Protein AF-A0AAV1LLP5-F1 (afdb_monomer)

Radius of gyration: 31.46 Å; Cα contacts (8 Å, |Δi|>4): 1201; chains: 1; bounding box: 88×91×73 Å

Organism: NCBI:txid213953

Mean predicted aligned error: 18.45 Å

InterPro domains:
  IPR004875 DDE superfamily endonuclease domain [PF03184] (3-122)
  IPR011042 Six-bladed beta-propeller, TolB-like [G3DSA:2.120.10.30] (277-658)
  IPR017996 Major royal jelly/yellow-related [PF03022] (368-655)
  IPR017996 Major royal jelly/yellow-related [PR01366] (275-296)
  IPR017996 Major royal jelly/yellow-related [PR01366] (297-319)
  IPR017996 Major royal jelly/yellow-related [PR01366] (400-424)
  IPR017996 Major royal jelly/yellow-related [PR01366] (457-474)
  IPR017996 Major royal jelly/yellow-related [PR01366] (556-575)
  IPR017996 Major royal jelly/yellow-related [PR01366] (578-600)
  IPR017996 Major royal jelly/yellow-related [PTHR10009] (272-657)

Nearest PDB structures (foldseek):
  5yyl-assembly1_A-2  TM=8.996E-01  e=1.199E-35  Apis mellifera
  7asd-assembly1_AA  TM=8.959E-01  e=1.672E-35  Apis mellifera
  5yyl-assembly1_B-2  TM=8.976E-01  e=1.881E-30  Apis mellifera
  3q6k-assembly1_A  TM=8.590E-01  e=1.064E-26  Lutzomyia longipalpis

Solvent-accessible surface area (backbone atoms only — not comparable to full-atom values): 38766 Å² total; per-residue (Å²): 128,47,100,80,63,56,84,37,53,82,54,49,46,56,46,49,69,50,47,61,77,72,55,71,94,62,78,38,83,46,76,46,72,29,52,75,54,72,72,48,67,72,46,46,64,52,28,62,77,57,46,38,47,44,33,33,38,36,53,87,43,69,80,69,73,40,48,54,62,72,39,36,48,60,42,30,52,57,43,40,53,56,43,52,50,53,48,42,73,78,36,78,92,59,80,88,42,80,75,53,48,53,73,49,44,53,78,18,48,71,69,19,68,32,76,64,48,57,48,54,21,41,48,75,57,76,48,80,82,84,93,64,77,68,57,57,58,54,54,53,48,50,59,51,50,76,74,67,76,88,83,89,85,87,88,79,91,80,92,88,84,88,89,86,89,88,80,87,82,84,89,85,82,87,84,85,90,86,86,82,91,82,91,81,89,88,88,88,88,87,78,85,81,82,80,71,86,86,90,88,93,86,84,80,85,80,79,83,81,79,82,72,87,49,77,48,67,43,74,64,55,73,71,85,52,48,63,90,53,102,78,81,68,85,56,77,74,76,93,75,84,91,76,88,84,85,85,83,91,84,89,79,90,87,88,89,90,89,88,85,90,79,82,94,69,90,80,74,81,86,61,96,84,60,52,64,48,70,65,35,48,27,39,53,57,52,67,60,54,98,42,71,66,58,48,52,47,30,41,76,71,51,48,33,35,46,91,39,46,53,74,44,22,46,42,54,56,98,64,35,37,37,40,18,22,41,20,36,31,74,16,40,60,52,20,39,24,44,45,58,69,78,62,89,52,55,61,65,54,40,34,40,45,81,38,74,79,38,39,42,40,86,88,59,79,32,50,53,9,24,41,28,46,39,66,46,94,84,41,40,35,38,34,38,26,44,17,38,31,21,64,81,74,63,68,39,77,80,36,70,36,28,42,32,38,26,37,69,86,79,59,41,76,77,49,76,47,67,59,59,65,92,74,55,52,93,77,49,38,67,55,32,60,47,68,50,62,75,48,102,78,56,62,55,28,34,38,43,34,22,18,20,61,62,24,25,45,35,34,38,36,61,82,78,68,46,72,50,62,39,71,53,80,78,20,47,40,41,79,84,45,18,62,46,71,55,99,87,47,75,51,75,50,72,33,5,20,43,20,54,28,56,51,67,76,54,98,92,41,32,44,38,37,38,24,10,31,13,21,32,53,48,29,34,30,54,43,69,57,72,70,35,76,82,32,52,91,67,47,78,86,53,62,35,78,55,55,56,61,59,49,93,57,28,29,34,45,20,29,32,41,46,98,80,32,36,33,42,32,22,26,38,66,64,16,28,33,33,33,29,27,70,94,48,73,50,38,72,88,34,42,44,73,50,41,73,37,82,79,66,23,60,22,34,50,24,46,37,60,41,85,55,88,81,51,41,37,39,32,26,15,26,47,62,70,41,53,75,73,71,64,67,59,74,87,43,74,43,36,32,41,30,35,30,48,60,70,70,39,24,64,94,44,68,23,42,84,88,126

Structure (mmCIF, N/CA/C/O backbone):
data_AF-A0AAV1LLP5-F1
#
_entry.id   AF-A0AAV1LLP5-F1
#
loop_
_atom_site.group_PDB
_atom_site.id
_atom_site.type_symbol
_atom_site.label_atom_id
_atom_site.label_alt_id
_atom_site.label_comp_id
_atom_site.label_asym_id
_atom_site.label_entity_id
_atom_site.label_seq_id
_atom_site.pdbx_PDB_ins_code
_atom_site.Cartn_x
_atom_site.Cartn_y
_atom_site.Cartn_z
_atom_site.occupancy
_atom_site.B_iso_or_equiv
_atom_site.auth_seq_id
_atom_site.auth_comp_id
_atom_site.auth_asym_id
_atom_site.auth_atom_id
_atom_site.pdbx_PDB_model_num
ATOM 1 N N . MET A 1 1 ? 15.070 14.268 38.242 1.00 48.53 1 MET A N 1
ATOM 2 C CA . MET A 1 1 ? 14.130 13.869 37.167 1.00 48.53 1 MET A CA 1
ATOM 3 C C . MET A 1 1 ? 12.709 13.933 37.705 1.00 48.53 1 MET A C 1
ATOM 5 O O . MET A 1 1 ? 12.537 13.729 38.903 1.00 48.53 1 MET A O 1
ATOM 9 N N . THR A 1 2 ? 11.716 14.224 36.863 1.00 70.31 2 THR A N 1
ATOM 10 C CA . THR A 1 2 ? 10.294 14.189 37.259 1.00 70.31 2 THR A CA 1
ATOM 11 C C . THR A 1 2 ? 9.711 12.778 37.063 1.00 70.31 2 THR A C 1
ATOM 13 O O . THR A 1 2 ? 10.324 11.974 36.358 1.00 70.31 2 THR A O 1
ATOM 16 N N . PRO A 1 3 ? 8.518 12.459 37.608 1.00 52.97 3 PRO A N 1
ATOM 17 C CA . PRO A 1 3 ? 7.835 11.192 37.324 1.00 52.97 3 PRO A CA 1
ATOM 18 C C . PRO A 1 3 ? 7.471 10.974 35.846 1.00 52.97 3 PRO A C 1
ATOM 20 O O . PRO A 1 3 ? 7.203 9.846 35.457 1.00 52.97 3 PRO A O 1
ATOM 23 N N . LYS A 1 4 ? 7.467 12.032 35.018 1.00 61.88 4 LYS A N 1
ATOM 24 C CA . LYS A 1 4 ? 7.204 11.960 33.569 1.00 61.88 4 LYS A CA 1
ATOM 25 C C . LYS A 1 4 ? 8.482 11.895 32.716 1.00 61.88 4 LYS A C 1
ATOM 27 O O . LYS A 1 4 ? 8.405 12.044 31.504 1.00 61.88 4 LYS A O 1
ATOM 32 N N . GLY A 1 5 ? 9.660 11.747 33.329 1.00 57.41 5 GLY A N 1
ATOM 33 C CA . GLY A 1 5 ? 10.958 11.820 32.646 1.00 57.41 5 GLY A CA 1
ATOM 34 C C . GLY A 1 5 ? 11.373 13.258 32.309 1.00 57.41 5 GLY A C 1
ATOM 35 O O . GLY A 1 5 ? 12.402 13.721 32.801 1.00 57.41 5 GLY A O 1
ATOM 36 N N . SER A 1 6 ? 10.542 13.975 31.547 1.00 63.88 6 SER A N 1
ATOM 37 C CA . SER A 1 6 ? 10.770 15.346 31.068 1.00 63.88 6 SER A CA 1
ATOM 38 C C . SER A 1 6 ? 10.937 16.382 32.187 1.00 63.88 6 SER A C 1
ATOM 40 O O . SER A 1 6 ? 10.436 16.221 33.307 1.00 63.88 6 SER A O 1
ATOM 42 N N . MET A 1 7 ? 11.599 17.493 31.864 1.00 74.12 7 MET A N 1
ATOM 43 C CA . MET A 1 7 ? 11.675 18.673 32.726 1.00 74.12 7 MET A CA 1
ATOM 44 C C . MET A 1 7 ? 10.340 19.447 32.740 1.00 74.12 7 MET A C 1
ATOM 46 O O . MET A 1 7 ? 9.501 19.299 31.857 1.00 74.12 7 MET A O 1
ATOM 50 N N . ASN A 1 8 ? 10.109 20.247 33.783 1.00 81.88 8 ASN A N 1
ATOM 51 C CA . ASN A 1 8 ? 8.968 21.161 33.898 1.00 81.88 8 ASN A CA 1
ATOM 52 C C . ASN A 1 8 ? 9.417 22.464 34.578 1.00 81.88 8 ASN A C 1
ATOM 54 O O . ASN A 1 8 ? 10.481 22.469 35.198 1.00 81.88 8 ASN A O 1
ATOM 58 N N . CYS A 1 9 ? 8.617 23.537 34.525 1.00 78.62 9 CYS A N 1
ATOM 59 C CA . CYS A 1 9 ? 9.008 24.872 35.009 1.00 78.62 9 CYS A CA 1
ATOM 60 C C . CYS A 1 9 ? 9.596 24.839 36.437 1.00 78.62 9 CYS A C 1
ATOM 62 O O . CYS A 1 9 ? 10.688 25.345 36.685 1.00 78.62 9 CYS A O 1
ATOM 64 N N . LYS A 1 10 ? 8.927 24.134 37.367 1.00 80.06 10 LYS A N 1
ATOM 65 C CA . LYS A 1 10 ? 9.372 23.969 38.769 1.00 80.06 10 LYS A CA 1
ATOM 66 C C . LYS A 1 10 ? 10.700 23.212 38.919 1.00 80.06 10 LYS A C 1
ATOM 68 O O . LYS A 1 10 ? 11.384 23.379 39.925 1.00 80.06 10 LYS A O 1
ATOM 73 N N . THR A 1 11 ? 11.043 22.352 37.965 1.00 81.88 11 THR A N 1
ATOM 74 C CA . THR A 1 11 ? 12.309 21.603 37.940 1.00 81.88 11 THR A CA 1
ATOM 75 C C . THR A 1 11 ? 13.406 22.402 37.237 1.00 81.88 11 THR A C 1
ATOM 77 O O . THR A 1 11 ? 14.543 22.372 37.695 1.00 81.88 11 THR A O 1
ATOM 80 N N . PHE A 1 12 ? 13.069 23.166 36.194 1.00 82.62 12 PHE A N 1
ATOM 81 C CA . PHE A 1 12 ? 14.019 24.017 35.475 1.00 82.62 12 PHE A CA 1
ATOM 82 C C . PHE A 1 12 ? 14.497 25.193 36.336 1.00 82.62 12 PHE A C 1
ATOM 84 O O . PHE A 1 12 ? 15.698 25.399 36.444 1.00 82.62 12 PHE A O 1
ATOM 91 N N . VAL A 1 13 ? 13.607 25.861 37.083 1.00 83.81 13 VAL A N 1
ATOM 92 C CA . VAL A 1 13 ? 13.999 26.882 38.082 1.00 83.81 13 VAL A CA 1
ATOM 93 C C . VAL A 1 13 ? 14.958 26.307 39.139 1.00 83.81 13 VAL A C 1
ATOM 95 O O . VAL A 1 13 ? 15.951 26.938 39.496 1.00 83.81 13 VAL A O 1
ATOM 98 N N . LYS A 1 14 ? 14.730 25.066 39.599 1.00 84.12 14 LYS A N 1
ATOM 99 C CA . LYS A 1 14 ? 15.664 24.372 40.507 1.00 84.12 14 LYS A CA 1
ATOM 100 C C . LYS A 1 14 ? 17.004 24.036 39.847 1.00 84.12 14 LYS A C 1
ATOM 102 O O . LYS A 1 14 ? 18.019 24.042 40.537 1.00 84.12 14 LYS A O 1
ATOM 107 N N . TRP A 1 15 ? 17.016 23.742 38.546 1.00 86.44 15 TRP A N 1
ATOM 108 C CA . TRP A 1 15 ? 18.248 23.545 37.784 1.00 86.44 15 TRP A CA 1
ATOM 109 C C . TRP A 1 15 ? 19.010 24.865 37.600 1.00 86.44 15 TRP A C 1
ATOM 111 O O . TRP A 1 15 ? 20.211 24.876 37.835 1.00 86.44 15 TRP A O 1
ATOM 121 N N . ILE A 1 16 ? 18.336 25.985 37.316 1.00 84.38 16 ILE A N 1
ATOM 122 C CA . ILE A 1 16 ? 18.966 27.314 37.204 1.00 84.38 16 ILE A CA 1
ATOM 123 C C . ILE A 1 16 ? 19.650 27.705 38.522 1.00 84.38 16 ILE A C 1
ATOM 125 O O . ILE A 1 16 ? 20.833 28.031 38.518 1.00 84.38 16 ILE A O 1
ATOM 129 N N . HIS A 1 17 ? 18.973 27.569 39.670 1.00 85.81 17 HIS A N 1
ATOM 130 C CA . HIS A 1 17 ? 19.580 27.819 40.990 1.00 85.81 17 HIS A CA 1
ATOM 131 C C . HIS A 1 17 ? 20.721 26.852 41.368 1.00 85.81 17 HIS A C 1
ATOM 133 O O . HIS A 1 17 ? 21.457 27.110 42.323 1.00 85.81 17 HIS A O 1
ATOM 139 N N . HIS A 1 18 ? 20.855 25.720 40.673 1.00 85.38 18 HIS A N 1
ATOM 140 C CA . HIS A 1 18 ? 22.000 24.823 40.809 1.00 85.38 18 HIS A CA 1
ATOM 141 C C . HIS A 1 18 ? 23.134 25.269 39.876 1.00 85.38 18 HIS A C 1
ATOM 143 O O . HIS A 1 18 ? 24.240 25.507 40.347 1.00 85.38 18 HIS A O 1
ATOM 149 N N . PHE A 1 19 ? 22.842 25.470 38.589 1.00 83.62 19 PHE A N 1
ATOM 150 C CA . PHE A 1 19 ? 23.777 25.940 37.565 1.00 83.62 19 PHE A CA 1
ATOM 151 C C . PHE A 1 19 ? 24.437 27.277 37.935 1.00 83.62 19 PHE A C 1
ATOM 153 O O . PHE A 1 19 ? 25.651 27.410 37.820 1.00 83.62 19 PHE A O 1
ATOM 160 N N . ALA A 1 20 ? 23.678 28.223 38.497 1.00 84.69 20 ALA A N 1
ATOM 161 C CA . ALA A 1 20 ? 24.182 29.515 38.967 1.00 84.69 20 ALA A CA 1
ATOM 162 C C . ALA A 1 20 ? 25.297 29.415 40.032 1.00 84.69 20 ALA A C 1
ATOM 164 O O . ALA A 1 20 ? 26.053 30.364 40.202 1.00 84.69 20 ALA A O 1
ATOM 165 N N . LYS A 1 21 ? 25.430 28.277 40.733 1.00 85.62 21 LYS A N 1
ATOM 166 C CA . LYS A 1 21 ? 26.512 28.026 41.709 1.00 85.62 21 LYS A CA 1
ATOM 167 C C . LYS A 1 21 ? 27.805 27.497 41.081 1.00 85.62 21 LYS A C 1
ATOM 169 O O . LYS A 1 21 ? 28.811 27.415 41.776 1.00 85.62 21 LYS A O 1
ATOM 174 N N . PHE A 1 22 ? 27.756 27.093 39.812 1.00 80.75 22 PHE A N 1
ATOM 175 C CA . PHE A 1 22 ? 28.854 26.432 39.098 1.00 80.75 22 PHE A CA 1
ATOM 176 C C . PHE A 1 22 ? 29.174 27.079 37.739 1.00 80.75 22 PHE A C 1
ATOM 178 O O . PHE A 1 22 ? 30.077 26.608 37.049 1.00 80.75 22 PHE A O 1
ATOM 185 N N . LYS A 1 23 ? 28.464 28.147 37.341 1.00 80.19 23 LYS A N 1
ATOM 186 C CA . LYS A 1 23 ? 28.848 28.974 36.189 1.00 80.19 23 LYS A CA 1
ATOM 187 C C . LYS A 1 23 ? 30.081 29.832 36.510 1.00 80.19 23 LYS A C 1
ATOM 189 O O . LYS A 1 23 ? 30.394 30.075 37.674 1.00 80.19 23 LYS A O 1
ATOM 194 N N . THR A 1 24 ? 30.749 30.330 35.472 1.00 75.62 24 THR A N 1
ATOM 195 C CA . THR A 1 24 ? 31.761 31.394 35.594 1.00 75.62 24 THR A CA 1
ATOM 196 C C . THR A 1 24 ? 31.145 32.676 36.177 1.00 75.62 24 THR A C 1
ATOM 198 O O . THR A 1 24 ? 29.927 32.851 36.085 1.00 75.62 24 THR A O 1
ATOM 201 N N . PRO A 1 25 ? 31.928 33.598 36.770 1.00 74.62 25 PRO A N 1
ATOM 202 C CA . PRO A 1 25 ? 31.396 34.863 37.288 1.00 74.62 25 PRO A CA 1
ATOM 203 C C . PRO A 1 25 ? 30.633 35.668 36.226 1.00 74.62 25 PRO A C 1
ATOM 205 O O . PRO A 1 25 ? 29.567 36.206 36.515 1.00 74.62 25 PRO A O 1
ATOM 208 N N . ASP A 1 26 ? 31.128 35.652 34.989 1.00 77.00 26 ASP A N 1
ATOM 209 C CA . ASP A 1 26 ? 30.619 36.412 33.846 1.00 77.00 26 ASP A CA 1
ATOM 210 C C . ASP A 1 26 ? 29.205 36.014 33.392 1.00 77.00 26 ASP A C 1
ATOM 212 O O . ASP A 1 26 ? 28.682 34.940 33.713 1.00 77.00 26 ASP A O 1
ATOM 216 N N . GLN A 1 27 ? 28.592 36.883 32.589 1.00 79.81 27 GLN A N 1
ATOM 217 C CA . GLN A 1 27 ? 27.286 36.648 31.978 1.00 79.81 27 GLN A CA 1
ATOM 218 C C . GLN A 1 27 ? 27.305 35.405 31.071 1.00 79.81 27 GLN A C 1
ATOM 220 O O . GLN A 1 27 ? 28.195 35.235 30.238 1.00 79.81 27 GLN A O 1
ATOM 225 N N . CYS A 1 28 ? 26.316 34.523 31.227 1.00 76.94 28 CYS A N 1
ATOM 226 C CA . CYS A 1 28 ? 26.313 33.196 30.611 1.00 76.94 28 CYS A CA 1
ATOM 227 C C . CYS A 1 28 ? 25.128 33.003 29.654 1.00 76.94 28 CYS A C 1
ATOM 229 O O . CYS A 1 28 ? 23.977 33.206 30.033 1.00 76.94 28 CYS A O 1
ATOM 231 N N . LEU A 1 29 ? 25.394 32.571 28.418 1.00 79.31 29 LEU A N 1
ATOM 232 C CA . LEU A 1 29 ? 24.359 32.259 27.429 1.00 79.31 29 LEU A CA 1
ATOM 233 C C . LEU A 1 29 ? 23.878 30.807 27.576 1.00 79.31 29 LEU A C 1
ATOM 235 O O . LEU A 1 29 ? 24.637 29.865 27.357 1.00 79.31 29 LEU A O 1
ATOM 239 N N . SER A 1 30 ? 22.596 30.626 27.890 1.00 79.94 30 SER A N 1
ATOM 240 C CA . SER A 1 30 ? 21.920 29.331 27.943 1.00 79.94 30 SER A CA 1
ATOM 241 C C . SER A 1 30 ? 21.015 29.158 26.720 1.00 79.94 30 SER A C 1
ATOM 243 O O . SER A 1 30 ? 20.006 29.850 26.577 1.00 79.94 30 SER A O 1
ATOM 245 N N . ILE A 1 31 ? 21.389 28.231 25.832 1.00 77.88 31 ILE A N 1
ATOM 246 C CA . ILE A 1 31 ? 20.622 27.862 24.633 1.00 77.88 31 ILE A CA 1
ATOM 247 C C . ILE A 1 31 ? 19.829 26.585 24.929 1.00 77.88 31 ILE A C 1
ATOM 249 O O . ILE A 1 31 ? 20.402 25.603 25.402 1.00 77.88 31 ILE A O 1
ATOM 253 N N . PHE A 1 32 ? 18.522 26.585 24.658 1.00 72.62 32 PHE A N 1
ATOM 254 C CA . PHE A 1 32 ? 17.624 25.472 24.998 1.00 72.62 32 PHE A CA 1
ATOM 255 C C . PHE A 1 32 ? 16.481 25.296 23.982 1.00 72.62 32 PHE A C 1
ATOM 257 O O . PHE A 1 32 ? 16.262 26.126 23.096 1.00 72.62 32 PHE A O 1
ATOM 264 N N . ASP A 1 33 ? 15.748 24.189 24.101 1.00 65.38 33 ASP A N 1
ATOM 265 C CA . ASP A 1 33 ? 14.660 23.815 23.202 1.00 65.38 33 ASP A CA 1
ATOM 266 C C . ASP A 1 33 ? 13.359 24.594 23.469 1.00 65.38 33 ASP A C 1
ATOM 268 O O . ASP A 1 33 ? 12.961 24.827 24.613 1.00 65.38 33 ASP A O 1
ATOM 272 N N . GLY A 1 34 ? 12.644 24.946 22.394 1.00 67.00 34 GLY A N 1
ATOM 273 C CA . GLY A 1 34 ? 11.362 25.665 22.411 1.00 67.00 34 GLY A CA 1
ATOM 274 C C . GLY A 1 34 ? 10.161 24.897 22.993 1.00 67.00 34 GLY A C 1
ATOM 275 O O . GLY A 1 34 ? 9.024 25.107 22.557 1.00 67.00 34 GLY A O 1
ATOM 276 N N . ALA A 1 35 ? 10.381 24.003 23.960 1.00 68.62 35 ALA A N 1
ATOM 277 C CA . ALA A 1 35 ? 9.333 23.286 24.674 1.00 68.62 35 ALA A CA 1
ATOM 278 C C . ALA A 1 35 ? 8.514 24.243 25.571 1.00 68.62 35 ALA A C 1
ATOM 280 O O . ALA A 1 35 ? 9.094 24.974 26.379 1.00 68.62 35 ALA A O 1
ATOM 281 N N . PRO A 1 36 ? 7.163 24.222 25.523 1.00 65.44 36 PRO A N 1
ATOM 282 C CA . PRO A 1 36 ? 6.313 25.149 26.286 1.00 65.44 36 PRO A CA 1
ATOM 283 C C . PRO A 1 36 ? 6.545 25.169 27.808 1.00 65.44 36 PRO A C 1
ATOM 285 O O . PRO A 1 36 ? 6.241 26.161 28.463 1.00 65.44 36 PRO A O 1
ATOM 288 N N . SER A 1 37 ? 7.115 24.104 28.378 1.00 65.81 37 SER A N 1
ATOM 289 C CA . SER A 1 37 ? 7.515 23.999 29.789 1.00 65.81 37 SER A CA 1
ATOM 290 C C . SER A 1 37 ? 8.667 24.920 30.212 1.00 65.81 37 SER A C 1
ATOM 292 O O . SER A 1 37 ? 8.965 24.984 31.407 1.00 65.81 37 SER A O 1
ATOM 294 N N . HIS A 1 38 ? 9.325 25.594 29.266 1.00 67.19 38 HIS A N 1
ATOM 295 C CA . HIS A 1 38 ? 10.448 26.506 29.509 1.00 67.19 38 HIS A CA 1
ATOM 296 C C . HIS A 1 38 ? 10.057 27.995 29.365 1.00 67.19 38 HIS A C 1
ATOM 298 O O . HIS A 1 38 ? 10.878 28.872 29.615 1.00 67.19 38 HIS A O 1
ATOM 304 N N . PHE A 1 39 ? 8.792 28.296 29.034 1.00 71.56 39 PHE A N 1
ATOM 305 C CA . PHE A 1 39 ? 8.266 29.658 28.857 1.00 71.56 39 PHE A CA 1
ATOM 306 C C . PHE A 1 39 ? 7.396 30.076 30.057 1.00 71.56 39 PHE A C 1
ATOM 308 O O . PHE A 1 39 ? 6.167 30.049 29.993 1.00 71.56 39 PHE A O 1
ATOM 315 N N . ASP A 1 40 ? 8.031 30.468 31.161 1.00 77.75 40 ASP A N 1
ATOM 316 C CA . ASP A 1 40 ? 7.370 30.943 32.386 1.00 77.75 40 ASP A CA 1
ATOM 317 C C . ASP A 1 40 ? 8.091 32.198 32.910 1.00 77.75 40 ASP A C 1
ATOM 319 O O . ASP A 1 40 ? 9.320 32.249 32.919 1.00 77.75 40 ASP A O 1
ATOM 323 N N . TYR A 1 41 ? 7.347 33.207 33.375 1.00 79.56 41 TYR A N 1
ATOM 324 C CA . TYR A 1 41 ? 7.922 34.449 33.915 1.00 79.56 41 TYR A CA 1
ATOM 325 C C . TYR A 1 41 ? 8.908 34.194 35.070 1.00 79.56 41 TYR A C 1
ATOM 327 O O . TYR A 1 41 ? 9.926 34.875 35.183 1.00 79.56 41 TYR A O 1
ATOM 335 N N . ASN A 1 42 ? 8.643 33.179 35.901 1.00 79.62 42 ASN A N 1
ATOM 336 C CA . ASN A 1 42 ? 9.494 32.819 37.038 1.00 79.62 42 ASN A CA 1
ATOM 337 C C . ASN A 1 42 ? 10.834 32.199 36.608 1.00 79.62 42 ASN A C 1
ATOM 339 O O . ASN A 1 42 ? 11.766 32.163 37.403 1.00 79.62 42 ASN A O 1
ATOM 343 N N . ILE A 1 43 ? 10.937 31.690 35.374 1.00 83.62 43 ILE A N 1
ATOM 344 C CA . ILE A 1 43 ? 12.204 31.214 34.805 1.00 83.62 43 ILE A CA 1
ATOM 345 C C . ILE A 1 43 ? 13.080 32.431 34.479 1.00 83.62 43 ILE A C 1
ATOM 347 O O . ILE A 1 43 ? 14.210 32.500 34.953 1.00 83.62 43 ILE A O 1
ATOM 351 N N . VAL A 1 44 ? 12.522 33.413 33.759 1.00 82.75 44 VAL A N 1
ATOM 352 C CA . VAL A 1 44 ? 13.227 34.639 33.341 1.00 82.75 44 VAL A CA 1
ATOM 353 C C . VAL A 1 44 ? 13.662 35.481 34.544 1.00 82.75 44 VAL A C 1
ATOM 355 O O . VAL A 1 44 ? 14.825 35.857 34.649 1.00 82.75 44 VAL A O 1
ATOM 358 N N . ASP A 1 45 ? 12.770 35.720 35.514 1.00 81.94 45 ASP A N 1
ATOM 359 C CA . ASP A 1 45 ? 13.123 36.513 36.701 1.00 81.94 45 ASP A CA 1
ATOM 360 C C . ASP A 1 45 ? 14.230 35.867 37.557 1.00 81.94 45 ASP A C 1
ATOM 362 O O . ASP A 1 45 ? 14.969 36.582 38.233 1.00 81.94 45 ASP A O 1
ATOM 366 N N . VAL A 1 46 ? 14.380 34.539 37.506 1.00 85.25 46 VAL A N 1
ATOM 367 C CA . VAL A 1 46 ? 15.467 33.821 38.187 1.00 85.25 46 VAL A CA 1
ATOM 368 C C . VAL A 1 46 ? 16.763 33.825 37.370 1.00 85.25 46 VAL A C 1
ATOM 370 O O . VAL A 1 46 ? 17.828 33.939 37.972 1.00 85.25 46 VAL A O 1
ATOM 373 N N . THR A 1 47 ? 16.721 33.743 36.036 1.00 83.94 47 THR A N 1
ATOM 374 C CA . THR A 1 47 ? 17.945 33.832 35.216 1.00 83.94 47 THR A CA 1
ATOM 375 C C . THR A 1 47 ? 18.547 35.229 35.203 1.00 83.94 47 THR A C 1
ATOM 377 O O . THR A 1 47 ? 19.765 35.348 35.323 1.00 83.94 47 THR A O 1
ATOM 380 N N . ASP A 1 48 ? 17.719 36.277 35.168 1.00 83.44 48 ASP A N 1
ATOM 381 C CA . ASP A 1 48 ? 18.183 37.668 35.256 1.00 83.44 48 ASP A CA 1
ATOM 382 C C . ASP A 1 48 ? 18.947 37.930 36.569 1.00 83.44 48 ASP A C 1
ATOM 384 O O . ASP A 1 48 ? 19.962 38.615 36.579 1.00 83.44 48 ASP A O 1
ATOM 388 N N . LYS A 1 49 ? 18.490 37.341 37.686 1.00 86.25 49 LYS A N 1
ATOM 389 C CA . LYS A 1 49 ? 19.122 37.448 39.020 1.00 86.25 49 LYS A CA 1
ATOM 390 C C . LYS A 1 49 ? 20.439 36.675 39.157 1.00 86.25 49 LYS A C 1
ATOM 392 O O . LYS A 1 49 ? 21.058 36.710 40.219 1.00 86.25 49 LYS A O 1
ATOM 397 N N . HIS A 1 50 ? 20.830 35.943 38.121 1.00 85.69 50 HIS A N 1
ATOM 398 C CA . HIS A 1 50 ? 22.031 35.118 38.082 1.00 85.69 50 HIS A CA 1
ATOM 399 C C . HIS A 1 50 ? 22.845 35.348 36.798 1.00 85.69 50 HIS A C 1
ATOM 401 O O . HIS A 1 50 ? 23.641 34.484 36.448 1.00 85.69 50 HIS A O 1
ATOM 407 N N . ASP A 1 51 ? 22.647 36.472 36.096 1.00 84.81 51 ASP A N 1
ATOM 408 C CA . ASP A 1 51 ? 23.356 36.844 34.860 1.00 84.81 51 ASP A CA 1
ATOM 409 C C . ASP A 1 51 ? 23.344 35.748 33.776 1.00 84.81 51 ASP A C 1
ATOM 411 O O . ASP A 1 51 ? 24.354 35.462 33.127 1.00 84.81 51 ASP A O 1
ATOM 415 N N . ILE A 1 52 ? 22.189 35.101 33.585 1.00 83.81 52 ILE A N 1
ATOM 416 C CA . ILE A 1 52 ? 21.982 34.071 32.561 1.00 83.81 52 ILE A CA 1
ATOM 417 C C . ILE A 1 52 ? 21.064 34.615 31.459 1.00 83.81 52 ILE A C 1
ATOM 419 O O . ILE A 1 52 ? 19.892 34.896 31.694 1.00 83.81 52 ILE A O 1
ATOM 423 N N . ILE A 1 53 ? 21.582 34.704 30.234 1.00 81.81 53 ILE A N 1
ATOM 424 C CA . ILE A 1 53 ? 20.797 35.005 29.030 1.00 81.81 53 ILE A CA 1
ATOM 425 C C . ILE A 1 53 ? 20.108 33.720 28.564 1.00 81.81 53 ILE A C 1
ATOM 427 O O . ILE A 1 53 ? 20.767 32.705 28.341 1.00 81.81 53 ILE A O 1
ATOM 431 N N . LEU A 1 54 ? 18.790 33.764 28.365 1.00 81.06 54 LEU A N 1
ATOM 432 C CA . LEU A 1 54 ? 17.994 32.639 27.863 1.00 81.06 54 LEU A CA 1
ATOM 433 C C . LEU A 1 54 ? 17.711 32.784 26.366 1.00 81.06 54 LEU A C 1
ATOM 435 O O . LEU A 1 54 ? 16.890 33.611 25.976 1.00 81.06 54 LEU A O 1
ATOM 439 N N . PHE A 1 55 ? 18.308 31.943 25.523 1.00 79.69 55 PHE A N 1
ATOM 440 C CA . PHE A 1 55 ? 18.005 31.902 24.091 1.00 79.69 55 PHE A CA 1
ATOM 441 C C . PHE A 1 55 ? 17.264 30.614 23.721 1.00 79.69 55 PHE A C 1
ATOM 443 O O . PHE A 1 55 ? 17.797 29.510 23.834 1.00 79.69 55 PHE A O 1
ATOM 450 N N . SER A 1 56 ? 16.015 30.753 23.281 1.00 77.50 56 SER A N 1
ATOM 451 C CA . SER A 1 56 ? 15.174 29.620 22.901 1.00 77.50 56 SER A CA 1
ATOM 452 C C . SER A 1 56 ? 15.281 29.358 21.403 1.00 77.50 56 SER A C 1
ATOM 454 O O . SER A 1 56 ? 15.075 30.266 20.595 1.00 77.50 56 SER A O 1
ATOM 456 N N . LEU A 1 57 ? 15.583 28.114 21.031 1.00 73.56 57 LEU A N 1
ATOM 457 C CA . LEU A 1 57 ? 15.502 27.642 19.648 1.00 73.56 57 LEU A CA 1
ATOM 458 C C . LEU A 1 57 ? 14.033 27.401 19.249 1.00 73.56 57 LEU A C 1
ATOM 460 O O . LEU A 1 57 ? 13.221 27.055 20.113 1.00 73.56 57 LEU A O 1
ATOM 464 N N . PRO A 1 58 ? 13.669 27.501 17.954 1.00 64.88 58 PRO A N 1
ATOM 465 C CA . PRO A 1 58 ? 12.310 27.201 17.516 1.00 64.88 58 PRO A CA 1
ATOM 466 C C . PRO A 1 58 ? 11.955 25.746 17.853 1.00 64.88 58 PRO A C 1
ATOM 468 O O . PRO A 1 58 ? 12.798 24.847 17.750 1.00 64.88 58 PRO A O 1
ATOM 471 N N . SER A 1 59 ? 10.708 25.496 18.255 1.00 58.47 59 SER A N 1
ATOM 472 C CA . SER A 1 59 ? 10.248 24.145 18.600 1.00 58.47 59 SER A CA 1
ATOM 473 C C . SER A 1 59 ? 10.446 23.153 17.443 1.00 58.47 59 SER A C 1
ATOM 475 O O . SER A 1 59 ? 10.133 23.479 16.302 1.00 58.47 59 SER A O 1
ATOM 477 N N . ASN A 1 60 ? 10.890 21.930 17.756 1.00 54.91 60 ASN A N 1
ATOM 478 C CA . ASN A 1 60 ? 11.066 20.798 16.826 1.00 54.91 60 ASN A CA 1
ATOM 479 C C . ASN A 1 60 ? 12.174 20.953 15.754 1.00 54.91 60 ASN A C 1
ATOM 481 O O . ASN A 1 60 ? 12.156 20.263 14.739 1.00 54.91 60 ASN A O 1
ATOM 485 N N . THR A 1 61 ? 13.184 21.798 15.985 1.00 54.28 61 THR A N 1
ATOM 486 C CA . THR A 1 61 ? 14.349 22.019 15.089 1.00 54.28 61 THR A CA 1
ATOM 487 C C . THR A 1 61 ? 15.428 20.915 15.153 1.00 54.28 61 THR A C 1
ATOM 489 O O . THR A 1 61 ? 16.631 21.171 15.074 1.00 54.28 61 THR A O 1
ATOM 492 N N . THR A 1 62 ? 14.997 19.662 15.318 1.00 55.16 62 THR A N 1
ATOM 493 C CA . THR A 1 62 ? 15.733 18.571 15.987 1.00 55.16 62 THR A CA 1
ATOM 494 C C . THR A 1 62 ? 17.065 18.141 15.355 1.00 55.16 62 THR A C 1
ATOM 496 O O . THR A 1 62 ? 17.877 17.541 16.050 1.00 55.16 62 THR A O 1
ATOM 499 N N . HIS A 1 63 ? 17.333 18.417 14.075 1.00 50.66 63 HIS A N 1
ATOM 500 C CA . HIS A 1 63 ? 18.555 17.939 13.398 1.00 50.66 63 HIS A CA 1
ATOM 501 C C . HIS A 1 63 ? 19.358 19.019 12.653 1.00 50.66 63 HIS A C 1
ATOM 503 O O . HIS A 1 63 ? 20.455 18.735 12.166 1.00 50.66 63 HIS A O 1
ATOM 509 N N . GLU A 1 64 ? 18.861 20.256 12.583 1.00 52.75 64 GLU A N 1
ATOM 510 C CA . GLU A 1 64 ? 19.543 21.366 11.901 1.00 52.75 64 GLU A CA 1
ATOM 511 C C . GLU A 1 64 ? 20.181 22.340 12.891 1.00 52.75 64 GLU A C 1
ATOM 513 O O . GLU A 1 64 ? 21.387 22.560 12.823 1.00 52.75 64 GLU A O 1
ATOM 518 N N . LEU A 1 65 ? 19.392 22.863 13.838 1.00 57.75 65 LEU A N 1
ATOM 519 C CA . LEU A 1 65 ? 19.803 23.953 14.733 1.00 57.75 65 LEU A CA 1
ATOM 520 C C . LEU A 1 65 ? 20.071 23.516 16.181 1.00 57.75 65 LEU A C 1
ATOM 522 O O . LEU A 1 65 ? 20.593 24.309 16.957 1.00 57.75 65 LEU A O 1
ATOM 526 N N . GLN A 1 66 ? 19.712 22.288 16.575 1.00 65.12 66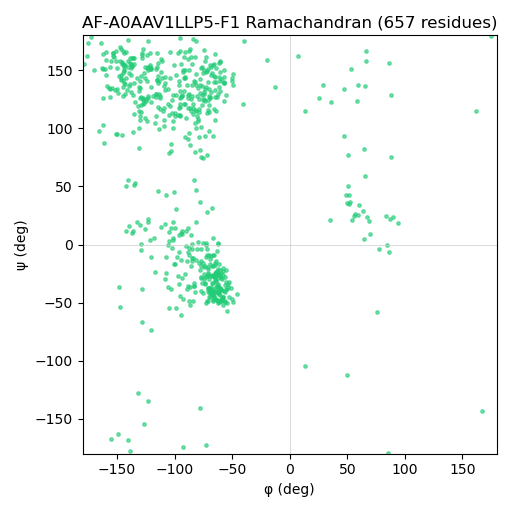 GLN A N 1
ATOM 527 C CA . GLN A 1 66 ? 19.973 21.780 17.929 1.00 65.12 66 GLN A CA 1
ATOM 528 C C . GLN A 1 66 ? 21.437 21.319 18.064 1.00 65.12 66 GLN A C 1
ATOM 530 O O . GLN A 1 66 ? 21.775 20.246 17.554 1.00 65.12 66 GLN A O 1
ATOM 535 N N . PRO A 1 67 ? 22.324 22.066 18.759 1.00 64.62 67 PRO A N 1
ATOM 536 C CA . PRO A 1 67 ? 23.765 21.862 18.603 1.00 64.62 67 PRO A CA 1
ATOM 537 C C . PRO A 1 67 ? 24.232 20.526 19.201 1.00 64.62 67 PRO A C 1
ATOM 539 O O . PRO A 1 67 ? 25.021 19.800 18.596 1.00 64.62 67 PRO A O 1
ATOM 542 N N . MET A 1 68 ? 23.677 20.128 20.352 1.00 66.69 68 MET A N 1
ATOM 543 C CA . MET A 1 68 ? 24.043 18.863 21.005 1.00 66.69 68 MET A CA 1
ATOM 544 C C . MET A 1 68 ? 23.772 17.627 20.133 1.00 66.69 68 MET A C 1
ATOM 546 O O . MET A 1 68 ? 24.516 16.650 20.220 1.00 66.69 68 MET A O 1
ATOM 550 N N . ASN A 1 69 ? 22.778 17.693 19.244 1.00 64.88 69 ASN A N 1
ATOM 551 C CA . ASN A 1 69 ? 22.380 16.579 18.385 1.00 64.88 69 ASN A CA 1
ATOM 552 C C . ASN A 1 69 ? 23.337 16.394 17.191 1.00 64.88 69 ASN A C 1
ATOM 554 O O . ASN A 1 69 ? 23.415 15.296 16.648 1.00 64.88 69 ASN A O 1
ATOM 558 N N . LYS A 1 70 ? 24.090 17.434 16.788 1.00 65.19 70 LYS A N 1
ATOM 559 C CA . LYS A 1 70 ? 25.030 17.362 15.652 1.00 65.19 70 LYS A CA 1
ATOM 560 C C . LYS A 1 70 ? 26.268 16.507 15.943 1.00 65.19 70 LYS A C 1
ATOM 562 O O . LYS A 1 70 ? 26.722 15.799 15.048 1.00 65.19 70 LYS A O 1
ATOM 567 N N . ALA A 1 71 ? 26.807 16.550 17.168 1.00 64.94 71 ALA A N 1
ATOM 568 C CA . ALA A 1 71 ? 27.960 15.716 17.541 1.00 64.94 71 ALA A CA 1
ATOM 569 C C . ALA A 1 71 ? 28.011 15.262 19.011 1.00 64.94 71 ALA A C 1
ATOM 571 O O . ALA A 1 71 ? 28.417 14.124 19.252 1.00 64.94 71 ALA A O 1
ATOM 572 N N . VAL A 1 72 ? 27.598 16.082 19.994 1.00 73.31 72 VAL A N 1
ATOM 573 C CA . VAL A 1 72 ? 27.767 15.726 21.424 1.00 73.31 72 VAL A CA 1
ATOM 574 C C . VAL A 1 72 ? 27.027 14.440 21.778 1.00 73.31 72 VAL A C 1
ATOM 576 O O . VAL A 1 72 ? 27.622 13.552 22.380 1.00 73.31 72 VAL A O 1
ATOM 579 N N . PHE A 1 73 ? 25.755 14.310 21.392 1.00 78.25 73 PHE A N 1
ATOM 580 C CA . PHE A 1 73 ? 24.968 13.118 21.714 1.00 78.25 73 PHE A CA 1
ATOM 581 C C . PHE A 1 73 ? 25.443 11.879 20.950 1.00 78.25 73 PHE A C 1
ATOM 583 O O . PHE A 1 73 ? 25.582 10.833 21.570 1.00 78.25 73 PHE A O 1
ATOM 590 N N . ARG A 1 74 ? 25.853 12.003 19.680 1.00 77.88 74 ARG A N 1
ATOM 591 C CA . ARG A 1 74 ? 26.456 10.887 18.926 1.00 77.88 74 ARG A CA 1
ATOM 592 C C . ARG A 1 74 ? 27.757 10.381 19.570 1.00 77.88 74 ARG A C 1
ATOM 594 O O . ARG A 1 74 ? 27.990 9.176 19.638 1.00 77.88 74 ARG A O 1
ATOM 601 N N . ALA A 1 75 ? 28.602 11.288 20.067 1.00 81.38 75 ALA A N 1
ATOM 602 C CA . ALA A 1 75 ? 29.800 10.926 20.827 1.00 81.38 75 ALA A CA 1
ATOM 603 C C . ALA A 1 75 ? 29.448 10.328 22.203 1.00 81.38 75 ALA A C 1
ATOM 605 O O . ALA A 1 75 ? 30.070 9.358 22.635 1.00 81.38 75 ALA A O 1
ATOM 606 N N . PHE A 1 76 ? 28.434 10.879 22.877 1.00 84.06 76 PHE A N 1
ATOM 607 C CA . PHE A 1 76 ? 27.940 10.388 24.162 1.00 84.06 76 PHE A CA 1
ATOM 608 C C . PHE A 1 76 ? 27.399 8.961 24.054 1.00 84.06 76 PHE A C 1
ATOM 610 O O . PHE A 1 76 ? 27.834 8.111 24.819 1.00 84.06 76 PHE A O 1
ATOM 617 N N . GLU A 1 77 ? 26.525 8.673 23.088 1.00 83.88 77 GLU A N 1
ATOM 618 C CA . GLU A 1 77 ? 25.977 7.339 22.805 1.00 83.88 77 GLU A CA 1
ATOM 619 C C . GLU A 1 77 ? 27.094 6.321 22.539 1.00 83.88 77 GLU A C 1
ATOM 621 O O . GLU A 1 77 ? 27.153 5.275 23.185 1.00 83.88 77 GLU A O 1
ATOM 626 N N . HIS A 1 78 ? 28.055 6.669 21.676 1.00 85.06 78 HIS A N 1
ATOM 627 C CA . HIS A 1 78 ? 29.187 5.799 21.358 1.00 85.06 78 HIS A CA 1
ATOM 628 C C . HIS A 1 78 ? 30.032 5.436 22.594 1.00 85.06 78 HIS A C 1
ATOM 630 O O . HIS A 1 78 ? 30.359 4.266 22.808 1.00 85.06 78 HIS A O 1
ATOM 636 N N . TYR A 1 79 ? 30.384 6.414 23.436 1.00 87.44 79 TYR A N 1
ATOM 637 C CA . TYR A 1 79 ? 31.139 6.140 24.663 1.00 87.44 79 TYR A CA 1
ATOM 638 C C . TYR A 1 79 ? 30.276 5.495 25.759 1.00 87.44 79 TYR A C 1
ATOM 640 O O . TYR A 1 79 ? 30.795 4.700 26.547 1.00 87.44 79 TYR A O 1
ATOM 648 N N . TRP A 1 80 ? 28.975 5.789 25.797 1.00 89.00 80 TRP A N 1
ATOM 649 C CA . TRP A 1 80 ? 28.009 5.184 26.711 1.00 89.00 80 TRP A CA 1
ATOM 650 C C . TRP A 1 80 ? 27.911 3.679 26.492 1.00 89.00 80 TRP A C 1
ATOM 652 O O . TRP A 1 80 ? 28.083 2.923 27.448 1.00 89.00 80 TRP A O 1
ATOM 662 N N . ASP A 1 81 ? 27.744 3.234 25.247 1.00 86.25 81 ASP A N 1
ATOM 663 C CA . ASP A 1 81 ? 27.663 1.809 24.926 1.00 86.25 81 ASP A CA 1
ATOM 664 C C . ASP A 1 81 ? 28.965 1.072 25.260 1.00 86.25 81 ASP A C 1
ATOM 666 O O . ASP A 1 81 ? 28.918 0.002 25.873 1.00 86.25 81 ASP A O 1
ATOM 670 N N . GLN A 1 82 ? 30.135 1.665 24.983 1.00 88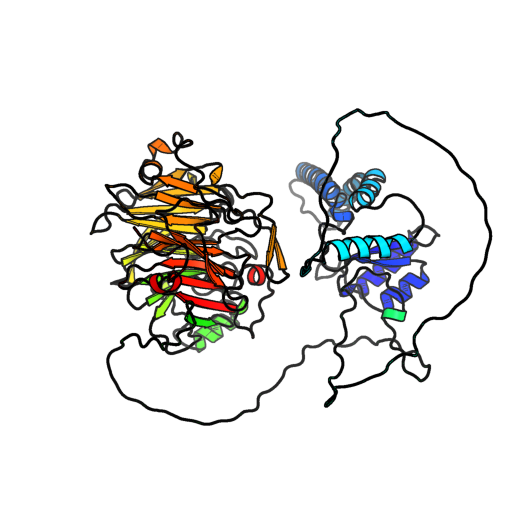.06 82 GLN A N 1
ATOM 671 C CA . GLN A 1 82 ? 31.422 1.091 25.399 1.00 88.06 82 GLN A CA 1
ATOM 672 C C . GLN A 1 82 ? 31.512 0.886 26.922 1.00 88.06 82 GLN A C 1
ATOM 674 O O . GLN A 1 82 ? 31.981 -0.158 27.384 1.00 88.06 82 GLN A O 1
ATOM 679 N N . GLN A 1 83 ? 31.093 1.874 27.720 1.00 86.38 83 GLN A N 1
ATOM 680 C CA . GLN A 1 83 ? 31.164 1.782 29.182 1.00 86.38 83 GLN A CA 1
ATOM 681 C C . GLN A 1 83 ? 30.067 0.875 29.757 1.00 86.38 83 GLN A C 1
ATOM 683 O O . GLN A 1 83 ? 30.312 0.155 30.725 1.00 86.38 83 GLN A O 1
ATOM 688 N N . LEU A 1 84 ? 28.886 0.828 29.136 1.00 85.44 84 LE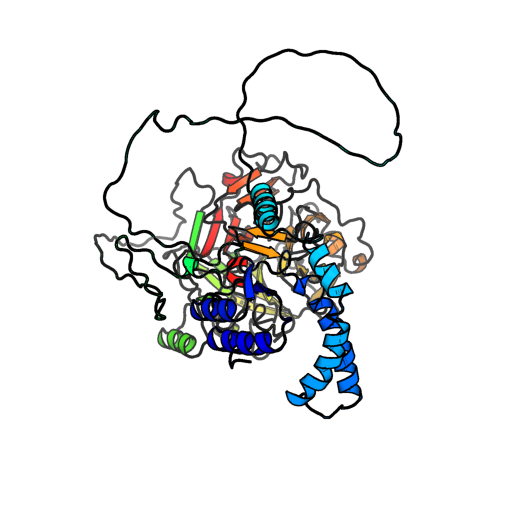U A N 1
ATOM 689 C CA . LEU A 1 84 ? 27.799 -0.077 29.506 1.00 85.44 84 LEU A CA 1
ATOM 690 C C . LEU A 1 84 ? 28.161 -1.543 29.219 1.00 85.44 84 LEU A C 1
ATOM 692 O O . LEU A 1 84 ? 27.894 -2.408 30.056 1.00 85.44 84 LEU A O 1
ATOM 696 N N . GLN A 1 85 ? 28.817 -1.829 28.089 1.00 85.62 85 GLN A N 1
ATOM 697 C CA . GLN A 1 85 ? 29.359 -3.155 27.770 1.00 85.62 85 GLN A CA 1
ATOM 698 C C . GLN A 1 85 ? 30.432 -3.579 28.784 1.00 85.62 85 GLN A C 1
ATOM 700 O O . GLN A 1 85 ? 30.331 -4.666 29.358 1.00 85.62 85 GLN A O 1
ATOM 705 N N . LYS A 1 86 ? 31.406 -2.706 29.085 1.00 86.50 86 LYS A N 1
ATOM 706 C CA . LYS A 1 86 ? 32.440 -2.960 30.109 1.00 86.50 86 LYS A CA 1
ATOM 707 C C . LYS A 1 86 ? 31.832 -3.218 31.488 1.00 86.50 86 LYS A C 1
ATOM 709 O O . LYS A 1 86 ? 32.192 -4.198 32.140 1.00 86.50 86 LYS A O 1
ATOM 714 N N . PHE A 1 87 ? 30.863 -2.398 31.903 1.00 84.25 87 PHE A N 1
ATOM 715 C CA . PHE A 1 87 ? 30.159 -2.580 33.170 1.00 84.25 87 PHE A CA 1
ATOM 716 C C . PHE A 1 87 ? 29.438 -3.933 33.232 1.00 84.25 87 PHE A C 1
ATOM 718 O O . PHE A 1 87 ? 29.605 -4.655 34.214 1.00 84.25 87 PHE A O 1
ATOM 725 N N . ARG A 1 88 ? 28.685 -4.302 32.181 1.00 81.56 88 ARG A N 1
ATOM 726 C CA . ARG A 1 88 ? 27.979 -5.594 32.078 1.00 81.56 88 ARG A CA 1
ATOM 727 C C . ARG A 1 88 ? 28.940 -6.783 32.133 1.00 81.56 88 ARG A C 1
ATOM 729 O O . ARG A 1 88 ? 28.673 -7.729 32.866 1.00 81.56 88 ARG A O 1
ATOM 736 N N . PHE A 1 89 ? 30.071 -6.723 31.427 1.00 83.25 89 PHE A N 1
ATOM 737 C CA . PHE A 1 89 ? 31.083 -7.786 31.448 1.00 83.25 89 PHE A CA 1
ATOM 738 C C . PHE A 1 89 ? 31.667 -8.005 32.855 1.00 83.25 89 PHE A C 1
ATOM 740 O O . PHE A 1 89 ? 31.808 -9.143 33.298 1.00 83.25 89 PHE A O 1
ATOM 747 N N . GLN A 1 90 ? 31.949 -6.915 33.578 1.00 81.62 90 GLN A N 1
ATOM 748 C CA . GLN A 1 90 ? 32.511 -6.936 34.936 1.00 81.62 90 GLN A CA 1
ATOM 749 C C . GLN A 1 90 ? 31.481 -7.229 36.046 1.00 81.62 90 GLN A C 1
ATOM 751 O O . GLN A 1 90 ? 31.864 -7.509 37.180 1.00 81.62 90 GLN A O 1
ATOM 756 N N . ASN A 1 91 ? 30.178 -7.111 35.771 1.00 80.56 91 ASN A N 1
ATOM 757 C CA . ASN A 1 91 ? 29.113 -7.152 36.781 1.00 80.56 91 ASN A CA 1
ATOM 758 C C . ASN A 1 91 ? 27.865 -7.897 36.271 1.00 80.56 91 ASN A C 1
ATOM 760 O O . ASN A 1 91 ? 26.753 -7.373 36.372 1.00 80.56 91 ASN A O 1
ATOM 764 N N . LYS A 1 92 ? 28.059 -9.108 35.730 1.00 69.81 92 LYS A N 1
ATOM 765 C CA . LYS A 1 92 ? 27.035 -9.908 35.028 1.00 69.81 92 LYS A CA 1
ATOM 766 C C . LYS A 1 92 ? 25.682 -9.974 35.756 1.00 69.81 92 LYS A C 1
ATOM 768 O O . LYS A 1 92 ? 24.651 -9.751 35.131 1.00 69.81 92 LYS A O 1
ATOM 773 N N . ASP A 1 93 ? 25.694 -10.154 37.076 1.00 69.75 93 ASP A N 1
ATOM 774 C CA . ASP A 1 93 ? 24.491 -10.426 37.885 1.00 69.75 93 ASP A CA 1
ATOM 775 C C . ASP A 1 93 ? 23.929 -9.188 38.620 1.00 69.75 93 ASP A C 1
ATOM 777 O O . ASP A 1 93 ? 23.131 -9.302 39.551 1.00 69.75 93 ASP A O 1
ATOM 781 N N . LYS A 1 94 ? 24.364 -7.968 38.264 1.00 71.12 94 LYS A N 1
ATOM 782 C CA . LYS A 1 94 ? 24.029 -6.737 39.010 1.00 71.12 94 LYS A CA 1
ATOM 783 C C . LYS A 1 94 ? 23.210 -5.750 38.179 1.00 71.12 94 LYS A C 1
ATOM 785 O O . LYS A 1 94 ? 23.750 -4.972 37.395 1.00 71.12 94 LYS A O 1
ATOM 790 N N . ALA A 1 95 ? 21.912 -5.678 38.477 1.00 72.62 95 ALA A N 1
ATOM 791 C CA . ALA A 1 95 ? 20.985 -4.706 37.895 1.00 72.62 95 ALA A CA 1
ATOM 792 C C . ALA A 1 95 ? 21.492 -3.245 37.961 1.00 72.62 95 ALA A C 1
ATOM 794 O O . ALA A 1 95 ? 22.105 -2.808 38.947 1.00 72.62 95 ALA A O 1
ATOM 795 N N . LEU A 1 96 ? 21.204 -2.467 36.914 1.00 75.69 96 LEU A N 1
ATOM 796 C CA . LEU A 1 96 ? 21.659 -1.085 36.760 1.00 75.69 96 LEU A CA 1
ATOM 797 C C . LEU A 1 96 ? 20.804 -0.117 37.600 1.00 75.69 96 LEU A C 1
ATOM 799 O O . LEU A 1 96 ? 19.771 0.382 37.162 1.00 75.69 96 LEU A O 1
ATOM 803 N N . THR A 1 97 ? 21.234 0.155 38.834 1.00 77.00 97 THR A N 1
ATOM 804 C CA . THR A 1 97 ? 20.562 1.108 39.734 1.00 77.00 97 THR A CA 1
ATOM 805 C C . THR A 1 97 ? 20.959 2.559 39.438 1.00 77.00 97 THR A C 1
ATOM 807 O O . THR A 1 97 ? 22.020 2.828 38.874 1.00 77.00 97 THR A O 1
ATOM 810 N N . LYS A 1 98 ? 20.155 3.531 39.896 1.00 67.69 98 LYS A N 1
ATOM 811 C CA . LYS A 1 98 ? 20.419 4.976 39.711 1.00 67.69 98 LYS A CA 1
ATOM 812 C C . LYS A 1 98 ? 21.793 5.431 40.235 1.00 67.69 98 LYS A C 1
ATOM 814 O O . LYS A 1 98 ? 22.403 6.309 39.642 1.00 67.69 98 LYS A O 1
ATOM 819 N N . GLN A 1 99 ? 22.312 4.806 41.295 1.00 71.31 99 GLN A N 1
ATOM 820 C CA . GLN A 1 99 ? 23.668 5.064 41.807 1.00 71.31 99 GLN A CA 1
ATOM 821 C C . GLN A 1 99 ? 24.768 4.464 40.911 1.00 71.31 99 GLN A C 1
ATOM 823 O O . GLN A 1 99 ? 25.849 5.034 40.791 1.00 71.31 99 GLN A O 1
ATOM 828 N N . ARG A 1 100 ? 24.501 3.321 40.262 1.00 74.56 100 ARG A N 1
ATOM 829 C CA . ARG A 1 100 ? 25.424 2.675 39.313 1.00 74.56 100 ARG A CA 1
ATOM 830 C C . ARG A 1 100 ? 25.482 3.432 37.982 1.00 74.56 100 ARG A C 1
ATOM 832 O O . ARG A 1 100 ? 26.565 3.554 37.424 1.00 74.56 100 ARG A O 1
ATOM 839 N N . ILE A 1 101 ? 24.366 4.028 37.544 1.00 79.88 101 ILE A N 1
ATOM 840 C CA . ILE A 1 101 ? 24.304 4.927 36.375 1.00 79.88 101 ILE A CA 1
ATOM 841 C C . ILE A 1 101 ? 25.334 6.059 36.478 1.00 79.88 101 ILE A C 1
ATOM 843 O O . ILE A 1 101 ? 26.052 6.287 35.513 1.00 79.88 101 ILE A O 1
ATOM 847 N N . VAL A 1 102 ? 25.480 6.711 37.639 1.00 76.56 102 VAL A N 1
ATOM 848 C CA . VAL A 1 102 ? 26.460 7.804 37.822 1.00 76.56 102 VAL A CA 1
ATOM 849 C C . VAL A 1 102 ? 27.898 7.336 37.554 1.00 76.56 102 VAL A C 1
ATOM 851 O O . VAL A 1 102 ? 28.655 8.041 36.895 1.00 76.56 102 VAL A O 1
ATOM 854 N N . ARG A 1 103 ? 28.259 6.116 37.983 1.00 77.56 103 ARG A N 1
ATOM 855 C CA . ARG A 1 103 ? 29.599 5.538 37.754 1.00 77.56 103 ARG A CA 1
ATOM 856 C C . ARG A 1 103 ? 29.892 5.229 36.282 1.00 77.56 103 ARG A C 1
ATOM 858 O O . ARG A 1 103 ? 31.056 5.207 35.904 1.00 77.56 103 ARG A O 1
ATOM 865 N N . ILE A 1 104 ? 28.860 4.983 35.471 1.00 81.12 104 ILE A N 1
ATOM 866 C CA . ILE A 1 104 ? 28.985 4.843 34.010 1.00 81.12 104 ILE A CA 1
ATOM 867 C C . ILE A 1 104 ? 29.014 6.233 33.359 1.00 81.12 104 ILE A C 1
ATOM 869 O O . ILE A 1 104 ? 29.815 6.473 32.466 1.00 81.12 104 ILE A O 1
ATOM 873 N N . PHE A 1 105 ? 28.181 7.161 33.836 1.00 83.00 105 PHE A N 1
ATOM 874 C CA . PHE A 1 105 ? 27.982 8.489 33.256 1.00 83.00 105 PHE A CA 1
ATOM 875 C C . PHE A 1 105 ? 29.237 9.373 33.275 1.00 83.00 105 PHE A C 1
ATOM 877 O O . PHE A 1 105 ? 29.572 9.940 32.240 1.00 83.00 105 PHE A O 1
ATOM 884 N N . THR A 1 106 ? 29.949 9.484 34.404 1.00 81.94 106 THR A N 1
ATOM 885 C CA . THR A 1 106 ? 31.132 10.365 34.516 1.00 81.94 106 THR A CA 1
ATOM 886 C C . THR A 1 106 ? 32.194 10.097 33.430 1.00 81.94 106 THR A C 1
ATOM 888 O O . THR A 1 106 ? 32.426 10.989 32.617 1.00 81.94 106 THR A O 1
ATOM 891 N N . PRO A 1 107 ? 32.749 8.874 33.271 1.00 82.31 107 PRO A N 1
ATOM 892 C CA . PRO A 1 107 ? 33.768 8.601 32.248 1.00 82.31 107 PRO A CA 1
ATOM 893 C C . PRO A 1 107 ? 33.234 8.550 30.799 1.00 82.31 107 PRO A C 1
ATOM 895 O O . PRO A 1 107 ? 34.003 8.256 29.878 1.00 82.31 107 PRO A O 1
ATOM 898 N N . VAL A 1 108 ? 31.933 8.777 30.586 1.00 86.75 108 VAL A N 1
ATOM 899 C CA . VAL A 1 108 ? 31.319 9.031 29.268 1.00 86.75 108 VAL A CA 1
ATOM 900 C C . VAL A 1 108 ? 31.260 10.536 29.016 1.00 86.75 108 VAL A C 1
ATOM 902 O O . VAL A 1 108 ? 31.677 10.994 27.955 1.00 86.75 108 VAL A O 1
ATOM 905 N N . TRP A 1 109 ? 30.796 11.302 30.005 1.00 80.38 109 TRP A N 1
ATOM 906 C CA . TRP A 1 109 ? 30.697 12.760 29.975 1.00 80.38 109 TRP A CA 1
ATOM 907 C C . TRP A 1 109 ? 32.043 13.412 29.641 1.00 80.38 109 TRP A C 1
ATOM 909 O O . TRP A 1 109 ? 32.126 14.167 28.672 1.00 80.38 109 TRP A O 1
ATOM 919 N N . ASP A 1 110 ? 33.108 13.015 30.343 1.00 80.81 110 ASP A N 1
ATOM 920 C CA . ASP A 1 110 ? 34.469 13.546 30.163 1.00 80.81 110 ASP A CA 1
ATOM 921 C C . ASP A 1 110 ? 35.037 13.297 28.749 1.00 80.81 110 ASP A C 1
ATOM 923 O O . ASP A 1 110 ? 35.897 14.036 28.272 1.00 80.81 110 ASP A O 1
ATOM 927 N N . LYS A 1 111 ? 34.546 12.259 28.053 1.00 82.94 111 LYS A N 1
ATOM 928 C CA . LYS A 1 111 ? 34.948 11.905 26.679 1.00 82.94 111 LYS A CA 1
ATOM 929 C C . LYS A 1 111 ? 34.047 12.500 25.600 1.00 82.94 111 LYS A C 1
ATOM 931 O O . LYS A 1 111 ? 34.496 12.717 24.476 1.00 82.94 111 LYS A O 1
ATOM 936 N N . ALA A 1 112 ? 32.775 12.723 25.912 1.00 81.62 112 ALA A N 1
ATOM 937 C CA . ALA A 1 112 ? 31.788 13.232 24.970 1.00 81.62 112 ALA A CA 1
ATOM 938 C C . ALA A 1 112 ? 31.777 14.767 24.909 1.00 81.62 112 ALA A C 1
ATOM 940 O O . ALA A 1 112 ? 31.628 15.330 23.825 1.00 81.62 112 ALA A O 1
ATOM 941 N N . LEU A 1 113 ? 31.984 15.447 26.041 1.00 78.88 113 LEU A N 1
ATOM 942 C CA . LEU A 1 113 ? 31.949 16.909 26.162 1.00 78.88 113 LEU A CA 1
ATOM 943 C C . LEU A 1 113 ? 33.359 17.528 26.184 1.00 78.88 113 LEU A C 1
ATOM 945 O O . LEU A 1 113 ? 33.658 18.415 26.981 1.00 78.88 113 LEU A O 1
ATOM 949 N N . THR A 1 114 ? 34.245 17.078 25.290 1.00 81.19 114 THR A N 1
ATOM 950 C CA . THR A 1 114 ? 35.557 17.725 25.126 1.00 81.19 114 THR A CA 1
ATOM 951 C C . THR A 1 114 ? 35.401 19.130 24.520 1.00 81.19 114 THR A C 1
ATOM 953 O O . THR A 1 114 ? 34.480 19.359 23.728 1.00 81.19 114 THR A O 1
ATOM 956 N N . PRO A 1 115 ? 36.325 20.076 24.789 1.00 76.88 115 PRO A N 1
ATOM 957 C CA . PRO A 1 115 ? 36.305 21.393 24.147 1.00 76.88 115 PRO A CA 1
ATOM 958 C C . PRO A 1 115 ? 36.375 21.343 22.612 1.00 76.88 115 PRO A C 1
ATOM 960 O O . PRO A 1 115 ? 35.878 22.252 21.956 1.00 76.88 115 PRO A O 1
ATOM 963 N N . SER A 1 116 ? 36.964 20.290 22.031 1.00 75.62 116 SER A N 1
ATOM 964 C CA . SER A 1 116 ? 36.987 20.074 20.577 1.00 75.62 116 SER A CA 1
ATOM 965 C C . SER A 1 116 ? 35.607 19.666 20.053 1.00 75.62 116 SER A C 1
ATOM 967 O O . SER A 1 116 ? 35.095 20.316 19.142 1.00 75.62 116 SER A O 1
ATOM 969 N N . ASN A 1 117 ? 34.951 18.685 20.687 1.00 74.31 117 ASN A N 1
ATOM 970 C CA . ASN A 1 117 ? 33.592 18.278 20.322 1.00 74.31 117 ASN A CA 1
ATOM 971 C C . ASN A 1 117 ? 32.624 19.467 20.438 1.00 74.31 117 ASN A C 1
ATOM 973 O O . ASN A 1 117 ? 31.863 19.736 19.512 1.00 74.31 117 ASN A O 1
ATOM 977 N N . ILE A 1 118 ? 32.699 20.224 21.539 1.00 73.00 118 ILE A N 1
ATOM 978 C CA . ILE A 1 118 ? 31.842 21.393 21.789 1.00 73.00 118 ILE A CA 1
ATOM 979 C C . ILE A 1 118 ? 32.068 22.507 20.751 1.00 73.00 118 ILE A C 1
ATOM 981 O O . ILE A 1 118 ? 31.101 23.148 20.355 1.00 73.00 118 ILE A O 1
ATOM 985 N N . LYS A 1 119 ? 33.296 22.727 20.259 1.00 72.25 119 LYS A N 1
ATOM 986 C CA . LYS A 1 119 ? 33.559 23.694 19.173 1.00 72.25 119 LYS A CA 1
ATOM 987 C C . LYS A 1 119 ? 33.020 23.221 17.822 1.00 72.25 119 LYS A C 1
ATOM 989 O O . LYS A 1 119 ? 32.251 23.952 17.201 1.00 72.25 119 LYS A O 1
ATOM 994 N N . SER A 1 120 ? 33.309 21.971 17.443 1.00 72.00 120 SER A N 1
ATOM 995 C CA . SER A 1 120 ? 32.848 21.372 16.176 1.00 72.00 120 SER A CA 1
ATOM 996 C C . SER A 1 120 ? 31.325 21.410 16.004 1.00 72.00 120 SER A C 1
ATOM 998 O O . SER A 1 120 ? 30.808 21.487 14.894 1.00 72.00 120 SER A O 1
ATOM 1000 N N . VAL A 1 121 ? 30.599 21.407 17.122 1.00 67.12 121 VAL A N 1
ATOM 1001 C CA . VAL A 1 121 ? 29.144 21.544 17.194 1.00 67.12 121 VAL A CA 1
ATOM 1002 C C . VAL A 1 121 ? 28.662 22.912 16.722 1.00 67.12 121 VAL A C 1
ATOM 1004 O O . VAL A 1 121 ? 27.730 22.966 15.926 1.00 67.12 121 VAL A O 1
ATOM 1007 N N . PHE A 1 122 ? 29.292 23.999 17.174 1.00 67.62 122 PHE A N 1
ATOM 1008 C CA . PHE A 1 122 ? 28.927 25.354 16.754 1.00 67.62 122 PHE A CA 1
ATOM 1009 C C . PHE A 1 122 ? 29.333 25.611 15.299 1.00 67.62 122 PHE A C 1
ATOM 1011 O O . PHE A 1 122 ? 28.536 26.151 14.528 1.00 67.62 122 PHE A O 1
ATOM 1018 N N . GLU A 1 123 ? 30.515 25.132 14.905 1.00 65.19 123 GLU A N 1
ATOM 1019 C CA . GLU A 1 123 ? 31.014 25.158 13.525 1.00 65.19 123 GLU A CA 1
ATOM 1020 C C . GLU A 1 123 ? 30.025 24.446 12.574 1.00 65.19 123 GLU A C 1
ATOM 1022 O O . GLU A 1 123 ? 29.574 25.034 11.590 1.00 65.19 123 GLU A O 1
ATOM 1027 N N . ALA A 1 124 ? 29.578 23.231 12.920 1.00 58.81 124 ALA A N 1
ATOM 1028 C CA . ALA A 1 124 ? 28.609 22.444 12.146 1.00 58.81 124 ALA A CA 1
ATOM 1029 C C . ALA A 1 124 ? 27.154 22.969 12.186 1.00 58.81 124 ALA A C 1
ATOM 1031 O O . ALA A 1 124 ? 26.310 22.483 11.428 1.00 58.81 124 ALA A O 1
ATOM 1032 N N . THR A 1 125 ? 26.845 23.950 13.043 1.00 61.47 125 THR A N 1
ATOM 1033 C CA . THR A 1 125 ? 25.585 24.722 13.019 1.00 61.47 125 THR A CA 1
ATOM 1034 C C . THR A 1 125 ? 25.750 26.126 12.417 1.00 61.47 125 THR A C 1
ATOM 1036 O O . THR A 1 125 ? 24.862 26.960 12.565 1.00 61.47 125 THR A O 1
ATOM 1039 N N . GLY A 1 126 ? 26.869 26.412 11.739 1.00 55.53 126 GLY A N 1
ATOM 1040 C CA . GLY A 1 126 ? 27.076 27.667 11.005 1.00 55.53 126 GLY A CA 1
ATOM 1041 C C . GLY A 1 126 ? 27.567 28.848 11.849 1.00 55.53 126 GLY A C 1
ATOM 1042 O O . GLY A 1 126 ? 27.343 29.995 11.478 1.00 55.53 126 GLY A O 1
ATOM 1043 N N . SER A 1 127 ? 28.222 28.595 12.986 1.00 46.81 127 SER A N 1
ATOM 1044 C CA . SER A 1 127 ? 28.784 29.633 13.863 1.00 46.81 127 SER A CA 1
ATOM 1045 C C . SER A 1 127 ? 30.312 29.600 13.881 1.00 46.81 127 SER A C 1
ATOM 1047 O O . SER A 1 127 ? 30.906 28.647 14.380 1.00 46.81 127 SER A O 1
ATOM 1049 N N . ILE A 1 128 ? 30.951 30.677 13.413 1.00 31.92 128 ILE A N 1
ATOM 1050 C CA . ILE A 1 128 ? 32.393 30.913 13.566 1.00 31.92 128 ILE A CA 1
ATOM 1051 C C . ILE A 1 128 ? 32.620 32.271 14.245 1.00 31.92 128 ILE A C 1
ATOM 1053 O O . ILE A 1 128 ? 32.190 33.301 13.744 1.00 31.92 128 ILE A O 1
ATOM 1057 N N . HIS A 1 129 ? 33.343 32.216 15.366 1.00 31.75 129 HIS A N 1
ATOM 1058 C CA . HIS A 1 129 ? 33.992 33.298 16.119 1.00 31.75 129 HIS A CA 1
ATOM 1059 C C . HIS A 1 129 ? 33.176 34.490 16.682 1.00 31.75 129 HIS A C 1
ATOM 1061 O O . HIS A 1 129 ? 32.560 35.272 15.976 1.00 31.75 129 HIS A O 1
ATOM 1067 N N . SER A 1 130 ? 33.317 34.658 18.006 1.00 35.56 130 SER A N 1
ATOM 1068 C CA . SER A 1 130 ? 33.313 35.903 18.805 1.00 35.56 130 SER A CA 1
ATOM 1069 C C . SER A 1 130 ? 32.404 37.099 18.437 1.00 35.56 130 SER A C 1
ATOM 1071 O O . SER A 1 130 ? 32.615 37.799 17.453 1.00 35.56 130 SER A O 1
ATOM 1073 N N . THR A 1 131 ? 31.571 37.468 19.421 1.00 36.22 131 THR A N 1
ATOM 1074 C CA . THR A 1 131 ? 31.180 38.857 19.758 1.00 36.22 131 THR A CA 1
ATOM 1075 C C . THR A 1 131 ? 30.369 39.676 18.742 1.00 36.22 131 THR A C 1
ATOM 1077 O O . THR A 1 131 ? 30.738 40.807 18.448 1.00 36.22 131 THR A O 1
ATOM 1080 N N . GLN A 1 132 ? 29.181 39.195 18.351 1.00 36.78 132 GLN A N 1
ATOM 1081 C CA . GLN A 1 132 ? 27.992 40.063 18.210 1.00 36.78 132 GLN A CA 1
ATOM 1082 C C . GLN A 1 132 ? 26.683 39.253 18.190 1.00 36.78 132 GLN A C 1
ATOM 1084 O O . GLN A 1 132 ? 26.514 38.335 17.391 1.00 36.78 132 GLN A O 1
ATOM 1089 N N . ILE A 1 133 ? 25.732 39.595 19.070 1.00 40.84 133 ILE A N 1
ATOM 1090 C CA . ILE A 1 133 ? 24.424 38.911 19.157 1.00 40.84 133 ILE A CA 1
ATOM 1091 C C . ILE A 1 133 ? 23.514 39.286 17.972 1.00 40.84 133 ILE A C 1
ATOM 1093 O O . ILE A 1 133 ? 22.700 38.478 17.538 1.00 40.84 133 ILE A O 1
ATOM 1097 N N . GLU A 1 134 ? 23.684 40.475 17.391 1.00 40.28 134 GLU A N 1
ATOM 1098 C CA . GLU A 1 134 ? 22.841 40.973 16.294 1.00 40.28 134 GLU A CA 1
ATOM 1099 C C . GLU A 1 134 ? 22.972 40.148 15.002 1.00 40.28 134 GLU A C 1
ATOM 1101 O O . GLU A 1 134 ? 21.995 39.992 14.266 1.00 40.28 134 GLU A O 1
ATOM 1106 N N . PHE A 1 135 ? 24.138 39.534 14.768 1.00 34.56 135 PHE A N 1
ATOM 1107 C CA . PHE A 1 135 ? 24.396 38.702 13.587 1.00 34.56 135 PHE A CA 1
ATOM 1108 C C . PHE A 1 135 ? 23.475 37.469 13.522 1.00 34.56 135 PHE A C 1
ATOM 1110 O O . PHE A 1 135 ? 23.095 37.033 12.434 1.00 34.56 135 PHE A O 1
ATOM 1117 N N . TRP A 1 136 ? 23.033 36.953 14.678 1.00 37.34 136 TRP A N 1
ATOM 1118 C CA . TRP A 1 136 ? 22.097 35.826 14.763 1.00 37.34 136 TRP A CA 1
ATOM 1119 C C . TRP A 1 136 ? 20.721 36.144 14.180 1.00 37.34 136 TRP A C 1
ATOM 1121 O O . TRP A 1 136 ? 20.125 35.283 13.536 1.00 37.34 136 TRP A O 1
ATOM 1131 N N . ASN A 1 137 ? 20.225 37.374 14.355 1.00 37.66 137 ASN A N 1
ATOM 1132 C CA . ASN A 1 137 ? 18.947 37.784 13.770 1.00 37.66 137 ASN A CA 1
ATOM 1133 C C . ASN A 1 137 ? 19.039 37.825 12.240 1.00 37.66 137 ASN A C 1
ATOM 1135 O O . ASN A 1 137 ? 18.149 37.325 11.556 1.00 37.66 137 ASN A O 1
ATOM 1139 N N . VAL A 1 138 ? 20.131 38.381 11.704 1.00 37.00 138 VAL A N 1
ATOM 1140 C CA . VAL A 1 138 ? 20.334 38.547 10.256 1.00 37.00 138 VAL A CA 1
ATOM 1141 C C . VAL A 1 138 ? 20.543 37.200 9.563 1.00 37.00 138 VAL A C 1
ATOM 1143 O O . VAL A 1 138 ? 19.899 36.936 8.549 1.00 37.00 138 VAL A O 1
ATOM 1146 N N . LEU A 1 139 ? 21.377 36.312 10.119 1.00 36.59 139 LEU A N 1
ATOM 1147 C CA . LEU A 1 139 ? 21.641 35.004 9.509 1.00 36.59 139 LEU A CA 1
ATOM 1148 C C . LEU A 1 139 ? 20.396 34.097 9.526 1.00 36.59 139 LEU A C 1
ATOM 1150 O O . LEU A 1 139 ? 20.097 33.438 8.531 1.00 36.59 139 LEU A O 1
ATOM 1154 N N . MET A 1 140 ? 19.624 34.118 10.620 1.00 41.34 140 MET A N 1
ATOM 1155 C CA . MET A 1 140 ? 18.361 33.376 10.725 1.00 41.34 140 MET A CA 1
ATOM 1156 C C . MET A 1 140 ? 17.270 33.946 9.806 1.00 41.34 140 MET A C 1
ATOM 1158 O O . MET A 1 140 ? 16.512 33.173 9.223 1.00 41.34 140 MET A O 1
ATOM 1162 N N . LEU A 1 141 ? 17.202 35.272 9.624 1.00 38.38 141 LEU A N 1
ATOM 1163 C CA . LEU A 1 141 ? 16.299 35.896 8.648 1.00 38.38 141 LEU A CA 1
ATOM 1164 C C . LEU A 1 141 ? 16.682 35.551 7.205 1.00 38.38 141 LEU A C 1
ATOM 1166 O O . LEU A 1 141 ? 15.795 35.254 6.410 1.00 38.38 141 LEU A O 1
ATOM 1170 N N . LEU A 1 142 ? 17.975 35.511 6.869 1.00 32.03 142 LEU A N 1
ATOM 1171 C CA . LEU A 1 142 ? 18.441 35.103 5.539 1.00 32.03 142 LEU A CA 1
ATOM 1172 C C . LEU A 1 142 ? 18.128 33.629 5.245 1.00 32.03 142 LEU A C 1
ATOM 1174 O O . LEU A 1 142 ? 17.575 33.331 4.187 1.00 32.03 142 LEU A O 1
ATOM 1178 N N . ALA A 1 143 ? 18.388 32.717 6.187 1.00 36.94 143 ALA A N 1
ATOM 1179 C CA . ALA A 1 143 ? 18.003 31.308 6.058 1.00 36.94 143 ALA A CA 1
ATOM 1180 C C . ALA A 1 143 ? 16.476 31.132 5.900 1.00 36.94 143 ALA A C 1
ATOM 1182 O O . ALA A 1 143 ? 16.009 30.329 5.087 1.00 36.94 143 ALA A O 1
ATOM 1183 N N . PHE A 1 144 ? 15.689 31.931 6.628 1.00 37.38 144 PHE A N 1
ATOM 1184 C CA . PHE A 1 144 ? 14.229 31.952 6.523 1.00 37.38 144 PHE A CA 1
ATOM 1185 C C . PHE A 1 144 ? 13.732 32.541 5.190 1.00 37.38 144 PHE A C 1
ATOM 1187 O O . PHE A 1 144 ? 12.810 32.005 4.587 1.00 37.38 144 PHE A O 1
ATOM 1194 N N . GLN A 1 145 ? 14.347 33.607 4.669 1.00 31.25 145 GLN A N 1
ATOM 1195 C CA . GLN A 1 145 ? 13.953 34.201 3.385 1.00 31.25 145 GLN A CA 1
ATOM 1196 C C . GLN A 1 145 ? 14.329 33.314 2.191 1.00 31.25 145 GLN A C 1
ATOM 1198 O O . GLN A 1 145 ? 13.526 33.180 1.267 1.00 31.25 145 GLN A O 1
ATOM 1203 N N . LEU A 1 146 ? 15.481 32.636 2.239 1.00 33.19 146 LEU A N 1
ATOM 1204 C CA . LEU A 1 146 ? 15.889 31.655 1.224 1.00 33.19 146 LEU A CA 1
ATOM 1205 C C . LEU A 1 146 ? 14.960 30.429 1.164 1.00 33.19 146 LEU A C 1
ATOM 1207 O O . LEU A 1 146 ? 14.854 29.799 0.114 1.00 33.19 146 LEU A O 1
ATOM 1211 N N . THR A 1 147 ? 14.239 30.116 2.246 1.00 35.69 147 THR A N 1
ATOM 1212 C CA . THR A 1 147 ? 13.218 29.053 2.263 1.00 35.69 147 THR A CA 1
ATOM 1213 C C . THR A 1 147 ? 11.812 29.518 1.854 1.00 35.69 147 THR A C 1
ATOM 1215 O O . THR A 1 147 ? 10.940 28.665 1.691 1.00 35.69 147 THR A O 1
ATOM 1218 N N . TYR A 1 148 ? 11.563 30.823 1.644 1.00 29.92 148 TYR A N 1
ATOM 1219 C CA . TYR A 1 148 ? 10.195 31.368 1.534 1.00 29.92 148 TYR A CA 1
ATOM 1220 C C . TYR A 1 148 ? 9.866 32.272 0.327 1.00 29.92 148 TYR A C 1
ATOM 1222 O O . TYR A 1 148 ? 8.819 32.925 0.338 1.00 29.92 148 TYR A O 1
ATOM 1230 N N . GLN A 1 149 ? 10.662 32.281 -0.751 1.00 28.11 149 GLN A N 1
ATOM 1231 C CA . GLN A 1 149 ? 10.255 32.922 -2.018 1.00 28.11 149 GLN A CA 1
ATOM 1232 C C . GLN A 1 149 ? 10.299 32.000 -3.248 1.00 28.11 149 GLN A C 1
ATOM 1234 O O . GLN A 1 149 ? 11.350 31.737 -3.824 1.00 28.11 149 GLN A O 1
ATOM 1239 N N . LYS A 1 150 ? 9.104 31.598 -3.708 1.00 28.05 150 LYS A N 1
ATOM 1240 C CA . LYS A 1 150 ? 8.805 31.174 -5.090 1.00 28.05 150 LYS A CA 1
ATOM 1241 C C . LYS A 1 150 ? 7.377 31.587 -5.474 1.00 28.05 150 LYS A C 1
ATOM 1243 O O . LYS A 1 150 ? 6.437 30.841 -5.214 1.00 28.05 150 LYS A O 1
ATOM 1248 N N . GLN A 1 151 ? 7.225 32.748 -6.111 1.00 27.92 151 GLN A N 1
ATOM 1249 C CA . GLN A 1 151 ? 6.063 33.147 -6.927 1.00 27.92 151 GLN A CA 1
ATOM 1250 C C . GLN A 1 151 ? 6.547 34.022 -8.111 1.00 27.92 151 GLN A C 1
ATOM 1252 O O . GLN A 1 151 ? 7.669 34.526 -8.040 1.00 27.92 151 GLN A O 1
ATOM 1257 N N . PRO A 1 152 ? 5.791 34.117 -9.226 1.00 33.59 152 PRO A N 1
ATOM 1258 C CA . PRO A 1 152 ? 6.374 34.379 -10.549 1.00 33.59 152 PRO A CA 1
ATOM 1259 C C . PRO A 1 152 ? 6.387 35.849 -11.008 1.00 33.59 152 PRO A C 1
ATOM 1261 O O . PRO A 1 152 ? 5.674 36.700 -10.481 1.00 33.59 152 PRO A O 1
ATOM 1264 N N . ILE A 1 153 ? 7.162 36.100 -12.069 1.00 27.70 153 ILE A N 1
ATOM 1265 C CA . ILE A 1 153 ? 7.254 37.364 -12.817 1.00 27.70 153 ILE A CA 1
ATOM 1266 C C . ILE A 1 153 ? 6.432 37.243 -14.122 1.00 27.70 153 ILE A C 1
ATOM 1268 O O . ILE A 1 153 ? 6.668 36.291 -14.869 1.00 27.70 153 ILE A O 1
ATOM 1272 N N . PRO A 1 154 ? 5.511 38.176 -14.439 1.00 26.36 154 PRO A N 1
ATOM 1273 C CA . PRO A 1 154 ? 4.898 38.312 -15.767 1.00 26.36 154 PRO A CA 1
ATOM 1274 C C . PRO A 1 154 ? 5.761 39.158 -16.722 1.00 26.36 154 PRO A C 1
ATOM 1276 O O . PRO A 1 154 ? 6.538 40.003 -16.282 1.00 26.36 154 PRO A O 1
ATOM 1279 N N . SER A 1 155 ? 5.606 38.958 -18.031 1.00 28.61 155 SER A N 1
ATOM 1280 C CA . SER A 1 155 ? 6.475 39.514 -19.078 1.00 28.61 155 SER A CA 1
ATOM 1281 C C . SER A 1 155 ? 5.825 40.592 -19.956 1.00 28.61 155 SER A C 1
ATOM 1283 O O . SER A 1 155 ? 4.695 40.420 -20.400 1.00 28.61 155 SER A O 1
ATOM 1285 N N . THR A 1 156 ? 6.614 41.606 -20.336 1.00 24.30 156 THR A N 1
ATOM 1286 C CA . THR A 1 156 ? 6.559 42.294 -21.647 1.00 24.30 156 THR A CA 1
ATOM 1287 C C . THR A 1 156 ? 7.917 42.943 -21.960 1.00 24.30 156 THR A C 1
ATOM 1289 O O . THR A 1 156 ? 8.445 43.650 -21.110 1.00 24.30 156 THR A O 1
ATOM 1292 N N . THR A 1 157 ? 8.464 42.623 -23.144 1.00 23.77 157 THR A N 1
ATOM 1293 C CA . THR A 1 157 ? 9.053 43.510 -24.189 1.00 23.77 157 THR A CA 1
ATOM 1294 C C . THR A 1 157 ? 9.706 44.858 -23.773 1.00 23.77 157 THR A C 1
ATOM 1296 O O . THR A 1 157 ? 9.139 45.590 -22.977 1.00 23.77 157 THR A O 1
ATOM 1299 N N . GLU A 1 158 ? 10.869 45.299 -24.291 1.00 22.05 158 GLU A N 1
ATOM 1300 C CA . GLU A 1 158 ? 11.412 45.234 -25.673 1.00 22.05 158 GLU A CA 1
ATOM 1301 C C . GLU A 1 158 ? 12.972 45.316 -25.777 1.00 22.05 158 GLU A C 1
ATOM 1303 O O . GLU A 1 158 ? 13.580 45.976 -24.946 1.00 22.05 158 GLU A O 1
ATOM 1308 N N . VAL A 1 159 ? 13.560 44.715 -26.848 1.00 21.41 159 VAL A N 1
ATOM 1309 C CA . VAL A 1 159 ? 14.609 45.259 -27.790 1.00 21.41 159 VAL A CA 1
ATOM 1310 C C . VAL A 1 159 ? 15.991 45.715 -27.203 1.00 21.41 159 VAL A C 1
ATOM 1312 O O . VAL A 1 159 ? 16.038 46.351 -26.165 1.00 21.41 159 VAL A O 1
ATOM 1315 N N . ILE A 1 160 ? 17.213 45.467 -27.736 1.00 21.38 160 ILE A N 1
ATOM 1316 C CA . ILE A 1 160 ? 17.809 45.055 -29.046 1.00 21.38 160 ILE A CA 1
ATOM 1317 C C . ILE A 1 160 ? 18.756 43.826 -28.856 1.00 21.38 160 ILE A C 1
ATOM 1319 O O . ILE A 1 160 ? 19.124 43.496 -27.732 1.00 21.38 160 ILE A O 1
ATOM 1323 N N . VAL A 1 161 ? 19.207 43.164 -29.939 1.00 21.52 161 VAL A N 1
ATOM 1324 C CA . VAL A 1 161 ? 20.188 42.045 -29.935 1.00 21.52 161 VAL A CA 1
ATOM 1325 C C . VAL A 1 161 ? 21.440 42.355 -30.792 1.00 21.52 161 VAL A C 1
ATOM 1327 O O . VAL A 1 161 ? 21.319 43.041 -31.801 1.00 21.52 161 VAL A O 1
ATOM 1330 N N . GLN A 1 162 ? 22.576 41.714 -30.456 1.00 22.59 162 GLN A N 1
ATOM 1331 C CA . GLN A 1 162 ? 23.842 41.557 -31.222 1.00 22.59 162 GLN A CA 1
ATOM 1332 C C . GLN A 1 162 ? 24.919 42.671 -31.102 1.00 22.59 162 GLN A C 1
ATOM 1334 O O . GLN A 1 162 ? 24.583 43.827 -30.869 1.00 22.59 162 GLN A O 1
ATOM 1339 N N . PRO A 1 163 ? 26.213 42.357 -31.362 1.00 31.84 163 PRO A N 1
ATOM 1340 C CA . PRO A 1 163 ? 26.983 41.226 -30.804 1.00 31.84 163 PRO A CA 1
ATOM 1341 C C . PRO A 1 163 ? 28.439 41.632 -30.429 1.00 31.84 163 PRO A C 1
ATOM 1343 O O . PRO A 1 163 ? 28.827 42.774 -30.643 1.00 31.84 163 PRO A O 1
ATOM 1346 N N . ILE A 1 164 ? 29.275 40.687 -29.956 1.00 21.97 164 ILE A N 1
ATOM 1347 C CA . ILE A 1 164 ? 30.635 40.392 -30.492 1.00 21.97 164 ILE A CA 1
ATOM 1348 C C . ILE A 1 164 ? 31.300 39.226 -29.727 1.00 21.97 164 ILE A C 1
ATOM 1350 O O . ILE A 1 164 ? 30.936 38.897 -28.602 1.00 21.97 164 ILE A O 1
ATOM 1354 N N . VAL A 1 165 ? 32.238 38.556 -30.402 1.00 23.17 165 VAL A N 1
ATOM 1355 C CA . VAL A 1 165 ? 32.969 37.344 -29.989 1.00 23.17 165 VAL A CA 1
ATOM 1356 C C . VAL A 1 165 ? 34.279 37.714 -29.272 1.00 23.17 165 VAL A C 1
ATOM 1358 O O . VAL A 1 165 ? 34.948 38.630 -29.737 1.00 23.17 165 VAL A O 1
ATOM 1361 N N . SER A 1 166 ? 34.706 36.973 -28.236 1.00 23.06 166 SER A N 1
ATOM 1362 C CA . SER A 1 166 ? 36.033 36.304 -28.210 1.00 23.06 166 SER A CA 1
ATOM 1363 C C . SER A 1 166 ? 36.260 35.435 -26.959 1.00 23.06 166 SER A C 1
ATOM 1365 O O . SER A 1 166 ? 35.560 35.544 -25.956 1.00 23.06 166 SER A O 1
ATOM 1367 N N . SER A 1 167 ? 37.241 34.541 -27.058 1.00 23.56 167 SER A N 1
ATOM 1368 C CA . SER A 1 167 ? 37.604 33.474 -26.121 1.00 23.56 167 SER A CA 1
ATOM 1369 C C . SER A 1 167 ? 38.751 33.831 -25.160 1.00 23.56 167 SER A C 1
ATOM 1371 O O . SER A 1 167 ? 39.591 34.663 -25.492 1.00 23.56 167 SER A O 1
ATOM 1373 N N . THR A 1 168 ? 38.906 33.024 -24.091 1.00 23.72 168 THR A N 1
ATOM 1374 C CA . THR A 1 168 ? 40.157 32.799 -23.303 1.00 23.72 168 THR A CA 1
ATOM 1375 C C . THR A 1 168 ? 40.716 33.999 -22.494 1.00 23.72 168 THR A C 1
ATOM 1377 O O . THR A 1 168 ? 40.370 35.137 -22.768 1.00 23.72 168 THR A O 1
ATOM 1380 N N . LEU A 1 169 ? 41.537 33.849 -21.436 1.00 23.56 169 LEU A N 1
ATOM 1381 C CA . LEU A 1 169 ? 42.316 32.703 -20.914 1.00 23.56 169 LEU A CA 1
ATOM 1382 C C . LEU A 1 169 ? 42.430 32.722 -19.353 1.00 23.56 169 LEU A C 1
ATOM 1384 O O . LEU A 1 169 ? 42.118 33.714 -18.707 1.00 23.56 169 LEU A O 1
ATOM 1388 N N . CYS A 1 170 ? 42.907 31.607 -18.787 1.00 20.70 170 CYS A N 1
ATOM 1389 C CA . CYS A 1 170 ? 43.346 31.275 -17.414 1.00 20.70 170 CYS A CA 1
ATOM 1390 C C . CYS A 1 170 ? 43.603 32.347 -16.318 1.00 20.70 170 CYS A C 1
ATOM 1392 O O . CYS A 1 170 ? 44.412 33.254 -16.475 1.00 20.70 170 CYS A O 1
ATOM 1394 N N . ASN A 1 171 ? 43.081 32.031 -15.122 1.00 23.72 171 ASN A N 1
ATOM 1395 C CA . ASN A 1 171 ? 43.757 31.896 -13.809 1.00 23.72 171 ASN A CA 1
ATOM 1396 C C . ASN A 1 171 ? 45.077 32.650 -13.506 1.00 23.72 171 ASN A C 1
ATOM 1398 O O . ASN A 1 171 ? 46.116 32.324 -14.076 1.00 23.72 171 ASN A O 1
ATOM 1402 N N . VAL A 1 172 ? 45.085 33.413 -12.398 1.00 24.06 172 VAL A N 1
ATOM 1403 C CA . VAL A 1 172 ? 46.255 33.631 -11.507 1.00 24.06 172 VAL A CA 1
ATOM 1404 C C . VAL A 1 172 ? 45.794 33.584 -10.031 1.00 24.06 172 VAL A C 1
ATOM 1406 O O . VAL A 1 172 ? 44.613 33.770 -9.742 1.00 24.06 172 VAL A O 1
ATOM 1409 N N . LEU A 1 173 ? 46.704 33.268 -9.102 1.00 21.30 173 LEU A N 1
ATOM 1410 C CA . LEU A 1 173 ? 46.456 33.082 -7.662 1.00 21.30 173 LEU A CA 1
ATOM 1411 C C . LEU A 1 173 ? 46.561 34.380 -6.816 1.00 21.30 173 LEU A C 1
ATOM 1413 O O . LEU A 1 173 ? 47.186 35.348 -7.225 1.00 21.30 173 LEU A O 1
ATOM 1417 N N . GLN A 1 174 ? 45.944 34.326 -5.622 1.00 22.28 174 GLN A N 1
ATOM 1418 C CA . GLN A 1 174 ? 46.348 34.835 -4.282 1.00 22.28 174 GLN A CA 1
ATOM 1419 C C . GLN A 1 174 ? 47.621 35.725 -4.096 1.00 22.28 174 GLN A C 1
ATOM 1421 O O . GLN A 1 174 ? 48.602 35.505 -4.800 1.00 22.28 174 GLN A O 1
ATOM 1426 N N . PRO A 1 175 ? 47.768 36.471 -2.959 1.00 36.31 175 PRO A N 1
ATOM 1427 C CA . PRO A 1 175 ? 46.759 37.100 -2.063 1.00 36.31 175 PRO A CA 1
ATOM 1428 C C . PRO A 1 175 ? 47.228 38.428 -1.348 1.00 36.31 175 PRO A C 1
ATOM 1430 O O . PRO A 1 175 ? 48.285 38.964 -1.651 1.00 36.31 175 PRO A O 1
ATOM 1433 N N . ILE A 1 176 ? 46.503 38.841 -0.280 1.00 22.56 176 ILE A N 1
ATOM 1434 C CA . ILE A 1 176 ? 46.977 39.526 0.970 1.00 22.56 176 ILE A CA 1
ATOM 1435 C C . ILE A 1 176 ? 47.103 41.085 1.055 1.00 22.56 176 ILE A C 1
ATOM 1437 O O . ILE A 1 176 ? 47.796 41.698 0.262 1.00 22.56 176 ILE A O 1
ATOM 1441 N N . LEU A 1 177 ? 46.482 41.653 2.127 1.00 20.66 177 LEU A N 1
ATOM 1442 C CA . LEU A 1 177 ? 46.682 42.945 2.874 1.00 20.66 177 LEU A CA 1
ATOM 1443 C C . LEU A 1 177 ? 46.838 44.282 2.082 1.00 20.66 177 LEU A C 1
ATOM 1445 O O . LEU A 1 177 ? 47.642 44.366 1.176 1.00 20.66 177 LEU A O 1
ATOM 1449 N N . SER A 1 178 ? 46.191 45.425 2.385 1.00 21.94 178 SER A N 1
ATOM 1450 C CA . SER A 1 178 ? 45.946 46.111 3.680 1.00 21.94 178 SER A CA 1
ATOM 1451 C C . SER A 1 178 ? 44.985 47.339 3.552 1.00 21.94 178 SER A C 1
ATOM 1453 O O . SER A 1 178 ? 44.531 47.675 2.464 1.00 21.94 178 SER A O 1
ATOM 1455 N N . LYS A 1 179 ? 44.674 48.027 4.671 1.00 21.95 179 LYS A N 1
ATOM 1456 C CA . LYS A 1 179 ? 43.911 49.313 4.793 1.00 21.95 179 LYS A CA 1
ATOM 1457 C C . LYS A 1 179 ? 44.888 50.544 4.802 1.00 21.95 179 LYS A C 1
ATOM 1459 O O . LYS A 1 179 ? 46.079 50.248 4.697 1.00 21.95 179 LYS A O 1
ATOM 1464 N N . PRO A 1 180 ? 44.517 51.853 5.013 1.00 31.47 180 PRO A N 1
ATOM 1465 C CA . PRO A 1 180 ? 43.201 52.444 5.382 1.00 31.47 180 PRO A CA 1
ATOM 1466 C C . PRO A 1 180 ? 42.786 53.868 4.857 1.00 31.47 180 PRO A C 1
ATOM 1468 O O . PRO A 1 180 ? 43.610 54.765 4.748 1.00 31.47 180 PRO A O 1
ATOM 1471 N N . SER A 1 181 ? 41.460 54.136 4.842 1.00 25.56 181 SER A N 1
ATOM 1472 C CA . SER A 1 181 ? 40.784 55.398 5.298 1.00 25.56 181 SER A CA 1
ATOM 1473 C C . SER A 1 181 ? 41.011 56.746 4.538 1.00 25.56 181 SER A C 1
ATOM 1475 O O . SER A 1 181 ? 41.904 56.825 3.711 1.00 25.56 181 SER A O 1
ATOM 1477 N N . ASN A 1 182 ? 40.247 57.848 4.726 1.00 25.58 182 ASN A N 1
ATOM 1478 C CA . ASN A 1 182 ? 39.242 58.212 5.756 1.00 25.58 182 ASN A CA 1
ATOM 1479 C C . ASN A 1 182 ? 38.266 59.350 5.303 1.00 25.58 182 ASN A C 1
ATOM 1481 O O . ASN A 1 182 ? 38.748 60.289 4.685 1.00 25.58 182 ASN A O 1
ATOM 1485 N N . ASN A 1 183 ? 36.985 59.306 5.733 1.00 26.94 183 ASN A N 1
ATOM 1486 C CA . ASN A 1 183 ? 35.995 60.402 6.006 1.00 26.94 183 ASN A CA 1
ATOM 1487 C C . ASN A 1 183 ? 35.674 61.493 4.928 1.00 26.94 183 ASN A C 1
ATOM 1489 O O . ASN A 1 183 ? 36.486 61.784 4.064 1.00 26.94 183 ASN A O 1
ATOM 1493 N N . ILE A 1 184 ? 34.476 62.114 4.859 1.00 23.77 184 ILE A N 1
ATOM 1494 C CA . ILE A 1 184 ? 33.770 62.984 5.847 1.00 23.77 184 ILE A CA 1
ATOM 1495 C C . ILE A 1 184 ? 32.213 62.955 5.685 1.00 23.77 184 ILE A C 1
ATOM 1497 O O . ILE A 1 184 ? 31.701 62.474 4.680 1.00 23.77 184 ILE A O 1
ATOM 1501 N N . ASN A 1 185 ? 31.516 63.454 6.723 1.00 27.11 185 ASN A N 1
ATOM 1502 C CA . ASN A 1 185 ? 30.079 63.720 7.007 1.00 27.11 185 ASN A CA 1
ATOM 1503 C C . ASN A 1 185 ? 29.209 64.299 5.836 1.00 27.11 185 ASN A C 1
ATOM 1505 O O . ASN A 1 185 ? 29.744 64.643 4.791 1.00 27.11 185 ASN A O 1
ATOM 1509 N N . GLU A 1 186 ? 27.873 64.499 5.907 1.00 27.19 186 GLU A N 1
ATOM 1510 C CA . GLU A 1 186 ? 26.918 64.647 7.041 1.00 27.19 186 GLU A CA 1
ATOM 1511 C C . GLU A 1 186 ? 25.449 64.263 6.661 1.00 27.19 186 GLU A C 1
ATOM 1513 O O . GLU A 1 186 ? 25.241 63.622 5.634 1.00 27.19 186 GLU A O 1
ATOM 1518 N N . ALA A 1 187 ? 24.421 64.578 7.479 1.00 26.98 187 ALA A N 1
ATOM 1519 C CA . ALA A 1 187 ? 23.077 63.948 7.419 1.00 26.98 187 ALA A CA 1
ATOM 1520 C C . ALA A 1 187 ? 21.849 64.901 7.345 1.00 26.98 187 ALA A C 1
ATOM 1522 O O . ALA A 1 187 ? 21.916 66.052 7.767 1.00 26.98 187 ALA A O 1
ATOM 1523 N N . GLY A 1 188 ? 20.686 64.386 6.896 1.00 26.97 188 GLY A N 1
ATOM 1524 C CA . GLY A 1 188 ? 19.380 65.083 6.893 1.00 26.97 188 GLY A CA 1
ATOM 1525 C C . GLY A 1 188 ? 18.174 64.175 6.546 1.00 26.97 188 GLY A C 1
ATOM 1526 O O . GLY A 1 188 ? 18.332 63.199 5.821 1.00 26.97 188 GLY A O 1
ATOM 1527 N N . ASN A 1 189 ? 16.977 64.476 7.075 1.00 29.66 189 ASN A N 1
ATOM 1528 C CA . ASN A 1 189 ? 15.723 63.681 6.964 1.00 29.66 189 ASN A CA 1
ATOM 1529 C C . ASN A 1 189 ? 14.578 64.546 6.351 1.00 29.66 189 ASN A C 1
ATOM 1531 O O . ASN A 1 189 ? 14.804 65.730 6.128 1.00 29.66 189 ASN A O 1
ATOM 1535 N N . VAL A 1 190 ? 13.342 64.108 6.037 1.00 30.34 190 VAL A N 1
ATOM 1536 C CA . VAL A 1 190 ? 12.480 62.950 6.419 1.00 30.34 190 VAL A CA 1
ATOM 1537 C C . VAL A 1 190 ? 11.655 62.494 5.183 1.00 30.34 190 VAL A C 1
ATOM 1539 O O . VAL A 1 190 ? 11.553 63.258 4.226 1.00 30.34 190 VAL A O 1
ATOM 1542 N N . SER A 1 191 ? 11.036 61.296 5.169 1.00 27.56 191 SER A N 1
ATOM 1543 C CA . SER A 1 191 ? 10.243 60.802 4.017 1.00 27.56 191 SER A CA 1
ATOM 1544 C C . SER A 1 191 ? 8.710 60.729 4.207 1.00 27.56 191 SER A C 1
ATOM 1546 O O . SER A 1 191 ? 8.197 60.260 5.224 1.00 27.56 191 SER A O 1
ATOM 1548 N N . PHE A 1 192 ? 8.003 61.182 3.161 1.00 27.72 192 PHE A N 1
ATOM 1549 C CA . PHE A 1 192 ? 6.780 60.657 2.506 1.00 27.72 192 PHE A CA 1
ATOM 1550 C C . PHE A 1 192 ? 5.651 59.964 3.311 1.00 27.72 192 PHE A C 1
ATOM 1552 O O . PHE A 1 192 ? 4.837 59.249 2.730 1.00 27.72 192 PHE A O 1
ATOM 1559 N N . THR A 1 193 ? 5.531 60.174 4.620 1.00 34.22 193 THR A N 1
ATOM 1560 C CA . THR A 1 193 ? 4.488 59.521 5.443 1.00 34.22 193 THR A CA 1
ATOM 1561 C C . THR A 1 193 ? 3.100 60.173 5.268 1.00 34.22 193 THR A C 1
ATOM 1563 O O . THR A 1 193 ? 2.080 59.579 5.612 1.00 34.22 193 THR A O 1
ATOM 1566 N N . ASP A 1 194 ? 3.036 61.369 4.675 1.00 32.47 194 ASP A N 1
ATOM 1567 C CA . ASP A 1 194 ? 1.811 62.176 4.565 1.00 32.47 194 ASP A CA 1
ATOM 1568 C C . ASP A 1 194 ? 0.955 61.909 3.312 1.00 32.47 194 ASP A C 1
ATOM 1570 O O . ASP A 1 194 ? -0.215 62.305 3.263 1.00 32.47 194 ASP A O 1
ATOM 1574 N N . MET A 1 195 ? 1.484 61.218 2.295 1.00 26.39 195 MET A N 1
ATOM 1575 C CA . MET A 1 195 ? 0.772 61.018 1.027 1.00 26.39 195 MET A CA 1
ATOM 1576 C C . MET A 1 195 ? -0.077 59.733 0.998 1.00 26.39 195 MET A C 1
ATOM 1578 O O . MET A 1 195 ? 0.347 58.679 0.536 1.00 26.39 195 MET A O 1
ATOM 1582 N N . MET A 1 196 ? -1.349 59.923 1.376 1.00 25.08 196 MET A N 1
ATOM 1583 C CA . MET A 1 196 ? -2.539 59.134 0.988 1.00 25.08 196 MET A CA 1
ATOM 1584 C C . MET A 1 196 ? -2.934 57.890 1.819 1.00 25.08 196 MET A C 1
ATOM 1586 O O . MET A 1 196 ? -2.912 56.742 1.383 1.00 25.08 196 MET A O 1
ATOM 1590 N N . LYS A 1 197 ? -3.511 58.191 2.991 1.00 26.75 197 LYS A N 1
ATOM 1591 C CA . LYS A 1 197 ? -4.904 57.836 3.385 1.00 26.75 197 LYS A CA 1
ATOM 1592 C C . LYS A 1 197 ? -5.859 57.498 2.208 1.00 26.75 197 LYS A C 1
ATOM 1594 O O . LYS A 1 197 ? -5.717 58.121 1.164 1.00 26.75 197 LYS A O 1
ATOM 1599 N N . THR A 1 198 ? -6.991 56.785 2.315 1.00 23.39 198 THR A N 1
ATOM 1600 C CA . THR A 1 198 ? -7.598 55.646 3.083 1.00 23.39 198 THR A CA 1
ATOM 1601 C C . THR A 1 198 ? -9.087 55.565 2.607 1.00 23.39 198 THR A C 1
ATOM 1603 O O . THR A 1 198 ? -9.471 56.438 1.825 1.00 23.39 198 THR A O 1
ATOM 1606 N N . PRO A 1 199 ? -9.999 54.657 3.057 1.00 31.22 199 PRO A N 1
ATOM 1607 C CA . PRO A 1 199 ? -9.910 53.412 3.846 1.00 31.22 199 PRO A CA 1
ATOM 1608 C C . PRO A 1 199 ? -10.542 52.235 3.019 1.00 31.22 199 PRO A C 1
ATOM 1610 O O . PRO A 1 199 ? -10.216 52.162 1.843 1.00 31.22 199 PRO A O 1
ATOM 1613 N N . GLU A 1 200 ? -11.401 51.268 3.412 1.00 27.03 200 GLU A N 1
ATOM 1614 C CA . GLU A 1 200 ? -11.982 50.695 4.660 1.00 27.03 200 GLU A CA 1
ATOM 1615 C C . GLU A 1 200 ? -12.586 49.298 4.320 1.00 27.03 200 GLU A C 1
ATOM 1617 O O . GLU A 1 200 ? -13.073 49.135 3.200 1.00 27.03 200 GLU A O 1
ATOM 1622 N N . LYS A 1 201 ? -12.665 48.340 5.268 1.00 22.50 201 LYS A N 1
ATOM 1623 C CA . LYS A 1 201 ? -13.891 47.527 5.501 1.00 22.50 201 LYS A CA 1
ATOM 1624 C C . LYS A 1 201 ? -13.862 46.754 6.834 1.00 22.50 201 LYS A C 1
ATOM 1626 O O . LYS A 1 201 ? -13.398 45.615 6.917 1.00 22.50 201 LYS A O 1
ATOM 1631 N N . ASN A 1 202 ? -14.494 47.324 7.850 1.00 24.52 202 ASN A N 1
ATOM 1632 C CA . ASN A 1 202 ? -14.862 46.705 9.113 1.00 24.52 202 ASN A CA 1
ATOM 1633 C C . ASN A 1 202 ? -16.387 46.598 9.216 1.00 24.52 202 ASN A C 1
ATOM 1635 O O . ASN A 1 202 ? -17.112 47.585 9.148 1.00 24.52 202 ASN A O 1
ATOM 1639 N N . SER A 1 203 ? -16.880 45.396 9.504 1.00 22.66 203 SER A N 1
ATOM 1640 C CA . SER A 1 203 ? -18.219 45.213 10.065 1.00 22.66 203 SER A CA 1
ATOM 1641 C C . SER A 1 203 ? -18.150 44.185 11.195 1.00 22.66 203 SER A C 1
ATOM 1643 O O . SER A 1 203 ? -18.162 42.979 10.959 1.00 22.66 203 SER A O 1
ATOM 1645 N N . TYR A 1 204 ? -18.064 44.704 12.422 1.00 24.12 204 TYR A N 1
ATOM 1646 C CA . TYR A 1 204 ? -18.189 44.005 13.707 1.00 24.12 204 TYR A CA 1
ATOM 1647 C C . TYR A 1 204 ? -17.132 42.941 14.073 1.00 24.12 204 TYR A C 1
ATOM 1649 O O . TYR A 1 204 ? -17.353 41.733 14.050 1.00 24.12 204 TYR A O 1
ATOM 1657 N N . ASN A 1 205 ? -16.011 43.457 14.589 1.00 27.84 205 ASN A N 1
ATOM 1658 C CA . ASN A 1 205 ? -15.342 42.999 15.817 1.00 27.84 205 ASN A CA 1
ATOM 1659 C C . ASN A 1 205 ? -15.046 41.493 15.969 1.00 27.84 205 ASN A C 1
ATOM 1661 O O . ASN A 1 205 ? -15.612 40.798 16.816 1.00 27.84 205 ASN A O 1
ATOM 1665 N N . LYS A 1 206 ? -14.006 41.021 15.269 1.00 28.19 206 LYS A N 1
ATOM 1666 C CA . LYS A 1 206 ? -13.241 39.843 15.714 1.00 28.19 206 LYS A CA 1
ATOM 1667 C C . LYS A 1 206 ? -12.359 40.214 16.910 1.00 28.19 206 LYS A C 1
ATOM 1669 O O . LYS A 1 206 ? -11.485 41.068 16.786 1.00 28.19 206 LYS A O 1
ATOM 1674 N N . SER A 1 207 ? -12.503 39.514 18.034 1.00 27.97 207 SER A N 1
ATOM 1675 C CA . SER A 1 207 ? -11.475 39.523 19.079 1.00 27.97 207 SER A CA 1
ATOM 1676 C C . SER A 1 207 ? -10.188 38.870 18.554 1.00 27.97 207 SER A C 1
ATOM 1678 O O . SER A 1 207 ? -10.222 37.807 17.927 1.00 27.97 207 SER A O 1
ATOM 1680 N N . GLN A 1 208 ? -9.037 39.508 18.778 1.00 30.02 208 GLN A N 1
ATOM 1681 C CA . GLN A 1 208 ? -7.751 38.999 18.296 1.00 30.02 208 GLN A CA 1
ATOM 1682 C C . GLN A 1 208 ? -7.403 37.647 18.944 1.00 30.02 208 GLN A C 1
ATOM 1684 O O . GLN A 1 208 ? -7.326 37.527 20.168 1.00 30.02 208 GLN A O 1
ATOM 1689 N N . ARG A 1 209 ? -7.101 36.636 18.119 1.00 30.30 209 ARG A N 1
ATOM 1690 C CA . ARG A 1 209 ? -6.349 35.453 18.566 1.00 30.30 209 ARG A CA 1
ATOM 1691 C C . ARG A 1 209 ? -4.878 35.847 18.744 1.00 30.30 209 ARG A C 1
ATOM 1693 O O . ARG A 1 209 ? -4.283 36.418 17.835 1.00 30.30 209 ARG A O 1
ATOM 1700 N N . ARG A 1 210 ? -4.291 35.528 19.901 1.00 30.75 210 ARG A N 1
ATOM 1701 C CA . ARG A 1 210 ? -2.851 35.700 20.169 1.00 30.75 210 ARG A CA 1
ATOM 1702 C C . ARG A 1 210 ? -2.012 34.788 19.260 1.00 30.75 210 ARG A C 1
ATOM 1704 O O . ARG A 1 210 ? -2.405 33.647 19.027 1.00 30.75 210 ARG A O 1
ATOM 1711 N N . LYS A 1 211 ? -0.840 35.267 18.821 1.00 38.03 211 LYS A N 1
ATOM 1712 C CA . LYS A 1 211 ? 0.245 34.408 18.307 1.00 38.03 211 LYS A CA 1
ATOM 1713 C C . LYS A 1 211 ? 0.875 33.619 19.467 1.00 38.03 211 LYS A C 1
ATOM 1715 O O . LYS A 1 211 ? 0.875 34.097 20.603 1.00 38.03 211 LYS A O 1
ATOM 1720 N N . THR A 1 212 ? 1.400 32.429 19.189 1.00 43.09 212 THR A N 1
ATOM 1721 C CA . THR A 1 212 ? 2.083 31.580 20.180 1.00 43.09 212 THR A CA 1
ATOM 1722 C C . THR A 1 212 ? 3.530 32.039 20.366 1.00 43.09 212 THR A C 1
ATOM 1724 O O . THR A 1 212 ? 4.202 32.339 19.387 1.00 43.09 212 THR A O 1
ATOM 1727 N N . ILE A 1 213 ? 4.022 32.096 21.608 1.00 49.34 213 ILE A N 1
ATOM 1728 C CA . ILE A 1 213 ? 5.341 32.683 21.923 1.00 49.34 213 ILE A CA 1
ATOM 1729 C C . ILE A 1 213 ? 6.509 31.823 21.401 1.00 49.34 213 ILE A C 1
ATOM 1731 O O . ILE A 1 213 ? 7.564 32.358 21.093 1.00 49.34 213 ILE A O 1
ATOM 1735 N N . ASN A 1 214 ? 6.338 30.507 21.258 1.00 54.12 214 ASN A N 1
ATOM 1736 C CA . ASN A 1 214 ? 7.410 29.561 20.920 1.00 54.12 214 ASN A CA 1
ATOM 1737 C C . ASN A 1 214 ? 7.648 29.347 19.406 1.00 54.12 214 ASN A C 1
ATOM 1739 O O . ASN A 1 214 ? 8.300 28.376 19.027 1.00 54.12 214 ASN A O 1
ATOM 1743 N N . SER A 1 215 ? 7.102 30.202 18.532 1.00 50.50 215 SER A N 1
ATOM 1744 C CA . SER A 1 215 ? 7.134 29.995 17.073 1.00 50.50 215 SER A CA 1
ATOM 1745 C C . SER A 1 215 ? 8.399 30.495 16.360 1.00 50.50 215 SER A C 1
ATOM 1747 O O . SER A 1 215 ? 8.490 30.344 15.146 1.00 50.50 215 SER A O 1
ATOM 1749 N N . LEU A 1 216 ? 9.333 31.138 17.065 1.00 58.09 216 LEU A N 1
ATOM 1750 C CA . LEU A 1 216 ? 10.559 31.728 16.511 1.00 58.09 216 LEU A CA 1
ATOM 1751 C C . LEU A 1 216 ? 11.746 31.494 17.454 1.00 58.09 216 LEU A C 1
ATOM 1753 O O . LEU A 1 216 ? 11.557 31.296 18.655 1.00 58.09 216 LEU A O 1
ATOM 1757 N N . ALA A 1 217 ? 12.963 31.561 16.907 1.00 65.44 217 ALA A N 1
ATOM 1758 C CA . ALA A 1 217 ? 14.181 31.660 17.705 1.00 65.44 217 ALA A CA 1
ATOM 1759 C C . ALA A 1 217 ? 14.231 33.043 18.364 1.00 65.44 217 ALA A C 1
ATOM 1761 O O . ALA A 1 217 ? 14.063 34.044 17.666 1.00 65.44 217 ALA A O 1
ATOM 1762 N N . GLN A 1 218 ? 14.429 33.119 19.681 1.00 72.38 218 GLN A N 1
ATOM 1763 C CA . GLN A 1 218 ? 14.417 34.405 20.386 1.00 72.38 218 GLN A CA 1
ATOM 1764 C C . GLN A 1 218 ? 15.105 34.365 21.755 1.00 72.38 218 GLN A C 1
ATOM 1766 O O . GLN A 1 218 ? 15.070 33.365 22.476 1.00 72.38 218 GLN A O 1
ATOM 1771 N N . HIS A 1 219 ? 15.644 35.517 22.148 1.00 76.94 219 HIS A N 1
ATOM 1772 C CA . HIS A 1 219 ? 16.037 35.822 23.522 1.00 76.94 219 HIS A CA 1
ATOM 1773 C C . HIS A 1 219 ? 14.781 36.006 24.396 1.00 76.94 219 HIS A C 1
ATOM 1775 O O . HIS A 1 219 ? 13.923 36.835 24.083 1.00 76.94 219 HIS A O 1
ATOM 1781 N N . LEU A 1 220 ? 14.654 35.245 25.489 1.00 76.44 220 LEU A N 1
ATOM 1782 C CA . LEU A 1 220 ? 13.565 35.409 26.452 1.00 76.44 220 LEU A CA 1
ATOM 1783 C C . LEU A 1 220 ? 13.862 36.539 27.437 1.00 76.44 220 LEU A C 1
ATOM 1785 O O . LEU A 1 220 ? 14.751 36.426 28.272 1.00 76.44 220 LEU A O 1
ATOM 1789 N N . THR A 1 221 ? 13.047 37.590 27.384 1.00 78.81 221 THR A N 1
ATOM 1790 C CA . THR A 1 221 ? 13.102 38.734 28.302 1.00 78.81 221 THR A CA 1
ATOM 1791 C C . THR A 1 221 ? 11.754 38.954 28.989 1.00 78.81 221 THR A C 1
ATOM 1793 O O . THR A 1 221 ? 10.713 38.469 28.532 1.00 78.81 221 THR A O 1
ATOM 1796 N N . ARG A 1 222 ? 11.744 39.718 30.093 1.00 74.81 222 ARG A N 1
ATOM 1797 C CA . ARG A 1 222 ? 10.529 40.002 30.887 1.00 74.81 222 ARG A CA 1
ATOM 1798 C C . ARG A 1 222 ? 9.376 40.575 30.053 1.00 74.81 222 ARG A C 1
ATOM 1800 O O . ARG A 1 222 ? 8.219 40.275 30.338 1.00 74.81 222 ARG A O 1
ATOM 1807 N N . SER A 1 223 ? 9.670 41.367 29.019 1.00 67.94 223 SER A N 1
ATOM 1808 C CA . SER A 1 223 ? 8.660 42.029 28.180 1.00 67.94 223 SER A CA 1
ATOM 1809 C C . SER A 1 223 ? 7.797 41.053 27.371 1.00 67.94 223 SER A C 1
ATOM 1811 O O . SER A 1 223 ? 6.628 41.351 27.141 1.00 67.94 223 SER A O 1
ATOM 1813 N N . LEU A 1 224 ? 8.295 39.853 27.037 1.00 65.00 224 LEU A N 1
ATOM 1814 C CA . LEU A 1 224 ? 7.497 38.794 26.393 1.00 65.00 224 LEU A CA 1
ATOM 1815 C C . LEU A 1 224 ? 6.366 38.253 27.294 1.00 65.00 224 LEU A C 1
ATOM 1817 O O . LEU A 1 224 ? 5.429 37.617 26.809 1.00 65.00 224 LEU A O 1
ATOM 1821 N N . PHE A 1 225 ? 6.450 38.506 28.603 1.00 65.94 225 PHE A N 1
ATOM 1822 C CA . PHE A 1 225 ? 5.556 37.980 29.637 1.00 65.94 225 PHE A CA 1
ATOM 1823 C C . PHE A 1 225 ? 4.777 39.076 30.391 1.00 65.94 225 PHE A C 1
ATOM 1825 O O . PHE A 1 225 ? 4.045 38.770 31.335 1.00 65.94 225 PHE A O 1
ATOM 1832 N N . VAL A 1 226 ? 4.896 40.341 29.972 1.00 52.69 226 VAL A N 1
ATOM 1833 C CA . VAL A 1 226 ? 4.159 41.490 30.526 1.00 52.69 226 VAL A CA 1
ATOM 1834 C C . VAL A 1 226 ? 3.113 41.966 29.520 1.00 52.69 226 VAL A C 1
ATOM 1836 O O . VAL A 1 226 ? 3.323 41.943 28.310 1.00 52.69 226 VAL A O 1
ATOM 1839 N N . LYS A 1 227 ? 1.954 42.409 30.018 1.00 44.06 227 LYS A N 1
ATOM 1840 C CA . LYS A 1 227 ? 0.901 43.008 29.195 1.00 44.06 227 LYS A CA 1
ATOM 1841 C C . LYS A 1 227 ? 0.829 44.507 29.494 1.00 44.06 227 LYS A C 1
ATOM 1843 O O . LYS A 1 227 ? 0.358 44.889 30.559 1.00 44.06 227 LYS A O 1
ATOM 1848 N N . ILE A 1 228 ? 1.290 45.341 28.563 1.00 38.66 228 ILE A N 1
ATOM 1849 C CA . ILE A 1 228 ? 1.195 46.801 28.696 1.00 38.66 228 ILE A CA 1
ATOM 1850 C C . ILE A 1 228 ? -0.278 47.209 28.549 1.00 38.66 228 ILE A C 1
ATOM 1852 O O . ILE A 1 228 ? -0.896 46.949 27.516 1.00 38.66 228 ILE A O 1
ATOM 1856 N N . ASN A 1 229 ? -0.835 47.840 29.585 1.00 37.91 229 ASN A N 1
ATOM 1857 C CA . ASN A 1 229 ? -2.112 48.558 29.523 1.00 37.91 229 ASN A CA 1
ATOM 1858 C C . ASN A 1 229 ? -1.839 50.076 29.402 1.00 37.91 229 ASN A C 1
ATOM 1860 O O . ASN A 1 229 ? -0.811 50.529 29.908 1.00 37.91 229 ASN A O 1
ATOM 1864 N N . PRO A 1 230 ? -2.750 50.887 28.823 1.00 36.97 230 PRO A N 1
ATOM 1865 C CA . PRO A 1 230 ? -2.508 52.317 28.549 1.00 36.97 230 PRO A CA 1
ATOM 1866 C C . PRO A 1 230 ? -2.353 53.249 29.769 1.00 36.97 230 PRO A C 1
ATOM 1868 O O . PRO A 1 230 ? -2.301 54.460 29.596 1.00 36.97 230 PRO A O 1
ATOM 1871 N N . THR A 1 231 ? -2.321 52.719 30.995 1.00 44.00 231 THR A N 1
ATOM 1872 C CA . THR A 1 231 ? -2.353 53.481 32.259 1.00 44.00 231 THR A CA 1
ATOM 1873 C C . THR A 1 231 ? -1.157 53.203 33.183 1.00 44.00 231 THR A C 1
ATOM 1875 O O . THR A 1 231 ? -1.218 53.471 34.379 1.00 44.00 231 THR A O 1
ATOM 1878 N N . GLY A 1 232 ? -0.057 52.655 32.654 1.00 38.38 232 GLY A N 1
ATOM 1879 C CA . GLY A 1 232 ? 1.260 52.665 33.316 1.00 38.38 232 GLY A CA 1
ATOM 1880 C C . GLY A 1 232 ? 1.504 51.663 34.457 1.00 38.38 232 GLY A C 1
ATOM 1881 O O . GLY A 1 232 ? 2.627 51.584 34.946 1.00 38.38 232 GLY A O 1
ATOM 1882 N N . VAL A 1 233 ? 0.514 50.863 34.872 1.00 39.72 233 VAL A N 1
ATOM 1883 C CA . VAL A 1 233 ? 0.683 49.872 35.955 1.00 39.72 233 VAL A CA 1
ATOM 1884 C C . VAL A 1 233 ? 1.008 48.480 35.399 1.00 39.72 233 VAL A C 1
ATOM 1886 O O . VAL A 1 233 ? 0.158 47.810 34.810 1.00 39.72 233 VAL A O 1
ATOM 1889 N N . ASN A 1 234 ? 2.242 48.021 35.623 1.00 37.19 234 ASN A N 1
ATOM 1890 C CA . ASN A 1 234 ? 2.703 46.687 35.228 1.00 37.19 234 ASN A CA 1
ATOM 1891 C C . ASN A 1 234 ? 2.135 45.591 36.146 1.00 37.19 234 ASN A C 1
ATOM 1893 O O . ASN A 1 234 ? 2.263 45.666 37.365 1.00 37.19 234 ASN A O 1
ATOM 1897 N N . THR A 1 235 ? 1.574 44.527 35.562 1.00 39.91 235 THR A N 1
ATOM 1898 C CA . THR A 1 235 ? 1.135 43.320 36.290 1.00 39.91 235 THR A CA 1
ATOM 1899 C C . THR A 1 235 ? 1.657 42.041 35.613 1.00 39.91 235 THR A C 1
ATOM 1901 O O . THR A 1 235 ? 1.529 41.910 34.391 1.00 39.91 235 THR A O 1
ATOM 1904 N N . PRO A 1 236 ? 2.245 41.081 36.359 1.00 41.56 236 PRO A N 1
ATOM 1905 C CA . PRO A 1 236 ? 2.676 39.798 35.797 1.00 41.56 236 PRO A CA 1
ATOM 1906 C C . PRO A 1 236 ? 1.494 38.927 35.349 1.00 41.56 236 PRO A C 1
ATOM 1908 O O . PRO A 1 236 ? 0.440 38.911 35.990 1.00 41.56 236 PRO A O 1
ATOM 1911 N N . LEU A 1 237 ? 1.679 38.129 34.292 1.00 44.34 237 LEU A N 1
ATOM 1912 C CA . LEU A 1 237 ? 0.700 37.109 33.901 1.00 44.34 237 LEU A CA 1
ATOM 1913 C C . LEU A 1 237 ? 0.674 35.950 34.915 1.00 44.34 237 LEU A C 1
ATOM 1915 O O . LEU A 1 237 ? 1.482 35.026 34.858 1.00 44.34 237 LEU A O 1
ATOM 1919 N N . SER A 1 238 ? -0.289 36.006 35.839 1.00 34.81 238 SER A N 1
ATOM 1920 C CA . SER A 1 238 ? -0.519 34.971 36.854 1.00 34.81 238 SER A CA 1
ATOM 1921 C C . SER A 1 238 ? -0.853 33.603 36.241 1.00 34.81 238 SER A C 1
ATOM 1923 O O . SER A 1 238 ? -1.582 33.490 35.252 1.00 34.81 238 SER A O 1
ATOM 1925 N N . THR A 1 239 ? -0.325 32.541 36.847 1.00 41.75 239 THR A N 1
ATOM 1926 C CA . THR A 1 239 ? -0.375 31.170 36.331 1.00 41.75 239 THR A CA 1
ATOM 1927 C C . THR A 1 239 ? -1.704 30.470 36.638 1.00 41.75 239 THR A C 1
ATOM 1929 O O . THR A 1 239 ? -1.891 29.918 37.723 1.00 41.75 239 THR A O 1
ATOM 1932 N N . LYS A 1 240 ? -2.620 30.400 35.656 1.00 30.59 240 LYS A N 1
ATOM 1933 C CA . LYS A 1 240 ? -3.728 29.416 35.652 1.00 30.59 240 LYS A CA 1
ATOM 1934 C C . LYS A 1 240 ? -4.330 29.141 34.263 1.00 30.59 240 LYS A C 1
ATOM 1936 O O . LYS A 1 240 ? -4.602 30.052 33.494 1.00 30.59 240 LYS A O 1
ATOM 1941 N N . THR A 1 241 ? -4.569 27.849 34.008 1.00 28.25 241 THR A N 1
ATOM 1942 C CA . THR A 1 241 ? -5.520 27.264 33.033 1.00 28.25 241 THR A CA 1
ATOM 1943 C C . THR A 1 241 ? -5.553 27.827 31.605 1.00 28.25 241 THR A C 1
ATOM 1945 O O . THR A 1 241 ? -6.385 28.668 31.274 1.00 28.25 241 THR A O 1
ATOM 1948 N N . PHE A 1 242 ? -4.788 27.201 30.704 1.00 29.66 242 PHE A N 1
ATOM 1949 C CA . PHE A 1 242 ? -5.230 27.045 29.313 1.00 29.66 242 PHE A CA 1
ATOM 1950 C C . PHE A 1 242 ? -6.141 25.809 29.208 1.00 29.66 242 PHE A C 1
ATOM 1952 O O . PHE A 1 242 ? -5.718 24.694 29.515 1.00 29.66 242 PHE A O 1
ATOM 1959 N N . HIS A 1 243 ? -7.383 25.996 28.755 1.00 26.80 243 HIS A N 1
ATOM 1960 C CA . HIS A 1 243 ? -8.333 24.916 28.466 1.00 26.80 243 HIS A CA 1
ATOM 1961 C C . HIS A 1 243 ? -8.992 25.126 27.090 1.00 26.80 243 HIS A C 1
ATOM 1963 O O . HIS A 1 243 ? -9.267 26.271 26.721 1.00 26.80 243 HIS A O 1
ATOM 1969 N N . PRO A 1 244 ? -9.262 24.053 26.321 1.00 25.58 244 PRO A N 1
ATOM 1970 C CA . PRO A 1 244 ? -9.938 24.155 25.031 1.00 25.58 244 PRO A CA 1
ATOM 1971 C C . PRO A 1 244 ? -11.436 24.449 25.206 1.00 25.58 244 PRO A C 1
ATOM 1973 O O . PRO A 1 244 ? -12.130 23.809 25.998 1.00 25.58 244 PRO A O 1
ATOM 1976 N N . VAL A 1 245 ? -11.955 25.409 24.438 1.00 24.39 245 VAL A N 1
ATOM 1977 C CA . VAL A 1 245 ? -13.359 25.843 24.516 1.00 24.39 245 VAL A CA 1
ATOM 1978 C C . VAL A 1 245 ? -14.251 24.959 23.639 1.00 24.39 245 VAL A C 1
ATOM 1980 O O . VAL A 1 245 ? -14.153 24.989 22.413 1.00 24.39 245 VAL A O 1
ATOM 1983 N N . LYS A 1 246 ? -15.173 24.214 24.262 1.00 27.62 246 LYS A N 1
ATOM 1984 C CA . LYS A 1 246 ? -16.271 23.518 23.565 1.00 27.62 246 LYS A CA 1
ATOM 1985 C C . LYS A 1 246 ? -17.276 24.531 22.990 1.00 27.62 246 LYS A C 1
ATOM 1987 O O . LYS A 1 246 ? -17.578 25.531 23.637 1.00 27.62 246 LYS A O 1
ATOM 1992 N N . ARG A 1 247 ? -17.882 24.233 21.833 1.00 28.75 247 ARG A N 1
ATOM 1993 C CA . ARG A 1 247 ? -19.115 24.892 21.348 1.00 28.75 247 ARG A CA 1
ATOM 1994 C C . ARG A 1 247 ? -20.293 23.910 21.350 1.00 28.75 247 ARG A C 1
ATOM 1996 O O . ARG A 1 247 ? -20.101 22.709 21.189 1.00 28.75 247 ARG A O 1
ATOM 2003 N N . ARG A 1 248 ? -21.505 24.430 21.574 1.00 22.34 248 ARG A N 1
ATOM 2004 C CA . ARG A 1 248 ? -22.766 23.673 21.719 1.00 22.34 248 ARG A CA 1
ATOM 2005 C C . ARG A 1 248 ? -23.682 23.926 20.506 1.00 22.34 248 ARG A C 1
ATOM 2007 O O . ARG A 1 248 ? -23.504 24.923 19.812 1.00 22.34 248 ARG A O 1
ATOM 2014 N N . LYS A 1 249 ? -24.624 23.013 20.240 1.00 28.78 249 LYS A N 1
ATOM 2015 C CA . LYS A 1 249 ? -25.554 23.050 19.089 1.00 28.78 249 LYS A CA 1
ATOM 2016 C C . LYS A 1 249 ? -26.671 24.097 19.245 1.00 28.78 249 LYS A C 1
ATOM 2018 O O . LYS A 1 249 ? -27.186 24.253 20.348 1.00 28.78 249 LYS A O 1
ATOM 2023 N N . GLN A 1 250 ? -27.153 24.631 18.120 1.00 22.45 250 GLN A N 1
ATOM 2024 C CA . GLN A 1 250 ? -28.578 24.915 17.858 1.00 22.45 250 GLN A CA 1
ATOM 2025 C C . GLN A 1 250 ? -28.843 24.857 16.335 1.00 22.45 250 GLN A C 1
ATOM 2027 O O . GLN A 1 250 ? -27.876 24.801 15.574 1.00 22.45 250 GLN A O 1
ATOM 2032 N N . ALA A 1 251 ? -30.104 24.716 15.893 1.00 24.09 251 ALA A N 1
ATOM 2033 C CA . ALA A 1 251 ? -30.421 24.164 14.563 1.00 24.09 251 ALA A CA 1
ATOM 2034 C C . ALA A 1 251 ? -31.825 24.502 14.004 1.00 24.09 251 ALA A C 1
ATOM 2036 O O . ALA A 1 251 ? -32.736 24.839 14.757 1.00 24.09 251 ALA A O 1
ATOM 2037 N N . SER A 1 252 ? -31.995 24.262 12.698 1.00 22.97 252 SER A N 1
ATOM 2038 C CA . SER A 1 252 ? -33.242 24.063 11.926 1.00 22.97 252 SER A CA 1
ATOM 2039 C C . SER A 1 252 ? -32.935 23.004 10.829 1.00 22.97 252 SER A C 1
ATOM 2041 O O . SER A 1 252 ? -31.780 22.911 10.421 1.00 22.97 252 SER A O 1
ATOM 2043 N N . LYS A 1 253 ? -33.774 22.026 10.426 1.00 24.38 253 LYS A N 1
ATOM 2044 C CA . LYS A 1 253 ? -35.217 21.962 10.058 1.00 24.38 253 LYS A CA 1
ATOM 2045 C C . LYS A 1 253 ? -35.544 22.771 8.786 1.00 24.38 253 LYS A C 1
ATOM 2047 O O . LYS A 1 253 ? -35.089 23.901 8.698 1.00 24.38 253 LYS A O 1
ATOM 2052 N N . GLN A 1 254 ? -36.344 22.308 7.811 1.00 22.30 254 GLN A N 1
ATOM 2053 C CA . GLN A 1 254 ? -37.075 21.035 7.548 1.00 22.30 254 GLN A CA 1
ATOM 2054 C C . GLN A 1 254 ? -37.435 21.001 6.028 1.00 22.30 254 GLN A C 1
ATOM 2056 O O . GLN A 1 254 ? -37.408 22.062 5.416 1.00 22.30 254 GLN A O 1
ATOM 2061 N N . ALA A 1 255 ? -37.821 19.916 5.336 1.00 21.64 255 ALA A N 1
ATOM 2062 C CA . ALA A 1 255 ? -37.946 18.478 5.656 1.00 21.64 255 ALA A CA 1
ATOM 2063 C C . ALA A 1 255 ? -37.256 17.637 4.529 1.00 21.64 255 ALA A C 1
ATOM 2065 O O . ALA A 1 255 ? -36.098 17.949 4.286 1.00 21.64 255 ALA A O 1
ATOM 2066 N N . GLN A 1 256 ? -37.746 16.604 3.809 1.00 21.94 256 GLN A N 1
ATOM 2067 C CA . GLN A 1 256 ? -39.009 15.828 3.651 1.00 21.94 256 GLN A CA 1
ATOM 2068 C C . GLN A 1 256 ? -38.665 14.310 3.475 1.00 21.94 256 GLN A C 1
ATOM 2070 O O . GLN A 1 256 ? -37.517 13.927 3.683 1.00 21.94 256 GLN A O 1
ATOM 2075 N N . SER A 1 257 ? -39.618 13.442 3.086 1.00 21.11 257 SER A N 1
ATOM 2076 C CA . SER A 1 257 ? -39.411 11.997 2.819 1.00 21.11 257 SER A CA 1
ATOM 2077 C C . SER A 1 257 ? -40.261 11.462 1.655 1.00 21.11 257 SER A C 1
ATOM 2079 O O . SER A 1 257 ? -41.407 11.881 1.518 1.00 21.11 257 SER A O 1
ATOM 2081 N N . TRP A 1 258 ? -39.763 10.453 0.928 1.00 21.61 258 TRP A N 1
ATOM 2082 C CA . TRP A 1 258 ? -40.546 9.565 0.050 1.00 21.61 258 TRP A CA 1
ATOM 2083 C C . TRP A 1 258 ? -40.007 8.128 0.119 1.00 21.61 258 TRP A C 1
ATOM 2085 O O . TRP A 1 258 ? -38.838 7.918 0.438 1.00 21.61 258 TRP A O 1
ATOM 2095 N N . VAL A 1 259 ? -40.865 7.146 -0.166 1.00 21.56 259 VAL A N 1
ATOM 2096 C CA . VAL A 1 259 ? -40.580 5.700 -0.115 1.00 21.56 259 VAL A CA 1
ATOM 2097 C C . VAL A 1 259 ? -41.281 5.033 -1.299 1.00 21.56 259 VAL A C 1
ATOM 2099 O O . VAL A 1 259 ? -42.464 5.306 -1.476 1.00 21.56 259 VAL A O 1
ATOM 2102 N N . TRP A 1 260 ? -40.596 4.165 -2.060 1.00 22.34 260 TRP A N 1
ATOM 2103 C CA . TRP A 1 260 ? -41.073 2.821 -2.460 1.00 22.34 260 TRP A CA 1
ATOM 2104 C C . TRP A 1 260 ? -40.013 2.017 -3.248 1.00 22.34 260 TRP A C 1
ATOM 2106 O O . TRP A 1 260 ? -38.912 2.497 -3.505 1.00 22.34 260 TRP A O 1
ATOM 2116 N N . ASN A 1 261 ? -40.328 0.748 -3.529 1.00 23.66 261 ASN A N 1
ATOM 2117 C CA . ASN A 1 261 ? -39.401 -0.314 -3.950 1.00 23.66 261 ASN A CA 1
ATOM 2118 C C . ASN A 1 261 ? -38.935 -0.267 -5.422 1.00 23.66 261 ASN A C 1
ATOM 2120 O O . ASN A 1 261 ? -39.716 0.071 -6.307 1.00 23.66 261 ASN A O 1
ATOM 2124 N N . GLY A 1 262 ? -37.729 -0.790 -5.703 1.00 23.34 262 GLY A N 1
ATOM 2125 C CA . GLY A 1 262 ? -37.342 -1.234 -7.054 1.00 23.34 262 GLY A CA 1
ATOM 2126 C C . GLY A 1 262 ? -35.832 -1.387 -7.304 1.00 23.34 262 GLY A C 1
ATOM 2127 O O . GLY A 1 262 ? -35.118 -0.397 -7.291 1.00 23.34 262 GLY A O 1
ATOM 2128 N N . ARG A 1 263 ? -35.378 -2.629 -7.557 1.00 26.53 263 ARG A N 1
ATOM 2129 C CA . ARG A 1 263 ? -34.075 -3.082 -8.125 1.00 26.53 263 ARG A CA 1
ATOM 2130 C C . ARG A 1 263 ? -32.926 -2.051 -8.205 1.00 26.53 263 ARG A C 1
ATOM 2132 O O . ARG A 1 263 ? -32.944 -1.145 -9.033 1.00 26.53 263 ARG A O 1
ATOM 2139 N N . ALA A 1 264 ? -31.857 -2.292 -7.442 1.00 27.64 264 ALA A N 1
ATOM 2140 C CA . ALA A 1 264 ? -30.666 -1.442 -7.392 1.00 27.64 264 ALA A CA 1
ATOM 2141 C C . ALA A 1 264 ? -29.859 -1.416 -8.711 1.00 27.64 264 ALA A C 1
ATOM 2143 O O . ALA A 1 264 ? -28.955 -2.221 -8.921 1.00 27.64 264 ALA A O 1
ATOM 2144 N N . HIS A 1 265 ? -30.147 -0.434 -9.567 1.00 28.78 265 HIS A N 1
ATOM 2145 C CA . HIS A 1 265 ? -29.220 0.046 -10.596 1.00 28.78 265 HIS A CA 1
ATOM 2146 C C . HIS A 1 265 ? -28.408 1.237 -10.061 1.00 28.78 265 HIS A C 1
ATOM 2148 O O . HIS A 1 265 ? -28.892 2.018 -9.242 1.00 28.78 265 HIS A O 1
ATOM 2154 N N . LEU A 1 266 ? -27.168 1.389 -10.531 1.00 34.00 266 LEU A N 1
ATOM 2155 C CA . LEU A 1 266 ? -26.251 2.440 -10.081 1.00 34.00 266 LEU A CA 1
ATOM 2156 C C . LEU A 1 266 ? -26.658 3.817 -10.643 1.00 34.00 266 LEU A C 1
ATOM 2158 O O . LEU A 1 266 ? -26.255 4.197 -11.743 1.00 34.00 266 LEU A O 1
ATOM 2162 N N . VAL A 1 267 ? -27.445 4.583 -9.882 1.00 29.02 267 VAL A N 1
ATOM 2163 C CA . VAL A 1 267 ? -27.838 5.957 -10.243 1.00 29.02 267 VAL A CA 1
ATOM 2164 C C . VAL A 1 267 ? -26.686 6.929 -9.961 1.00 29.02 267 VAL A C 1
ATOM 2166 O O . VAL A 1 267 ? -26.649 7.613 -8.939 1.00 29.02 267 VAL A O 1
ATOM 2169 N N . ILE A 1 268 ? -25.725 6.999 -10.886 1.00 38.91 268 ILE A N 1
ATOM 2170 C CA . ILE A 1 268 ? -24.697 8.049 -10.882 1.00 38.91 268 ILE A CA 1
ATOM 2171 C C . ILE A 1 268 ? -25.360 9.380 -11.262 1.00 38.91 268 ILE A C 1
ATOM 2173 O O . ILE A 1 268 ? -25.819 9.556 -12.394 1.00 38.91 268 ILE A O 1
ATOM 2177 N N . TYR A 1 269 ? -25.366 10.346 -10.343 1.00 29.28 269 TYR A N 1
ATOM 2178 C CA . TYR A 1 269 ? -25.727 11.728 -10.664 1.00 29.28 269 TYR A CA 1
ATOM 2179 C C . TYR A 1 269 ? -24.707 12.316 -11.653 1.00 29.28 269 TYR A C 1
ATOM 2181 O O . TYR A 1 269 ? -23.536 12.488 -11.316 1.00 29.28 269 TYR A O 1
ATOM 2189 N N . LYS A 1 270 ? -25.154 12.640 -12.875 1.00 29.61 270 LYS A N 1
ATOM 2190 C CA . LYS A 1 270 ? -24.330 13.265 -13.925 1.00 29.61 270 LYS A CA 1
ATOM 2191 C C . LYS A 1 270 ? -24.014 14.735 -13.606 1.00 29.61 270 LYS A C 1
ATOM 2193 O O . LYS A 1 270 ? -24.583 15.642 -14.206 1.00 29.61 270 LYS A O 1
ATOM 2198 N N . ASP A 1 271 ? -23.075 14.969 -12.696 1.00 31.34 271 ASP A N 1
ATOM 2199 C CA . ASP A 1 271 ? -22.420 16.271 -12.538 1.00 31.34 271 ASP A CA 1
ATOM 2200 C C . ASP A 1 271 ? -21.203 16.341 -13.476 1.00 31.34 271 ASP A C 1
ATOM 2202 O O . ASP A 1 271 ? -20.126 15.823 -13.173 1.00 31.34 271 ASP A O 1
ATOM 2206 N N . ALA A 1 272 ? -21.394 16.932 -14.659 1.00 33.94 272 ALA A N 1
ATOM 2207 C CA . ALA A 1 272 ? -20.504 16.826 -15.824 1.00 33.94 272 ALA A CA 1
ATOM 2208 C C . ALA A 1 272 ? -19.157 17.586 -15.713 1.00 33.94 272 ALA A C 1
ATOM 2210 O O . ALA A 1 272 ? -18.607 18.029 -16.719 1.00 33.94 272 ALA A O 1
ATOM 2211 N N . LYS A 1 273 ? -18.631 17.773 -14.495 1.00 42.72 273 LYS A N 1
ATOM 2212 C CA . LYS A 1 273 ? -17.351 18.451 -14.202 1.00 42.72 273 LYS A CA 1
ATOM 2213 C C . LYS A 1 273 ? -16.508 17.784 -13.101 1.00 42.72 273 LYS A C 1
ATOM 2215 O O . LYS A 1 273 ? -15.598 18.419 -12.570 1.00 42.72 273 LYS A O 1
ATOM 2220 N N . LYS A 1 274 ? -16.785 16.528 -12.730 1.00 56.84 274 LYS A N 1
ATOM 2221 C CA . LYS A 1 274 ? -15.990 15.783 -11.734 1.00 56.84 274 LYS A CA 1
ATOM 2222 C C . LYS A 1 274 ? -15.590 14.403 -12.258 1.00 56.84 274 LYS A C 1
ATOM 2224 O O . LYS A 1 274 ? -16.419 13.502 -12.299 1.00 56.84 274 LYS A O 1
ATOM 2229 N N . THR A 1 275 ? -14.312 14.236 -12.603 1.00 78.56 275 THR A N 1
ATOM 2230 C CA . THR A 1 275 ? -13.707 12.926 -12.918 1.00 78.56 275 THR A CA 1
ATOM 2231 C C . THR A 1 275 ? -13.622 12.025 -11.682 1.00 78.56 275 THR A C 1
ATOM 2233 O O . THR A 1 275 ? -13.779 10.814 -11.793 1.00 78.56 275 THR A O 1
ATOM 2236 N N . LEU A 1 276 ? -13.420 12.619 -10.499 1.00 93.06 276 LEU A N 1
ATOM 2237 C CA . LEU A 1 276 ? -13.245 11.928 -9.221 1.00 93.06 276 LEU A CA 1
ATOM 2238 C C . LEU A 1 276 ? -14.519 11.969 -8.359 1.00 93.06 276 LEU A C 1
ATOM 2240 O O . LEU A 1 276 ? -14.915 13.023 -7.850 1.00 93.06 276 LEU A O 1
ATOM 2244 N N . GLY A 1 277 ? -15.128 10.804 -8.155 1.00 94.56 277 GLY A N 1
ATOM 2245 C CA . GLY A 1 277 ? -16.219 10.568 -7.215 1.00 94.56 277 GLY A CA 1
ATOM 2246 C C . GLY A 1 277 ? -15.734 10.265 -5.793 1.00 94.56 277 GLY A C 1
ATOM 2247 O O . GLY A 1 277 ? -14.592 9.878 -5.552 1.00 94.56 277 GLY A O 1
ATOM 2248 N N . THR A 1 278 ? -16.630 10.423 -4.818 1.00 96.00 278 THR A N 1
ATOM 2249 C CA . THR A 1 278 ? -16.462 9.933 -3.440 1.00 96.00 278 THR A CA 1
ATOM 2250 C C . THR A 1 278 ? -17.603 8.969 -3.154 1.00 96.00 278 THR A C 1
ATOM 2252 O O . THR A 1 278 ? -18.758 9.367 -3.277 1.00 96.00 278 THR A O 1
ATOM 2255 N N . LEU A 1 279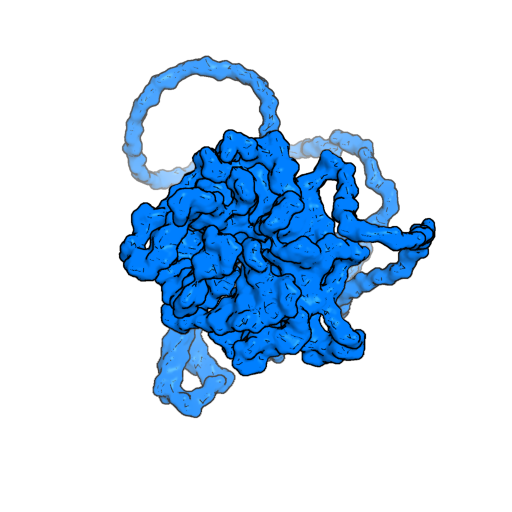 ? -17.294 7.722 -2.789 1.00 96.75 279 LEU A N 1
ATOM 2256 C CA . LEU A 1 279 ? -18.298 6.762 -2.320 1.00 96.75 279 LEU A CA 1
ATOM 2257 C C . LEU A 1 279 ? -18.556 6.963 -0.824 1.00 96.75 279 LEU A C 1
ATOM 2259 O O . LEU A 1 279 ? -19.697 7.097 -0.399 1.00 96.75 279 LEU A O 1
ATOM 2263 N N . TYR A 1 280 ? -17.474 7.048 -0.048 1.00 98.25 280 TYR A N 1
ATOM 2264 C CA . TYR A 1 280 ? -17.520 7.206 1.401 1.00 98.25 280 TYR A CA 1
ATOM 2265 C C . TYR A 1 280 ? -16.489 8.212 1.884 1.00 98.25 280 TYR A C 1
ATOM 2267 O O . TYR A 1 280 ? -15.404 8.344 1.309 1.00 98.25 280 TYR A O 1
ATOM 2275 N N . ARG A 1 281 ? -16.789 8.869 3.004 1.00 97.50 281 ARG A N 1
ATOM 2276 C CA . ARG A 1 281 ? -15.815 9.667 3.747 1.00 97.50 281 ARG A CA 1
ATOM 2277 C C . ARG A 1 281 ? -16.067 9.575 5.245 1.00 97.50 281 ARG A C 1
ATOM 2279 O O . ARG A 1 281 ? -17.189 9.748 5.701 1.00 97.50 281 ARG A O 1
ATOM 2286 N N . TRP A 1 282 ? -15.009 9.398 6.027 1.00 98.31 282 TRP A N 1
ATOM 2287 C CA . TRP A 1 282 ? -15.077 9.307 7.485 1.00 98.31 282 TRP A CA 1
ATOM 2288 C C . TRP A 1 282 ? -14.225 10.375 8.153 1.00 98.31 282 TRP A C 1
ATOM 2290 O O . TRP A 1 282 ? -13.188 10.804 7.636 1.00 98.31 282 TRP A O 1
ATOM 2300 N N . LYS A 1 283 ? -14.661 10.775 9.347 1.00 97.56 283 LYS A N 1
ATOM 2301 C CA . LYS A 1 283 ? -13.872 11.608 10.260 1.00 97.56 283 LYS A CA 1
ATOM 2302 C C . LYS A 1 283 ? -12.989 10.754 11.158 1.00 97.56 283 LYS A C 1
ATOM 2304 O O . LYS A 1 283 ? -11.785 10.966 11.254 1.00 97.56 283 LYS A O 1
ATOM 2309 N N . GLN A 1 284 ? -13.619 9.742 11.736 1.00 97.12 284 GLN A N 1
ATOM 2310 C CA . GLN A 1 284 ? -13.026 8.617 12.439 1.00 97.12 284 GLN A CA 1
ATOM 2311 C C . GLN A 1 284 ? -13.750 7.358 11.955 1.00 97.12 284 GLN A C 1
ATOM 2313 O O . GLN A 1 284 ? -14.892 7.453 11.498 1.00 97.12 284 GLN A O 1
ATOM 2318 N N . ILE A 1 285 ? -13.095 6.205 12.040 1.00 98.06 285 ILE A N 1
ATOM 2319 C CA . ILE A 1 285 ? -13.712 4.925 11.688 1.00 98.06 285 ILE A CA 1
ATOM 2320 C C . ILE A 1 285 ? -14.563 4.415 12.855 1.00 98.06 285 ILE A C 1
ATOM 2322 O O . ILE A 1 285 ? -14.233 4.623 14.026 1.00 98.06 285 ILE A O 1
ATOM 2326 N N . ASP A 1 286 ? -15.656 3.734 12.526 1.00 97.81 286 ASP A N 1
ATOM 2327 C CA . ASP A 1 286 ? -16.454 2.951 13.466 1.00 97.81 286 ASP A CA 1
ATOM 2328 C C . ASP A 1 286 ? -16.667 1.530 12.928 1.00 97.81 286 ASP A C 1
ATOM 2330 O O . ASP A 1 286 ? -16.426 1.290 11.745 1.00 97.81 286 ASP A O 1
ATOM 2334 N N . PHE A 1 287 ? -17.102 0.596 13.776 1.00 98.31 287 PHE A N 1
ATOM 2335 C CA . PHE A 1 287 ? -17.317 -0.808 13.403 1.00 98.31 287 PHE A CA 1
ATOM 2336 C C . PHE A 1 287 ? -18.727 -1.288 13.750 1.00 98.31 287 PHE A C 1
ATOM 2338 O O . PHE A 1 287 ? -19.323 -0.878 14.746 1.00 98.31 287 PHE A O 1
ATOM 2345 N N . LYS A 1 288 ? -19.254 -2.198 12.928 1.00 97.19 288 LYS A N 1
ATOM 2346 C CA . LYS A 1 288 ? -20.583 -2.798 13.069 1.00 97.19 288 LYS A CA 1
ATOM 2347 C C . LYS A 1 288 ? -20.536 -3.947 14.087 1.00 97.19 288 LYS A C 1
ATOM 2349 O O . LYS A 1 288 ? -20.425 -5.121 13.731 1.00 97.19 288 LYS A O 1
ATOM 2354 N N . TYR A 1 289 ? -20.555 -3.593 15.370 1.00 97.56 289 TYR A N 1
ATOM 2355 C CA . TYR A 1 289 ? -20.667 -4.562 16.466 1.00 97.56 289 TYR A CA 1
ATOM 2356 C C . TYR A 1 289 ? -22.042 -5.255 16.470 1.00 97.56 289 TYR A C 1
ATOM 2358 O O . TYR A 1 289 ? -23.016 -4.649 16.016 1.00 97.56 289 TYR A O 1
ATOM 2366 N N . PRO A 1 290 ? -22.154 -6.484 17.015 1.00 96.44 290 PRO A N 1
ATOM 2367 C CA . PRO A 1 290 ? -23.440 -7.165 17.180 1.00 96.44 290 PRO A CA 1
ATOM 2368 C C . PRO A 1 290 ? -24.405 -6.389 18.090 1.00 96.44 290 PRO A C 1
ATOM 2370 O O . PRO A 1 290 ? -25.600 -6.319 17.804 1.00 96.44 290 PRO A O 1
ATOM 2373 N N . THR A 1 291 ? -23.888 -5.748 19.145 1.00 97.69 291 THR A N 1
ATOM 2374 C CA . THR A 1 291 ? -24.647 -4.830 20.007 1.00 97.69 291 THR A CA 1
ATOM 2375 C C . THR A 1 291 ? -23.859 -3.561 20.350 1.00 97.69 291 THR A C 1
ATOM 2377 O O . THR A 1 291 ? -22.629 -3.554 20.427 1.00 97.69 291 THR A O 1
ATOM 2380 N N . GLU A 1 292 ? -24.573 -2.469 20.643 1.00 97.44 292 GLU A N 1
ATOM 2381 C CA . GLU A 1 292 ? -23.959 -1.238 21.174 1.00 97.44 292 GLU A CA 1
ATOM 2382 C C . GLU A 1 292 ? -23.353 -1.457 22.576 1.00 97.44 292 GLU A C 1
ATOM 2384 O O . GLU A 1 292 ? -22.405 -0.773 22.951 1.00 97.44 292 GLU A O 1
ATOM 2389 N N . GLN A 1 293 ? -23.836 -2.445 23.342 1.00 98.00 293 GLN A N 1
ATOM 2390 C CA . GLN A 1 293 ? -23.243 -2.804 24.636 1.00 98.00 293 GLN A CA 1
ATOM 2391 C C . GLN A 1 293 ? -21.829 -3.378 24.464 1.00 98.00 293 GLN A C 1
ATOM 2393 O O . GLN A 1 293 ? -20.914 -2.947 25.165 1.00 98.00 293 GLN A O 1
ATOM 2398 N N . GLU A 1 294 ? -21.619 -4.274 23.495 1.00 97.50 294 GLU A N 1
ATOM 2399 C CA . GLU A 1 294 ? -20.283 -4.771 23.137 1.00 97.50 294 GLU A CA 1
ATOM 2400 C C . GLU A 1 294 ? -19.377 -3.652 22.619 1.00 97.50 294 GLU A C 1
ATOM 2402 O O . GLU A 1 294 ? -18.221 -3.566 23.030 1.00 97.50 294 GLU A O 1
ATOM 2407 N N . ARG A 1 295 ? -19.902 -2.750 21.778 1.00 97.69 295 ARG A N 1
ATOM 2408 C CA . ARG A 1 295 ? -19.151 -1.589 21.275 1.00 97.69 295 ARG A CA 1
ATOM 2409 C C . ARG A 1 295 ? -18.676 -0.680 22.413 1.00 97.69 295 ARG A C 1
ATOM 2411 O O . ARG A 1 295 ? -17.500 -0.319 22.466 1.00 97.69 295 ARG A O 1
ATOM 2418 N N . LEU A 1 296 ? -19.563 -0.343 23.350 1.00 98.12 296 LEU A N 1
ATOM 2419 C CA . LEU A 1 296 ? -19.234 0.469 24.525 1.00 98.12 296 LEU A CA 1
ATOM 2420 C C . LEU A 1 296 ? -18.266 -0.253 25.474 1.00 98.12 296 LEU A C 1
ATOM 2422 O O . LEU A 1 296 ? -17.348 0.382 25.992 1.00 98.12 296 LEU A O 1
ATOM 2426 N N . ALA A 1 297 ? -18.409 -1.569 25.659 1.00 98.06 297 ALA A N 1
ATOM 2427 C CA . ALA A 1 297 ? -17.474 -2.374 26.443 1.00 98.06 297 ALA A CA 1
ATOM 2428 C C . ALA A 1 297 ? -16.081 -2.442 25.790 1.00 98.06 297 ALA A C 1
ATOM 2430 O O . ALA A 1 297 ? -15.071 -2.303 26.480 1.00 98.06 297 ALA A O 1
ATOM 2431 N N . ALA A 1 298 ? -16.002 -2.586 24.464 1.00 97.56 298 ALA A N 1
ATOM 2432 C CA . ALA A 1 298 ? -14.743 -2.565 23.723 1.00 97.56 298 ALA A CA 1
ATOM 2433 C C . ALA A 1 298 ? -14.023 -1.211 23.853 1.00 97.56 298 ALA A C 1
ATOM 2435 O O . ALA A 1 298 ? -12.804 -1.183 24.030 1.00 97.56 298 ALA A O 1
ATOM 2436 N N . ILE A 1 299 ? -14.768 -0.099 23.841 1.00 98.06 299 ILE A N 1
ATOM 2437 C CA . ILE A 1 299 ? -14.229 1.248 24.091 1.00 98.06 299 ILE A CA 1
ATOM 2438 C C . ILE A 1 299 ? -13.751 1.386 25.544 1.00 98.06 299 ILE A C 1
ATOM 2440 O O . ILE A 1 299 ? -12.619 1.807 25.780 1.00 98.06 299 ILE A O 1
ATOM 2444 N N . ALA A 1 300 ? -14.571 0.992 26.524 1.00 97.81 300 ALA A N 1
ATOM 2445 C CA . ALA A 1 300 ? -14.233 1.084 27.948 1.00 97.81 300 ALA A CA 1
ATOM 2446 C C . ALA A 1 300 ? -12.997 0.244 28.329 1.00 97.81 300 ALA A C 1
ATOM 2448 O O . ALA A 1 300 ? -12.177 0.682 29.134 1.00 97.81 300 ALA A O 1
ATOM 2449 N N . ASN A 1 301 ? -12.834 -0.925 27.704 1.00 97.25 301 ASN A N 1
ATOM 2450 C CA . ASN A 1 301 ? -11.700 -1.830 27.907 1.00 97.25 301 ASN A CA 1
ATOM 2451 C C . ASN A 1 301 ? -10.471 -1.485 27.038 1.00 97.25 301 ASN A C 1
ATOM 2453 O O . ASN A 1 301 ? -9.468 -2.194 27.092 1.00 97.25 301 ASN A O 1
ATOM 2457 N N . GLY A 1 302 ? -10.528 -0.436 26.206 1.00 96.06 302 GLY A N 1
ATOM 2458 C CA . GLY A 1 302 ? -9.433 -0.038 25.308 1.00 96.06 302 GLY A CA 1
ATOM 2459 C C . GLY A 1 302 ? -9.171 -0.992 24.131 1.00 96.06 302 GLY A C 1
ATOM 2460 O O . GLY A 1 302 ? -8.186 -0.822 23.411 1.00 96.06 302 GLY A O 1
ATOM 2461 N N . LEU A 1 303 ? -10.051 -1.973 23.908 1.00 95.94 303 LEU A N 1
ATOM 2462 C CA . LEU A 1 303 ? -10.023 -2.886 22.757 1.00 95.94 303 LEU A CA 1
ATOM 2463 C C . LEU A 1 303 ? -10.418 -2.179 21.452 1.00 95.94 303 LEU A C 1
ATOM 2465 O O . LEU A 1 303 ? -10.053 -2.632 20.368 1.00 95.94 303 LEU A O 1
ATOM 2469 N N . PHE A 1 304 ? -11.115 -1.046 21.556 1.00 98.12 304 PHE A N 1
ATOM 2470 C CA . PHE A 1 304 ? -11.496 -0.196 20.437 1.00 98.12 304 PHE A CA 1
ATOM 2471 C C . PHE A 1 304 ? -11.228 1.284 20.746 1.00 98.12 304 PHE A C 1
ATOM 2473 O O . PHE A 1 304 ? -11.746 1.833 21.714 1.00 98.12 304 PHE A O 1
ATOM 2480 N N . ASN A 1 305 ? -10.430 1.943 19.904 1.00 97.19 305 ASN A N 1
ATOM 2481 C CA . ASN A 1 305 ? -10.192 3.383 19.947 1.00 97.19 305 ASN A CA 1
ATOM 2482 C C . ASN A 1 305 ? -10.265 3.975 18.531 1.00 97.19 305 ASN A C 1
ATOM 2484 O O . ASN A 1 305 ? -9.387 3.742 17.702 1.00 97.19 305 ASN A O 1
ATOM 2488 N N . GLN A 1 306 ? -11.282 4.799 18.275 1.00 95.88 306 GLN A N 1
ATOM 2489 C CA . GLN A 1 306 ? -11.578 5.362 16.952 1.00 95.88 306 GLN A CA 1
ATOM 2490 C C . GLN A 1 306 ? -10.449 6.228 16.364 1.00 95.88 306 GLN A C 1
ATOM 2492 O O . GLN A 1 306 ? -10.311 6.293 15.143 1.00 95.88 306 GLN A O 1
ATOM 2497 N N . THR A 1 307 ? -9.603 6.854 17.196 1.00 94.31 307 THR A N 1
ATOM 2498 C CA . THR A 1 307 ? -8.452 7.652 16.718 1.00 94.31 307 THR A CA 1
ATOM 2499 C C . THR A 1 307 ? -7.281 6.799 16.229 1.00 94.31 307 THR A C 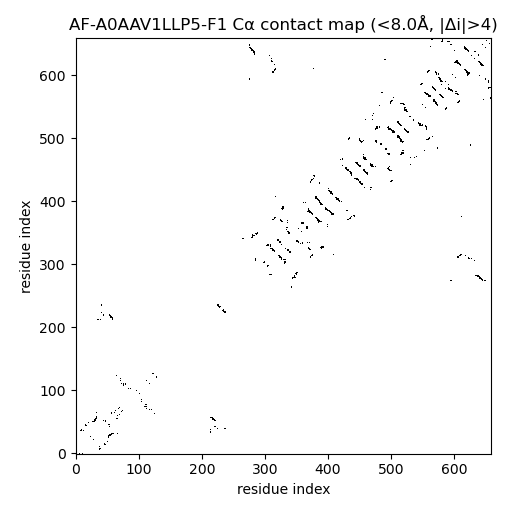1
ATOM 2501 O O . THR A 1 307 ? -6.370 7.311 15.579 1.00 94.31 307 THR A O 1
ATOM 2504 N N . ASN A 1 308 ? -7.281 5.510 16.574 1.00 96.50 308 ASN A N 1
ATOM 2505 C CA . ASN A 1 308 ? -6.203 4.565 16.294 1.00 96.50 308 ASN A CA 1
ATOM 2506 C C . ASN A 1 308 ? -6.516 3.653 15.097 1.00 96.50 308 ASN A C 1
ATOM 2508 O O . ASN A 1 308 ? -5.722 2.776 14.778 1.00 96.50 308 ASN A O 1
ATOM 2512 N N . VAL A 1 309 ? -7.646 3.866 14.417 1.00 97.94 309 VAL A N 1
ATOM 2513 C CA . VAL A 1 309 ? -8.058 3.097 13.239 1.00 97.94 309 VAL A CA 1
ATOM 2514 C C . VAL A 1 309 ? -7.853 3.947 11.985 1.00 97.94 309 VAL A C 1
ATOM 2516 O O . VAL A 1 309 ? -8.453 5.011 11.843 1.00 97.94 309 VAL A O 1
ATOM 2519 N N . ILE A 1 310 ? -7.032 3.456 11.057 1.00 97.81 310 ILE A N 1
ATOM 2520 C CA . ILE A 1 310 ? -6.807 4.052 9.735 1.00 97.81 310 ILE A CA 1
ATOM 2521 C C . ILE A 1 310 ? -7.136 3.017 8.648 1.00 97.81 310 ILE A C 1
ATOM 2523 O O . ILE A 1 310 ? -6.614 1.905 8.715 1.00 97.81 310 ILE A O 1
ATOM 2527 N N . PRO A 1 311 ? -7.980 3.342 7.651 1.00 98.06 311 PRO A N 1
ATOM 2528 C CA . PRO A 1 311 ? -8.151 2.496 6.480 1.00 98.06 311 PRO A CA 1
ATOM 2529 C C . PRO A 1 311 ? -6.951 2.670 5.538 1.00 98.06 311 PRO A C 1
ATOM 2531 O O . PRO A 1 311 ? -6.481 3.795 5.310 1.00 98.06 311 PRO A O 1
ATOM 2534 N N . LEU A 1 312 ? -6.444 1.554 5.016 1.00 97.38 312 LEU A N 1
ATOM 2535 C CA . LEU A 1 312 ? -5.192 1.508 4.265 1.00 97.38 312 LEU A CA 1
ATOM 2536 C C . LEU A 1 312 ? -5.381 0.996 2.833 1.00 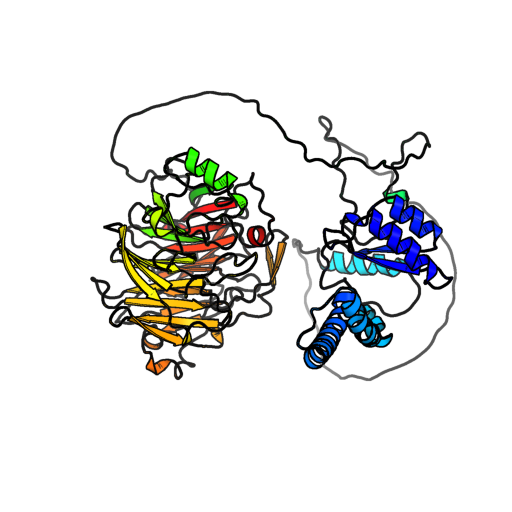97.38 312 LEU A C 1
ATOM 2538 O O . LEU A 1 312 ? -5.289 1.781 1.890 1.00 97.38 312 LEU A O 1
ATOM 2542 N N . GLY A 1 313 ? -5.604 -0.305 2.674 1.00 97.44 313 GLY A N 1
ATOM 2543 C CA . GLY A 1 313 ? -5.800 -0.954 1.384 1.00 97.44 313 GLY A CA 1
ATOM 2544 C C . GLY A 1 313 ? -7.269 -1.015 0.987 1.00 97.44 313 GLY A C 1
ATOM 2545 O O . GLY A 1 313 ? -8.138 -1.094 1.859 1.00 97.44 313 GLY A O 1
ATOM 2546 N N . ILE A 1 314 ? -7.525 -1.003 -0.317 1.00 98.19 314 ILE A N 1
ATOM 2547 C CA . ILE A 1 314 ? -8.852 -1.139 -0.925 1.00 98.19 314 ILE A CA 1
ATOM 2548 C C . ILE A 1 314 ? -8.864 -2.297 -1.918 1.00 98.19 314 ILE A C 1
ATOM 2550 O O . ILE A 1 314 ? -7.837 -2.586 -2.521 1.00 98.19 314 ILE A O 1
ATOM 2554 N N . GLU A 1 315 ? -10.021 -2.923 -2.121 1.00 97.69 315 GLU A N 1
ATOM 2555 C CA . GLU A 1 315 ? -10.298 -3.747 -3.303 1.00 97.69 315 GLU A CA 1
ATOM 2556 C C . GLU A 1 315 ? -11.811 -3.788 -3.594 1.00 97.69 315 GLU A C 1
ATOM 2558 O O . GLU A 1 315 ? -12.616 -3.473 -2.712 1.00 97.69 315 GLU A O 1
ATOM 2563 N N . ARG A 1 316 ? -12.226 -4.171 -4.809 1.00 96.44 316 ARG A N 1
ATOM 2564 C CA . ARG A 1 316 ? -13.645 -4.356 -5.176 1.00 96.44 316 ARG A CA 1
ATOM 2565 C C . ARG A 1 316 ? -13.923 -5.740 -5.767 1.00 96.44 316 ARG A C 1
ATOM 2567 O O . ARG A 1 316 ? -13.169 -6.238 -6.594 1.00 96.44 316 ARG A O 1
ATOM 2574 N N . TRP A 1 317 ? -15.094 -6.291 -5.437 1.00 97.19 317 TRP A N 1
ATOM 2575 C CA . TRP A 1 317 ? -15.704 -7.405 -6.172 1.00 97.19 317 TRP A CA 1
ATOM 2576 C C . TRP A 1 317 ? -17.224 -7.252 -6.247 1.00 97.19 317 TRP A C 1
ATOM 2578 O O . TRP A 1 317 ? -17.885 -7.052 -5.222 1.00 97.19 317 TRP A O 1
ATOM 2588 N N . LYS A 1 318 ? -17.798 -7.365 -7.448 1.00 95.44 318 LYS A N 1
ATOM 2589 C CA . LYS A 1 318 ? -19.237 -7.266 -7.726 1.00 95.44 318 LYS A CA 1
ATOM 2590 C C . LYS A 1 318 ? -19.839 -6.002 -7.075 1.00 95.44 318 LYS A C 1
ATOM 2592 O O . LYS A 1 318 ? -19.517 -4.865 -7.449 1.00 95.44 318 LYS A O 1
ATOM 2597 N N . GLY A 1 319 ? -20.702 -6.195 -6.074 1.00 95.12 319 GLY A N 1
ATOM 2598 C CA . GLY A 1 319 ? -21.370 -5.141 -5.301 1.00 95.12 319 GLY A CA 1
ATOM 2599 C C . GLY A 1 319 ? -20.683 -4.731 -3.990 1.00 95.12 319 GLY A C 1
ATOM 2600 O O . GLY A 1 319 ? -21.311 -4.031 -3.196 1.00 95.12 319 GLY A O 1
ATOM 2601 N N . ARG A 1 320 ? -19.448 -5.176 -3.719 1.00 96.75 320 ARG A N 1
ATOM 2602 C CA . ARG A 1 320 ? -18.749 -4.985 -2.434 1.00 96.75 320 ARG A CA 1
ATOM 2603 C C . ARG A 1 320 ? -17.395 -4.293 -2.599 1.00 96.75 320 ARG A C 1
ATOM 2605 O O . ARG A 1 320 ? -16.646 -4.600 -3.523 1.00 96.75 320 ARG A O 1
ATOM 2612 N N . ILE A 1 321 ? -17.085 -3.397 -1.665 1.00 97.69 321 ILE A N 1
ATOM 2613 C CA . ILE A 1 321 ? -15.760 -2.810 -1.442 1.00 97.69 321 ILE A CA 1
ATOM 2614 C C . ILE A 1 321 ? -15.169 -3.440 -0.181 1.00 97.69 321 ILE A C 1
ATOM 2616 O O . ILE A 1 321 ? -15.848 -3.514 0.843 1.00 97.69 321 ILE A O 1
ATOM 2620 N N . PHE A 1 322 ? -13.907 -3.848 -0.244 1.00 98.69 322 PHE A N 1
ATOM 2621 C CA . PHE A 1 322 ? -13.129 -4.323 0.896 1.00 98.69 322 PHE A CA 1
ATOM 2622 C C . PHE A 1 322 ? -12.138 -3.249 1.338 1.00 98.69 322 PHE A C 1
ATOM 2624 O O . PHE A 1 322 ? -11.597 -2.510 0.514 1.00 98.69 322 PHE A O 1
ATOM 2631 N N . VAL A 1 323 ? -11.924 -3.145 2.649 1.00 98.62 323 VAL A N 1
ATOM 2632 C CA . VAL A 1 323 ? -11.035 -2.158 3.273 1.00 98.62 323 VAL A CA 1
ATOM 2633 C C . VAL A 1 323 ? -10.203 -2.840 4.354 1.00 98.62 323 VAL A C 1
ATOM 2635 O O . VAL A 1 323 ? -10.762 -3.494 5.238 1.00 98.62 323 VAL A O 1
ATOM 2638 N N . SER A 1 324 ? -8.879 -2.661 4.321 1.00 98.62 324 SER A N 1
ATOM 2639 C CA . SER A 1 324 ? -7.998 -3.083 5.418 1.00 98.62 324 SER A CA 1
ATOM 2640 C C . SER A 1 324 ? -7.785 -1.975 6.449 1.00 98.62 324 SER A C 1
ATOM 2642 O O . SER A 1 324 ? -7.677 -0.793 6.120 1.00 98.62 324 SER A O 1
ATOM 2644 N N . THR A 1 325 ? -7.687 -2.378 7.713 1.00 98.31 325 THR A N 1
ATOM 2645 C CA . THR A 1 325 ? -7.397 -1.534 8.878 1.00 98.31 325 THR A CA 1
ATOM 2646 C C . THR A 1 325 ? -6.279 -2.199 9.694 1.00 98.31 325 THR A C 1
ATOM 2648 O O . THR A 1 325 ? -6.557 -2.954 10.628 1.00 98.31 325 THR A O 1
ATOM 2651 N N . PRO A 1 326 ? -4.994 -2.011 9.341 1.00 97.06 326 PRO A N 1
ATOM 2652 C CA . PRO A 1 326 ? -3.884 -2.694 10.013 1.00 97.06 326 PRO A CA 1
ATOM 2653 C C . PRO A 1 326 ? -3.819 -2.324 11.500 1.00 97.06 326 PRO A C 1
ATOM 2655 O O . PRO A 1 326 ? -4.052 -1.174 11.885 1.00 97.06 326 PRO A O 1
ATOM 2658 N N . LYS A 1 327 ? -3.445 -3.279 12.359 1.00 96.06 327 LYS A N 1
ATOM 2659 C CA . LYS A 1 327 ? -3.416 -3.095 13.823 1.00 96.06 327 LYS A CA 1
ATOM 2660 C C . LYS A 1 327 ? -2.140 -2.379 14.296 1.00 96.06 327 LYS A C 1
ATOM 2662 O O . LYS A 1 327 ? -1.480 -2.806 15.239 1.00 96.06 327 LYS A O 1
ATOM 2667 N N . TRP A 1 328 ? -1.773 -1.284 13.625 1.00 95.44 328 TRP A N 1
ATOM 2668 C CA . TRP A 1 328 ? -0.547 -0.503 13.862 1.00 95.44 328 TRP A CA 1
ATOM 2669 C C . TRP A 1 328 ? -0.498 0.239 15.202 1.00 95.44 328 TRP A C 1
ATOM 2671 O O . TRP A 1 328 ? 0.582 0.635 15.639 1.00 95.44 328 TRP A O 1
ATOM 2681 N N . LYS A 1 329 ? -1.651 0.428 15.846 1.00 96.38 329 LYS A N 1
ATOM 2682 C CA . LYS A 1 329 ? -1.797 0.964 17.203 1.00 96.38 329 LYS A CA 1
ATOM 2683 C C . LYS A 1 329 ? -2.809 0.116 17.973 1.00 96.38 329 LYS A C 1
ATOM 2685 O O . LYS A 1 329 ? -3.637 -0.567 17.368 1.00 96.38 329 LYS A O 1
ATOM 2690 N N . ARG A 1 330 ? -2.781 0.180 19.303 1.00 95.44 330 ARG A N 1
ATOM 2691 C CA . ARG A 1 330 ? -3.783 -0.459 20.173 1.00 95.44 330 ARG A CA 1
ATOM 2692 C C . ARG A 1 330 ? -5.186 0.090 19.909 1.00 95.44 330 ARG A C 1
ATOM 2694 O O . ARG A 1 330 ? -5.352 1.268 19.596 1.00 95.44 330 ARG A O 1
ATOM 2701 N N . GLY A 1 331 ? -6.203 -0.752 20.085 1.00 95.69 331 GLY A N 1
ATOM 2702 C CA . GLY A 1 331 ? -7.604 -0.365 19.897 1.00 95.69 331 GLY A CA 1
ATOM 2703 C C . GLY A 1 331 ? -8.134 -0.500 18.463 1.00 95.69 331 GLY A C 1
ATOM 2704 O O . GLY A 1 331 ? -9.107 0.170 18.121 1.00 95.69 331 GLY A O 1
ATOM 2705 N N . VAL A 1 332 ? -7.514 -1.332 17.618 1.00 97.31 332 VAL A N 1
ATOM 2706 C CA . VAL A 1 332 ? -8.029 -1.691 16.283 1.00 97.31 332 VAL A CA 1
ATOM 2707 C C . VAL A 1 332 ? -8.681 -3.082 16.361 1.00 97.31 332 VAL A C 1
ATOM 2709 O O . VAL A 1 332 ? -7.958 -4.082 16.389 1.00 97.31 332 VAL A O 1
ATOM 2712 N N . PRO A 1 333 ? -10.024 -3.178 16.444 1.00 96.75 333 PRO A N 1
ATOM 2713 C CA . PRO A 1 333 ? -10.702 -4.427 16.794 1.00 96.75 333 PRO A CA 1
ATOM 2714 C C . PRO A 1 333 ? -10.755 -5.418 15.619 1.00 96.75 333 PRO A C 1
ATOM 2716 O O . PRO A 1 333 ? -10.494 -6.604 15.806 1.00 96.75 333 PRO A O 1
ATOM 2719 N N . ALA A 1 334 ? -11.002 -4.927 14.401 1.00 97.88 334 ALA A N 1
ATOM 2720 C CA . ALA A 1 334 ? -10.987 -5.700 13.162 1.00 97.88 334 ALA A CA 1
ATOM 2721 C C . ALA A 1 334 ? -9.996 -5.105 12.152 1.00 97.88 334 ALA A C 1
ATOM 2723 O O . ALA A 1 334 ? -9.698 -3.909 12.195 1.00 97.88 334 ALA A O 1
ATOM 2724 N N . THR A 1 335 ? -9.464 -5.949 11.263 1.00 98.12 335 THR A N 1
ATOM 2725 C CA . THR A 1 335 ? -8.374 -5.582 10.339 1.00 98.12 335 THR A CA 1
ATOM 2726 C C . THR A 1 335 ? -8.697 -5.723 8.851 1.00 98.12 335 THR A C 1
ATOM 2728 O O . THR A 1 335 ? -7.973 -5.202 8.007 1.00 98.12 335 THR A O 1
ATOM 2731 N N . LEU A 1 336 ? -9.820 -6.358 8.529 1.00 98.69 336 LEU A N 1
ATOM 2732 C CA . LEU A 1 336 ? -10.386 -6.449 7.188 1.00 98.69 336 LEU A CA 1
ATOM 2733 C C . LEU A 1 336 ? -11.903 -6.291 7.306 1.00 98.69 336 LEU A C 1
ATOM 2735 O O . LEU A 1 336 ? -12.513 -6.817 8.239 1.00 98.69 336 LEU A O 1
ATOM 2739 N N . SER A 1 337 ? -12.518 -5.516 6.422 1.00 98.69 337 SER A N 1
ATOM 2740 C CA . SER A 1 337 ? -13.953 -5.214 6.459 1.00 98.69 337 SER A CA 1
ATOM 2741 C C . SER A 1 337 ? -14.539 -5.092 5.058 1.00 98.69 337 SER A C 1
ATOM 2743 O O . SER A 1 337 ? -13.817 -4.768 4.117 1.00 98.69 337 SER A O 1
ATOM 2745 N N . ALA A 1 338 ? -15.845 -5.321 4.936 1.00 98.12 338 ALA A N 1
ATOM 2746 C CA . ALA A 1 338 ? -16.608 -5.170 3.703 1.00 98.12 338 ALA A CA 1
ATOM 2747 C C . ALA A 1 338 ? -17.650 -4.042 3.825 1.00 98.12 338 ALA A C 1
ATOM 2749 O O . ALA A 1 338 ? -18.124 -3.729 4.917 1.00 98.12 338 ALA A O 1
ATOM 2750 N N . LEU A 1 339 ? -18.007 -3.434 2.692 1.00 97.31 339 LEU A N 1
ATOM 2751 C CA . LEU A 1 339 ? -19.033 -2.396 2.554 1.00 97.31 339 LEU A CA 1
ATOM 2752 C C . LEU A 1 339 ? -19.776 -2.543 1.206 1.00 97.31 339 LEU A C 1
ATOM 2754 O O . LEU A 1 339 ? -19.155 -2.939 0.217 1.00 97.31 339 LEU A O 1
ATOM 2758 N N . PRO A 1 340 ? -21.076 -2.211 1.112 1.00 96.44 340 PRO A N 1
ATOM 2759 C CA . PRO A 1 340 ? -21.831 -2.287 -0.141 1.00 96.44 340 PRO A CA 1
ATOM 2760 C C . PRO A 1 340 ? -21.571 -1.078 -1.056 1.00 96.44 340 PRO A C 1
ATOM 2762 O O . PRO A 1 340 ? -21.694 0.064 -0.628 1.00 96.44 340 PRO A O 1
ATOM 2765 N N . ILE A 1 341 ? -21.338 -1.290 -2.356 1.00 93.69 341 ILE A N 1
ATOM 2766 C CA . ILE A 1 341 ? -21.188 -0.184 -3.330 1.00 93.69 341 ILE A CA 1
ATOM 2767 C C . ILE A 1 341 ? -22.442 0.711 -3.424 1.00 93.69 341 ILE A C 1
ATOM 2769 O O . ILE A 1 341 ? -22.363 1.875 -3.811 1.00 93.69 341 ILE A O 1
ATOM 2773 N N . ALA A 1 342 ? -23.607 0.192 -3.029 1.00 90.69 342 ALA A N 1
ATOM 2774 C CA . ALA A 1 342 ? -24.825 0.967 -2.821 1.00 90.69 342 ALA A CA 1
ATOM 2775 C C . ALA A 1 342 ? -24.761 1.728 -1.479 1.00 90.69 342 ALA A C 1
ATOM 2777 O O . ALA A 1 342 ? -25.380 1.333 -0.490 1.00 90.69 342 ALA A O 1
ATOM 2778 N N . ALA A 1 343 ? -23.986 2.814 -1.438 1.00 81.94 343 ALA A N 1
ATOM 2779 C CA . ALA A 1 343 ? -23.839 3.656 -0.253 1.00 81.94 343 ALA A CA 1
ATOM 2780 C C . ALA A 1 343 ? -25.162 4.351 0.132 1.00 81.94 343 ALA A C 1
ATOM 2782 O O . ALA A 1 343 ? -25.595 5.300 -0.519 1.00 81.94 343 ALA A O 1
ATOM 2783 N N . VAL A 1 344 ? -25.784 3.885 1.220 1.00 86.25 344 VAL A N 1
ATOM 2784 C CA . VAL A 1 344 ? -26.949 4.530 1.861 1.00 86.25 344 VAL A CA 1
ATOM 2785 C C . VAL A 1 344 ? -26.512 5.661 2.801 1.00 86.25 344 VAL A C 1
ATOM 2787 O O . VAL A 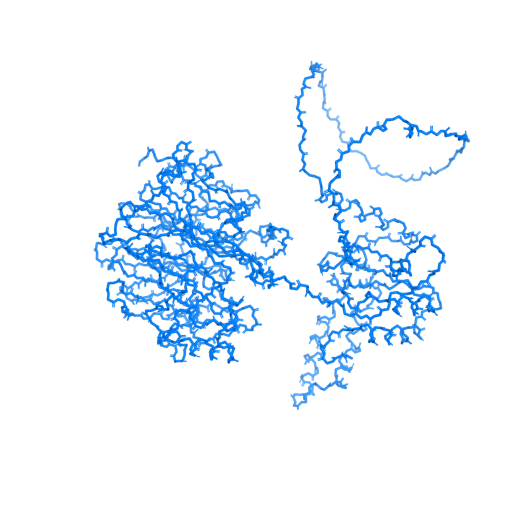1 344 ? -27.196 6.674 2.926 1.00 86.25 344 VAL A O 1
ATOM 2790 N N . GLU A 1 345 ? -25.349 5.506 3.437 1.00 91.50 345 GLU A N 1
ATOM 2791 C CA . GLU A 1 345 ? -24.754 6.477 4.355 1.00 91.50 345 GLU A CA 1
ATOM 2792 C C . GLU A 1 345 ? -23.375 6.927 3.860 1.00 91.50 345 GLU A C 1
ATOM 2794 O O . GLU A 1 345 ? -22.653 6.176 3.209 1.00 91.50 345 GLU A O 1
ATOM 2799 N N . GLU A 1 346 ? -22.982 8.153 4.211 1.00 92.12 346 GLU A N 1
ATOM 2800 C CA . GLU A 1 346 ? -21.690 8.740 3.822 1.00 92.12 346 GLU A CA 1
ATOM 2801 C C . GLU A 1 346 ? -20.501 8.209 4.647 1.00 92.12 346 GLU A C 1
ATOM 2803 O O . GLU A 1 346 ? -19.364 8.185 4.167 1.00 92.12 346 GLU A O 1
ATOM 2808 N N . SER A 1 347 ? -20.762 7.807 5.894 1.00 97.00 347 SER A N 1
ATOM 2809 C CA . SER A 1 347 ? -19.762 7.400 6.892 1.00 97.00 347 SER A CA 1
ATOM 2810 C C . SER A 1 347 ? -20.184 6.113 7.631 1.00 97.00 347 SER A C 1
ATOM 2812 O O . SER A 1 347 ? -20.204 6.123 8.864 1.00 97.00 347 SER A O 1
ATOM 2814 N N . PRO A 1 348 ? -20.557 5.024 6.929 1.00 96.56 348 PRO A N 1
ATOM 2815 C CA . PRO A 1 348 ? -21.098 3.826 7.571 1.00 96.56 348 PRO A CA 1
ATOM 2816 C C . PRO A 1 348 ? -20.057 3.152 8.482 1.00 96.56 348 PRO A C 1
ATOM 2818 O O . PRO A 1 348 ? -18.853 3.247 8.210 1.00 96.56 348 PRO A O 1
ATOM 2821 N N . PRO A 1 349 ? -20.479 2.435 9.536 1.00 97.44 349 PRO A N 1
ATOM 2822 C CA . PRO A 1 349 ? -19.578 1.581 10.300 1.00 97.44 349 PRO A CA 1
ATOM 2823 C C . PRO A 1 349 ? -19.047 0.441 9.417 1.00 97.44 349 PRO A C 1
ATOM 2825 O O . PRO A 1 349 ? -19.789 -0.143 8.628 1.00 97.44 349 PRO A O 1
ATOM 2828 N N . LEU A 1 350 ? -17.765 0.106 9.561 1.00 98.25 350 LEU A N 1
ATOM 2829 C CA . LEU A 1 350 ? -17.139 -1.003 8.845 1.00 98.25 350 LEU A CA 1
ATOM 2830 C C . LEU A 1 350 ? -17.665 -2.347 9.365 1.00 98.25 350 LEU A C 1
ATOM 2832 O O . LEU A 1 350 ? -17.717 -2.566 10.576 1.00 98.25 350 LEU A O 1
ATOM 2836 N N . GLU A 1 351 ? -18.025 -3.257 8.462 1.00 97.88 351 GLU A N 1
ATOM 2837 C CA . GLU A 1 351 ? -18.494 -4.604 8.801 1.00 97.88 351 GLU A CA 1
ATOM 2838 C C . GLU A 1 351 ? -17.335 -5.612 8.694 1.00 97.88 351 GLU A C 1
ATOM 2840 O O . GLU A 1 351 ? -16.841 -5.840 7.586 1.0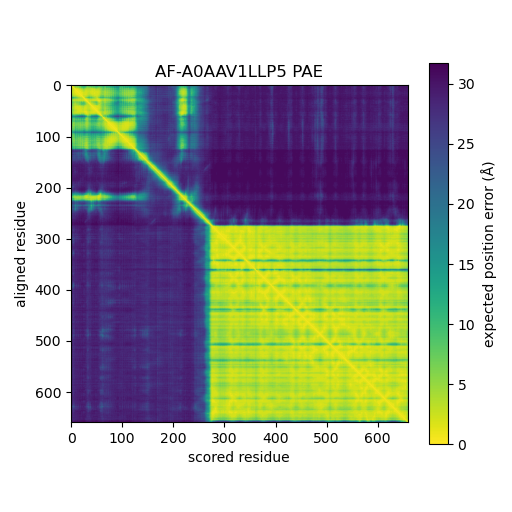0 97.88 351 GLU A O 1
ATOM 2845 N N . PRO A 1 352 ? -16.844 -6.192 9.812 1.00 98.31 352 PRO A N 1
ATOM 2846 C CA . PRO A 1 352 ? -15.661 -7.052 9.796 1.00 98.31 352 PRO A CA 1
ATOM 2847 C C . PRO A 1 352 ? -15.842 -8.309 8.954 1.00 98.31 352 PRO A C 1
ATOM 2849 O O . PRO A 1 352 ? -16.793 -9.061 9.142 1.00 98.31 352 PRO A O 1
ATOM 2852 N N . TYR A 1 353 ? -14.885 -8.559 8.064 1.00 98.44 353 TYR A N 1
ATOM 2853 C CA . TYR A 1 353 ? -14.973 -9.588 7.032 1.00 98.44 353 TYR A CA 1
ATOM 2854 C C . TYR A 1 353 ? -13.953 -10.722 7.271 1.00 98.44 353 TYR A C 1
ATOM 2856 O O . TYR A 1 353 ? -12.826 -10.418 7.675 1.00 98.44 353 TYR A O 1
ATOM 2864 N N . PRO A 1 354 ? -14.294 -12.008 7.038 1.00 96.88 354 PRO A N 1
ATOM 2865 C CA . PRO A 1 354 ? -15.633 -12.526 6.720 1.00 96.88 354 PRO A CA 1
ATOM 2866 C C . PRO A 1 354 ? -16.661 -12.353 7.846 1.00 96.88 354 PRO A C 1
ATOM 2868 O O . PRO A 1 354 ? -17.845 -12.186 7.585 1.00 96.88 354 PRO A O 1
ATOM 2871 N N . ASN A 1 355 ? -16.211 -12.377 9.102 1.00 95.88 355 ASN A N 1
ATOM 2872 C CA . ASN A 1 355 ? -17.008 -12.066 10.290 1.00 95.88 355 ASN A CA 1
ATOM 2873 C C . ASN A 1 355 ? -16.079 -11.803 11.491 1.00 95.88 355 ASN A C 1
ATOM 2875 O O . ASN A 1 355 ? -14.870 -12.029 11.411 1.00 95.88 355 ASN A O 1
ATOM 2879 N N . TRP A 1 356 ? -16.644 -11.376 12.625 1.00 95.69 356 TRP A N 1
ATOM 2880 C CA . TRP A 1 356 ? -15.913 -11.051 13.858 1.00 95.69 356 TRP A CA 1
ATOM 2881 C C . TRP A 1 356 ? -14.957 -12.146 14.375 1.00 95.69 356 TRP A C 1
ATOM 2883 O O . TRP A 1 356 ? -13.907 -11.801 14.918 1.00 95.69 356 TRP A O 1
ATOM 2893 N N . LEU A 1 357 ? -15.254 -13.440 14.182 1.00 94.56 357 LEU A N 1
ATOM 2894 C CA . LEU A 1 357 ? -14.409 -14.542 14.679 1.00 94.56 357 LEU A CA 1
ATOM 2895 C C . LEU A 1 357 ? -13.020 -14.552 14.022 1.00 94.56 357 LEU A C 1
ATOM 2897 O O . LEU A 1 357 ? -12.035 -14.929 14.657 1.00 94.56 357 LEU A O 1
ATOM 2901 N N . TRP A 1 358 ? -12.929 -14.086 12.773 1.00 95.69 358 TRP A N 1
ATOM 2902 C CA . TRP A 1 358 ? -11.679 -14.037 12.016 1.00 95.69 358 TRP A CA 1
ATOM 2903 C C . TRP A 1 358 ? -10.702 -12.960 12.487 1.00 95.69 358 TRP A C 1
ATOM 2905 O O . TRP A 1 358 ? -9.552 -13.003 12.076 1.00 95.69 358 TRP A O 1
ATOM 2915 N N . HIS A 1 359 ? -11.090 -12.019 13.355 1.00 95.19 359 HIS A N 1
ATOM 2916 C CA . HIS A 1 359 ? -10.222 -10.893 13.752 1.00 95.19 359 HIS A CA 1
ATOM 2917 C C . HIS A 1 359 ? -9.400 -11.146 15.023 1.00 95.19 359 HIS A C 1
ATOM 2919 O O . HIS A 1 359 ? -8.785 -10.221 15.565 1.00 95.19 359 HIS A O 1
ATOM 2925 N N . ASN A 1 360 ? -9.361 -12.396 15.490 1.00 84.38 360 ASN A N 1
ATOM 2926 C CA . ASN A 1 360 ? -8.551 -12.840 16.620 1.00 84.38 360 ASN A CA 1
ATOM 2927 C C . ASN A 1 360 ? -7.209 -13.435 16.152 1.00 84.38 360 ASN A C 1
ATOM 2929 O O . ASN A 1 360 ? -7.179 -14.445 15.452 1.00 84.38 360 ASN A O 1
ATOM 2933 N N . ALA A 1 361 ? -6.097 -12.851 16.610 1.00 70.31 361 ALA A N 1
ATOM 2934 C CA . ALA A 1 361 ? -4.747 -13.331 16.304 1.00 70.31 361 ALA A CA 1
ATOM 2935 C C . ALA A 1 361 ? -4.386 -14.655 17.014 1.00 70.31 361 ALA A C 1
ATOM 2937 O O . ALA A 1 361 ? -3.545 -15.385 16.505 1.00 70.31 361 ALA A O 1
ATOM 2938 N N . GLY A 1 362 ? -5.031 -14.967 18.152 1.00 73.31 362 GLY A N 1
ATOM 2939 C CA . GLY A 1 362 ? -4.921 -16.195 18.962 1.00 73.31 362 GLY A CA 1
ATOM 2940 C C . GLY A 1 362 ? -3.751 -17.141 18.653 1.00 73.31 362 GLY A C 1
ATOM 2941 O O . GLY A 1 362 ? -2.612 -16.870 19.021 1.00 73.31 362 GLY A O 1
ATOM 2942 N N . ASN A 1 363 ? -4.058 -18.255 17.979 1.00 81.12 363 ASN A N 1
ATOM 2943 C CA . ASN A 1 363 ? -3.094 -19.283 17.559 1.00 81.12 363 ASN A CA 1
ATOM 2944 C C . ASN A 1 363 ? -2.672 -19.112 16.082 1.00 81.12 363 ASN A C 1
ATOM 2946 O O . ASN A 1 363 ? -2.440 -20.095 15.380 1.00 81.12 363 ASN A O 1
ATOM 2950 N N . CYS A 1 364 ? -2.657 -17.879 15.569 1.00 90.75 364 CYS A N 1
ATOM 2951 C CA . CYS A 1 364 ? -2.419 -17.542 14.159 1.00 90.75 364 CYS A CA 1
ATOM 2952 C C . CYS A 1 364 ? -3.374 -18.224 13.161 1.00 90.75 364 CYS A C 1
ATOM 2954 O O . CYS A 1 364 ? -3.042 -18.412 11.989 1.00 90.75 364 CYS A O 1
ATOM 2956 N N . THR A 1 365 ? -4.564 -18.615 13.617 1.00 90.94 365 THR A N 1
ATOM 2957 C CA . THR A 1 365 ? -5.629 -19.169 12.772 1.00 90.94 365 THR A CA 1
ATOM 2958 C C . THR A 1 365 ? -6.444 -18.071 12.090 1.00 90.94 365 THR A C 1
ATOM 2960 O O . THR A 1 365 ? -6.846 -18.248 10.945 1.00 90.94 365 THR A O 1
ATOM 2963 N N . GLY A 1 366 ? -6.664 -16.943 12.774 1.00 94.25 366 GLY A N 1
ATOM 2964 C CA . GLY A 1 366 ? -7.357 -15.766 12.250 1.00 94.25 366 GLY A CA 1
ATOM 2965 C C . GLY A 1 366 ? -6.428 -14.684 11.689 1.00 94.25 366 GLY A C 1
ATOM 2966 O O . GLY A 1 366 ? -5.199 -14.771 11.759 1.00 94.25 366 GLY A O 1
ATOM 2967 N N . LEU A 1 367 ? -7.050 -13.630 11.164 1.00 96.88 367 LEU A N 1
ATOM 2968 C CA . LEU A 1 367 ? -6.410 -12.403 10.703 1.00 96.88 367 LEU A CA 1
ATOM 2969 C C . LEU A 1 367 ? -5.858 -11.606 11.894 1.00 96.88 367 LEU A C 1
ATOM 2971 O O . LEU A 1 367 ? -6.561 -11.253 12.849 1.00 96.88 367 LEU A O 1
ATOM 2975 N N . THR A 1 368 ? -4.574 -11.287 11.809 1.00 96.06 368 THR A N 1
ATOM 2976 C CA . THR A 1 368 ? -3.821 -10.521 12.796 1.00 96.06 368 THR A CA 1
ATOM 2977 C C . THR A 1 368 ? -3.794 -9.043 12.427 1.00 96.06 368 THR A C 1
ATOM 2979 O O . THR A 1 368 ? -4.279 -8.225 13.209 1.00 96.06 368 THR A O 1
ATOM 2982 N N . SER A 1 369 ? -3.237 -8.684 11.266 1.00 96.31 369 SER A N 1
ATOM 2983 C CA . SER A 1 369 ? -2.989 -7.295 10.862 1.00 96.31 369 SER A CA 1
ATOM 2984 C C . SER A 1 369 ? -2.783 -7.199 9.343 1.00 96.31 369 SER A C 1
ATOM 2986 O O . SER A 1 369 ? -1.661 -7.280 8.829 1.00 96.31 369 SER A O 1
ATOM 2988 N N . VAL A 1 370 ? -3.891 -7.042 8.617 1.00 97.75 370 VAL A N 1
ATOM 2989 C CA . VAL A 1 370 ? -3.941 -7.025 7.149 1.00 97.75 370 VAL A CA 1
ATOM 2990 C C . VAL A 1 370 ? -3.483 -5.674 6.604 1.00 97.75 370 VAL A C 1
ATOM 2992 O O . VAL A 1 370 ? -3.964 -4.622 7.024 1.00 97.75 370 VAL A O 1
ATOM 2995 N N . PHE A 1 371 ? -2.565 -5.703 5.635 1.00 95.88 371 PHE A N 1
ATOM 2996 C CA . PHE A 1 371 ? -2.041 -4.500 4.980 1.00 95.88 371 PHE A CA 1
ATOM 2997 C C . PHE A 1 371 ? -2.726 -4.248 3.637 1.00 95.88 371 PHE A C 1
ATOM 2999 O O . PHE A 1 371 ? -3.269 -3.163 3.417 1.00 95.88 371 PHE A O 1
ATOM 3006 N N . ARG A 1 372 ? -2.721 -5.243 2.745 1.00 97.06 372 ARG A N 1
ATOM 3007 C CA . ARG A 1 372 ? -3.283 -5.164 1.389 1.00 97.06 372 ARG A CA 1
ATOM 3008 C C . ARG A 1 372 ? -4.029 -6.437 1.026 1.00 97.06 372 ARG A C 1
ATOM 3010 O O . ARG A 1 372 ? -3.828 -7.488 1.626 1.00 97.06 372 ARG A O 1
ATOM 3017 N N . MET A 1 373 ? -4.881 -6.310 0.024 1.00 97.69 373 MET A N 1
ATOM 3018 C CA . MET A 1 373 ? -5.587 -7.403 -0.616 1.00 97.69 373 MET A CA 1
ATOM 3019 C C . MET A 1 373 ? -5.560 -7.179 -2.130 1.00 97.69 373 MET A C 1
ATOM 3021 O O . MET A 1 373 ? -5.295 -6.064 -2.582 1.00 97.69 373 MET A O 1
ATOM 3025 N N . SER A 1 374 ? -5.794 -8.233 -2.901 1.00 97.88 374 SER A N 1
ATOM 3026 C CA . SER A 1 374 ? -5.988 -8.149 -4.344 1.00 97.88 374 SER A CA 1
ATOM 3027 C C . SER A 1 374 ? -6.889 -9.298 -4.789 1.00 97.88 374 SER A C 1
ATOM 3029 O O . SER A 1 374 ? -6.694 -10.437 -4.362 1.00 97.88 374 SER A O 1
ATOM 3031 N N . VAL A 1 375 ? -7.897 -8.999 -5.604 1.00 97.81 375 VAL A N 1
ATOM 3032 C CA . VAL A 1 375 ? -8.855 -9.997 -6.107 1.00 97.81 375 VAL A CA 1
ATOM 3033 C C . VAL A 1 375 ? -8.431 -10.477 -7.493 1.00 97.81 375 VAL A C 1
ATOM 3035 O O . VAL A 1 375 ? -8.027 -9.674 -8.335 1.00 97.81 375 VAL A O 1
ATOM 3038 N N . ASP A 1 376 ? -8.518 -11.785 -7.740 1.00 95.94 376 ASP A N 1
ATOM 3039 C CA . ASP A 1 376 ? -8.378 -12.348 -9.086 1.00 95.94 376 ASP A CA 1
ATOM 3040 C C . ASP A 1 376 ? -9.708 -12.362 -9.856 1.00 95.94 376 ASP A C 1
ATOM 3042 O O . ASP A 1 376 ? -10.792 -12.155 -9.313 1.00 95.94 376 ASP A O 1
ATOM 3046 N N . HIS A 1 377 ? -9.635 -12.618 -11.161 1.00 93.25 377 HIS A N 1
ATOM 3047 C CA . HIS A 1 377 ? -10.812 -12.623 -12.030 1.00 93.25 377 HIS A CA 1
ATOM 3048 C C . HIS A 1 377 ? -11.734 -13.846 -11.832 1.00 93.25 377 HIS A C 1
ATOM 3050 O O . HIS A 1 377 ? -12.735 -13.952 -12.540 1.00 93.25 377 HIS A O 1
ATOM 3056 N N . CYS A 1 378 ? -11.413 -14.778 -10.926 1.00 95.25 378 CYS A N 1
ATOM 3057 C CA . CYS A 1 378 ? -12.318 -15.855 -10.511 1.00 95.25 378 CYS A CA 1
ATOM 3058 C C . CYS A 1 378 ? -13.102 -15.495 -9.241 1.00 95.25 378 CYS A C 1
ATOM 3060 O O . CYS A 1 378 ? -14.089 -16.160 -8.935 1.00 95.25 378 CYS A O 1
ATOM 3062 N N . GLY A 1 379 ? -12.708 -14.434 -8.530 1.00 96.50 379 GLY A N 1
ATOM 3063 C CA . GLY A 1 379 ? -13.360 -13.990 -7.303 1.00 96.50 379 GLY A CA 1
ATOM 3064 C C . GLY A 1 379 ? -12.733 -14.527 -6.024 1.00 96.50 379 GLY A C 1
ATOM 3065 O O . GLY A 1 379 ? -13.385 -14.470 -4.983 1.00 96.50 379 GLY A O 1
ATOM 3066 N N . VAL A 1 380 ? -11.489 -15.012 -6.061 1.00 98.00 380 VAL A N 1
ATOM 3067 C CA . VAL A 1 380 ? -10.728 -15.247 -4.829 1.00 98.00 380 VAL A CA 1
ATOM 3068 C C . VAL A 1 380 ? -9.991 -13.961 -4.459 1.00 98.00 380 VAL A C 1
ATOM 3070 O O . VAL A 1 380 ? -9.258 -13.370 -5.256 1.00 98.00 380 VAL A O 1
ATOM 3073 N N . MET A 1 381 ? -10.199 -13.505 -3.226 1.00 98.56 381 MET A N 1
ATOM 3074 C CA . MET A 1 381 ? -9.432 -12.423 -2.628 1.00 98.56 381 MET A CA 1
ATOM 3075 C C . MET A 1 381 ? -8.195 -12.986 -1.948 1.00 98.56 381 MET A C 1
ATOM 3077 O O . MET A 1 381 ? -8.279 -13.724 -0.963 1.00 98.56 381 MET A O 1
ATOM 3081 N N . TRP A 1 382 ? -7.041 -12.568 -2.444 1.00 98.62 382 TRP A N 1
ATOM 3082 C CA . TRP A 1 382 ? -5.756 -12.809 -1.817 1.00 98.62 382 TRP A CA 1
ATOM 3083 C C . TRP A 1 382 ? -5.495 -11.680 -0.823 1.00 98.62 382 TRP A C 1
ATOM 3085 O O . TRP A 1 382 ? -5.657 -10.505 -1.152 1.00 98.62 38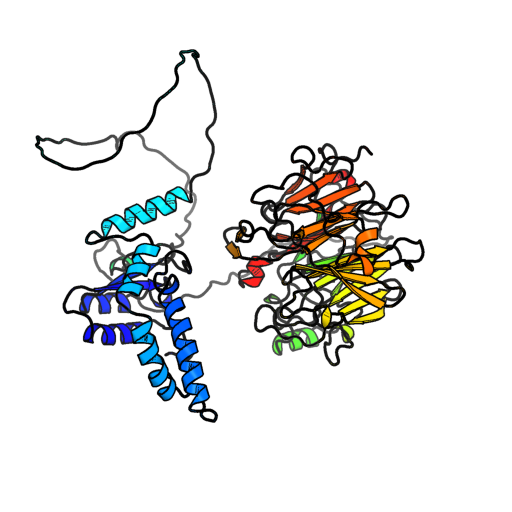2 TRP A O 1
ATOM 3095 N N . VAL A 1 383 ? -5.145 -12.023 0.414 1.00 98.56 383 VAL A N 1
ATOM 3096 C CA . VAL A 1 383 ? -5.036 -11.082 1.536 1.00 98.56 383 VAL A CA 1
ATOM 3097 C C . VAL A 1 383 ? -3.665 -11.222 2.183 1.00 98.56 383 VAL A C 1
ATOM 3099 O O . VAL A 1 383 ? -3.305 -12.297 2.657 1.00 98.56 383 VAL A O 1
ATOM 3102 N N . LEU A 1 384 ? -2.911 -10.124 2.229 1.00 98.44 384 LEU A N 1
ATOM 3103 C CA . LEU A 1 384 ? -1.616 -10.051 2.896 1.00 98.44 384 LEU A CA 1
ATOM 3104 C C . LEU A 1 384 ? -1.800 -9.636 4.358 1.00 98.44 384 LEU A C 1
ATOM 3106 O O . LEU A 1 384 ? -2.074 -8.468 4.661 1.00 98.44 384 LEU A O 1
ATOM 3110 N N . ASP A 1 385 ? -1.584 -10.590 5.259 1.00 97.31 385 ASP A N 1
ATOM 3111 C CA . ASP A 1 385 ? -1.453 -10.345 6.688 1.00 97.31 385 ASP A CA 1
ATOM 3112 C C . ASP A 1 385 ? 0.025 -10.210 7.070 1.00 97.31 385 ASP A C 1
ATOM 3114 O O . ASP A 1 385 ? 0.847 -11.087 6.800 1.00 97.31 385 ASP A O 1
ATOM 3118 N N . SER A 1 386 ? 0.365 -9.102 7.721 1.00 94.94 386 SER A N 1
ATOM 3119 C CA . SER A 1 386 ? 1.725 -8.833 8.198 1.00 94.94 386 SER A CA 1
ATOM 3120 C C . SER A 1 386 ? 2.123 -9.671 9.416 1.00 94.94 386 SER A C 1
ATOM 3122 O O . SER A 1 386 ? 3.305 -9.732 9.748 1.00 94.94 386 SER A O 1
ATOM 3124 N N . GLY A 1 387 ? 1.152 -10.241 10.140 1.00 93.62 387 GLY A N 1
ATOM 3125 C CA . GLY A 1 387 ? 1.359 -10.885 11.437 1.00 93.62 387 GLY A CA 1
ATOM 3126 C C . GLY A 1 387 ? 1.833 -9.942 12.557 1.00 93.62 387 GLY A C 1
ATOM 3127 O O . GLY A 1 387 ? 2.108 -10.406 13.668 1.00 93.62 387 GLY A O 1
ATOM 3128 N N . GLN A 1 388 ? 1.925 -8.631 12.291 1.00 92.06 388 GLN A N 1
ATOM 3129 C CA . GLN A 1 388 ? 2.541 -7.637 13.169 1.00 92.06 388 GLN A CA 1
ATOM 3130 C C . GLN A 1 388 ? 1.530 -6.601 13.673 1.00 92.06 388 GLN A C 1
ATOM 3132 O O . GLN A 1 388 ? 0.817 -5.962 12.896 1.00 92.06 388 GLN A O 1
ATOM 3137 N N . VAL A 1 389 ? 1.511 -6.387 14.987 1.00 93.56 389 VAL A N 1
ATOM 3138 C CA . VAL A 1 389 ? 0.673 -5.379 15.655 1.00 93.56 389 VAL A CA 1
ATOM 3139 C C . VAL A 1 389 ? 1.530 -4.297 16.312 1.00 93.56 389 VAL A C 1
ATOM 3141 O O . VAL A 1 389 ? 2.734 -4.471 16.496 1.00 93.56 389 VAL A O 1
ATOM 3144 N N . GLU A 1 390 ? 0.905 -3.177 16.682 1.00 92.56 390 GLU A N 1
ATOM 3145 C CA . GLU A 1 390 ? 1.524 -2.078 17.445 1.00 92.56 390 GLU A CA 1
ATOM 3146 C C . GLU A 1 390 ? 2.744 -1.438 16.740 1.00 92.56 390 GLU A C 1
ATOM 3148 O O . GLU A 1 390 ? 3.608 -0.845 17.383 1.00 92.56 390 GLU A O 1
ATOM 3153 N N . ALA A 1 391 ? 2.808 -1.528 15.404 1.00 87.50 391 ALA A N 1
ATOM 3154 C CA . ALA A 1 391 ? 3.940 -1.103 14.572 1.00 87.50 391 ALA A CA 1
ATOM 3155 C C . ALA A 1 391 ? 4.350 0.384 14.703 1.00 87.50 391 ALA A C 1
ATOM 3157 O O . ALA A 1 391 ? 5.495 0.725 14.416 1.00 87.50 391 ALA A O 1
ATOM 3158 N N . PHE A 1 392 ? 3.454 1.272 15.155 1.00 86.50 392 PHE A N 1
ATOM 3159 C CA . PHE A 1 392 ? 3.763 2.682 15.452 1.00 86.50 392 PHE A CA 1
ATOM 3160 C C . PHE A 1 392 ? 3.858 2.990 16.962 1.00 86.50 392 PHE A C 1
ATOM 3162 O O . PHE A 1 392 ? 3.904 4.157 17.348 1.00 86.50 392 PHE A O 1
ATOM 3169 N N . GLU A 1 393 ? 3.883 1.968 17.823 1.00 89.31 393 GLU A N 1
ATOM 3170 C CA . GLU A 1 393 ? 3.952 2.102 19.287 1.00 89.31 393 GLU A CA 1
ATOM 3171 C C . GLU A 1 393 ? 5.086 1.245 19.872 1.00 89.31 393 GLU A C 1
ATOM 3173 O O . GLU A 1 393 ? 6.075 1.758 20.391 1.00 89.31 393 GLU A O 1
ATOM 3178 N N . THR A 1 394 ? 4.964 -0.078 19.792 1.00 89.62 394 THR A N 1
ATOM 3179 C CA . THR A 1 394 ? 5.995 -1.057 20.158 1.00 89.62 394 THR A CA 1
ATOM 3180 C C . THR A 1 394 ? 5.755 -2.287 19.283 1.00 89.62 394 THR A C 1
ATOM 3182 O O . THR A 1 394 ? 4.902 -3.099 19.639 1.00 89.62 394 THR A O 1
ATOM 3185 N N . PRO A 1 395 ? 6.441 -2.417 18.130 1.00 90.12 395 PRO A N 1
ATOM 3186 C CA . PRO A 1 395 ? 6.158 -3.467 17.156 1.00 90.12 395 PRO A CA 1
ATOM 3187 C C . PRO A 1 395 ? 6.218 -4.868 17.770 1.00 90.12 395 PRO A C 1
ATOM 3189 O O . PRO A 1 395 ? 7.196 -5.236 18.423 1.00 90.12 395 PRO A O 1
ATOM 3192 N N . ARG A 1 396 ? 5.166 -5.660 17.550 1.00 91.62 396 ARG A N 1
ATOM 3193 C CA . ARG A 1 396 ? 5.042 -7.033 18.051 1.00 91.62 396 ARG A CA 1
ATOM 3194 C C . ARG A 1 396 ? 4.644 -7.962 16.918 1.00 91.62 396 ARG A C 1
ATOM 3196 O O . ARG A 1 396 ? 3.506 -7.927 16.453 1.00 91.62 396 ARG A O 1
ATOM 3203 N N . GLN A 1 397 ? 5.572 -8.821 16.512 1.00 92.38 397 GLN A N 1
ATOM 3204 C CA . GLN A 1 397 ? 5.263 -9.963 15.662 1.00 92.38 397 GLN A CA 1
ATOM 3205 C C . GLN A 1 397 ? 4.497 -10.988 16.513 1.00 92.38 397 GLN A C 1
ATOM 3207 O O . GLN A 1 397 ? 5.042 -11.504 17.487 1.00 92.38 397 GLN A O 1
ATOM 3212 N N . LEU A 1 398 ? 3.221 -11.223 16.202 1.00 93.25 398 LEU A N 1
ATOM 3213 C CA . LEU A 1 398 ? 2.410 -12.263 16.853 1.00 93.25 398 LEU A CA 1
ATOM 3214 C C . LEU A 1 398 ? 2.392 -13.550 16.024 1.00 93.25 398 LEU A C 1
ATOM 3216 O O . LEU A 1 398 ? 2.362 -14.640 16.582 1.00 93.25 398 LEU A O 1
ATOM 3220 N N . CYS A 1 399 ? 2.434 -13.401 14.700 1.00 94.06 399 CYS A N 1
ATOM 3221 C CA . CYS A 1 399 ? 2.363 -14.477 13.718 1.00 94.06 399 CYS A CA 1
ATOM 3222 C C . CYS A 1 399 ? 3.383 -14.232 12.597 1.00 94.06 399 CYS A C 1
ATOM 3224 O O . CYS A 1 399 ? 3.734 -13.074 12.357 1.00 94.06 399 CYS A O 1
ATOM 3226 N N . PRO A 1 400 ? 3.853 -15.262 11.872 1.00 94.44 400 PRO A N 1
ATOM 3227 C CA . PRO A 1 400 ? 4.636 -15.039 10.660 1.00 94.44 400 PRO A CA 1
ATOM 3228 C C . PRO A 1 400 ? 3.756 -14.372 9.582 1.00 94.44 400 PRO A C 1
ATOM 3230 O O . PRO A 1 400 ? 2.558 -14.692 9.508 1.00 94.44 400 PRO A O 1
ATOM 3233 N N . PRO A 1 401 ? 4.306 -13.469 8.743 1.00 96.31 401 PRO A N 1
ATOM 3234 C CA . PRO A 1 401 ? 3.590 -12.904 7.601 1.00 96.31 401 PRO A CA 1
ATOM 3235 C C . PRO A 1 401 ? 2.937 -14.006 6.765 1.00 96.31 401 PRO A C 1
ATOM 3237 O O . PRO A 1 401 ? 3.511 -15.077 6.575 1.00 96.31 401 PRO A O 1
ATOM 3240 N N . SER A 1 402 ? 1.698 -13.794 6.332 1.00 96.94 402 SER A N 1
ATOM 3241 C CA . SER A 1 402 ? 0.874 -14.848 5.737 1.00 96.94 402 SER A CA 1
ATOM 3242 C C . SER A 1 402 ? 0.011 -14.315 4.605 1.00 96.94 402 SER A C 1
ATOM 3244 O O . SER A 1 402 ? -0.620 -13.266 4.731 1.00 96.94 402 SER A O 1
ATOM 3246 N N . LEU A 1 403 ? -0.070 -15.086 3.527 1.00 98.12 403 LEU A N 1
ATOM 3247 C CA . LEU A 1 403 ? -1.011 -14.877 2.439 1.00 98.12 403 LEU A CA 1
ATOM 3248 C C . LEU A 1 403 ? -2.248 -15.754 2.684 1.00 98.12 403 LEU A C 1
ATOM 3250 O O . LEU A 1 403 ? -2.140 -16.978 2.742 1.00 98.12 403 LEU A O 1
ATOM 3254 N N . PHE A 1 404 ? -3.420 -15.151 2.849 1.00 98.06 404 PHE A N 1
ATOM 3255 C CA . PHE A 1 404 ? -4.695 -15.871 2.924 1.00 98.06 404 PHE A CA 1
ATOM 3256 C C . PHE A 1 404 ? -5.402 -15.833 1.566 1.00 98.06 404 PHE A C 1
ATOM 3258 O O . PHE A 1 404 ? -5.324 -14.829 0.860 1.00 98.06 404 PHE A O 1
ATOM 3265 N N . ALA A 1 405 ? -6.123 -16.901 1.229 1.00 98.25 405 ALA A N 1
ATOM 3266 C CA . ALA A 1 405 ? -7.031 -16.958 0.085 1.00 98.25 405 ALA A CA 1
ATOM 3267 C C . ALA A 1 405 ? -8.474 -17.067 0.594 1.00 98.25 405 ALA A C 1
ATOM 3269 O O . ALA A 1 405 ? -8.772 -17.952 1.399 1.00 98.25 405 ALA A O 1
ATOM 3270 N N . ILE A 1 406 ? -9.362 -16.176 0.148 1.00 98.56 406 ILE A N 1
ATOM 3271 C CA . ILE A 1 406 ? -10.769 -16.121 0.571 1.00 98.56 406 ILE A CA 1
ATOM 3272 C C . ILE A 1 406 ? -11.668 -16.117 -0.665 1.00 98.56 406 ILE A C 1
ATOM 3274 O O . ILE A 1 406 ? -11.562 -15.214 -1.491 1.00 98.56 406 ILE A O 1
ATOM 3278 N N . ASP A 1 407 ? -12.559 -17.094 -0.790 1.00 98.25 407 ASP A N 1
ATOM 3279 C CA . ASP A 1 407 ? -13.598 -17.097 -1.820 1.00 98.25 407 ASP A CA 1
ATOM 3280 C C . ASP A 1 407 ? -14.632 -15.997 -1.529 1.00 98.25 407 ASP A C 1
ATOM 3282 O O . ASP A 1 407 ? -15.181 -15.932 -0.430 1.00 98.25 407 ASP A O 1
ATOM 3286 N N . LEU A 1 408 ? -14.899 -15.129 -2.510 1.00 98.12 408 LEU A N 1
ATOM 3287 C CA . LEU A 1 408 ? -15.881 -14.047 -2.415 1.00 98.12 408 LEU A CA 1
ATOM 3288 C C . LEU A 1 408 ? -17.278 -14.412 -2.953 1.00 98.12 408 LEU A C 1
ATOM 3290 O O . LEU A 1 408 ? -18.114 -13.513 -3.116 1.00 98.12 408 LEU A O 1
ATOM 3294 N N . GLU A 1 409 ? -17.538 -15.680 -3.276 1.00 96.62 409 GLU A N 1
ATOM 3295 C CA . GLU A 1 409 ? -18.886 -16.205 -3.517 1.00 96.62 409 GLU A CA 1
ATOM 3296 C C . GLU A 1 409 ? -19.477 -16.855 -2.256 1.00 96.62 409 GLU A C 1
ATOM 3298 O O . GLU A 1 409 ? -20.622 -16.565 -1.909 1.00 96.62 409 GLU A O 1
ATOM 3303 N N . THR A 1 410 ? -18.697 -17.666 -1.529 1.00 97.38 410 THR A N 1
ATOM 3304 C CA . THR A 1 410 ? -19.125 -18.290 -0.257 1.00 97.38 410 THR A CA 1
ATOM 3305 C C . THR A 1 410 ? -18.689 -17.543 1.009 1.00 97.38 410 THR A C 1
ATOM 3307 O O . THR A 1 410 ? -19.095 -17.927 2.106 1.00 97.38 410 THR A O 1
ATOM 3310 N N . ASP A 1 411 ? -17.864 -16.499 0.884 1.00 97.56 411 ASP A N 1
ATOM 3311 C CA . ASP A 1 411 ? -17.198 -15.783 1.987 1.00 97.56 411 ASP A CA 1
ATOM 3312 C C . ASP A 1 411 ? -16.330 -16.693 2.891 1.00 97.56 411 ASP A C 1
ATOM 3314 O O . ASP A 1 411 ? -16.084 -16.397 4.065 1.00 97.56 411 ASP A O 1
ATOM 3318 N N . THR A 1 412 ? -15.834 -17.815 2.350 1.00 97.19 412 THR A N 1
ATOM 3319 C CA . THR A 1 412 ? -15.006 -18.784 3.087 1.00 97.19 412 THR A CA 1
ATOM 3320 C C . THR A 1 412 ? -13.508 -18.566 2.873 1.00 97.19 412 THR A C 1
ATOM 3322 O O . THR A 1 412 ? -13.036 -18.282 1.773 1.00 97.19 412 THR A O 1
ATOM 3325 N N . VAL A 1 413 ? -12.723 -18.725 3.943 1.00 96.94 413 VAL A N 1
ATOM 3326 C CA . VAL A 1 413 ? -11.256 -18.735 3.861 1.00 96.94 413 VAL A CA 1
ATOM 3327 C C . VAL A 1 413 ? -10.812 -20.120 3.395 1.00 96.94 413 VAL A C 1
ATOM 3329 O O . VAL A 1 413 ? -10.947 -21.095 4.130 1.00 96.94 413 VAL A O 1
ATOM 3332 N N . LEU A 1 414 ? -10.289 -20.192 2.173 1.00 96.81 414 LEU A N 1
ATOM 3333 C CA . LEU A 1 414 ? -9.872 -21.429 1.514 1.00 96.81 414 LEU A CA 1
ATOM 3334 C C . LEU A 1 414 ? -8.544 -21.955 2.070 1.00 96.81 414 LEU A C 1
ATOM 3336 O O . LEU A 1 414 ? -8.371 -23.158 2.243 1.00 96.81 414 LEU A O 1
ATOM 3340 N N . ALA A 1 415 ? -7.587 -21.053 2.310 1.00 96.44 415 ALA A N 1
ATOM 3341 C CA . ALA A 1 415 ? -6.229 -21.407 2.711 1.00 96.44 415 ALA A CA 1
ATOM 3342 C C . ALA A 1 415 ? -5.493 -20.249 3.402 1.00 96.44 415 ALA A C 1
ATOM 3344 O O . ALA A 1 415 ? -5.804 -19.072 3.196 1.00 96.44 415 ALA A O 1
ATOM 3345 N N . ARG A 1 416 ? -4.454 -20.604 4.165 1.00 96.69 416 ARG A N 1
ATOM 3346 C CA . ARG A 1 416 ? -3.425 -19.701 4.695 1.00 96.69 416 ARG A CA 1
ATOM 3347 C C . ARG A 1 416 ? -2.054 -20.264 4.322 1.00 96.69 416 ARG A C 1
ATOM 3349 O O . ARG A 1 416 ? -1.740 -21.389 4.696 1.00 96.69 416 ARG A O 1
ATOM 3356 N N . TYR A 1 417 ? -1.234 -19.454 3.665 1.00 97.81 417 TYR A N 1
ATOM 3357 C CA . TYR A 1 417 ? 0.144 -19.757 3.291 1.00 97.81 417 TYR A CA 1
ATOM 3358 C C . TYR A 1 417 ? 1.082 -18.826 4.083 1.00 97.81 417 TYR A C 1
ATOM 3360 O O . TYR A 1 417 ? 1.202 -17.646 3.739 1.00 97.81 417 TYR A O 1
ATOM 3368 N N . PRO A 1 418 ? 1.703 -19.289 5.185 1.00 97.31 418 PRO A N 1
ATOM 3369 C CA . PRO A 1 418 ? 2.767 -18.543 5.851 1.00 97.31 418 PRO A CA 1
ATOM 3370 C C . PRO A 1 418 ? 3.942 -18.346 4.888 1.00 97.31 418 PRO A C 1
ATOM 3372 O O . PRO A 1 418 ? 4.333 -19.292 4.208 1.00 97.31 418 PRO A O 1
ATOM 3375 N N . ILE A 1 419 ? 4.509 -17.142 4.838 1.00 97.94 419 ILE A N 1
ATOM 3376 C CA . ILE A 1 419 ? 5.734 -16.882 4.077 1.00 97.94 419 ILE A CA 1
ATOM 3377 C C . ILE A 1 419 ? 6.908 -17.490 4.870 1.00 97.94 419 ILE A C 1
ATOM 3379 O O . ILE A 1 419 ? 7.046 -17.147 6.046 1.00 97.94 419 ILE A O 1
ATOM 3383 N N . PRO A 1 420 ? 7.741 -18.372 4.280 1.00 97.44 420 PRO A N 1
ATOM 3384 C CA . PRO A 1 420 ? 8.893 -18.961 4.964 1.00 97.44 420 PRO A CA 1
ATOM 3385 C C . PRO A 1 420 ? 9.874 -17.913 5.510 1.00 97.44 420 PRO A C 1
ATOM 3387 O O . PRO A 1 420 ? 10.185 -16.932 4.829 1.00 97.44 420 PRO A O 1
ATOM 3390 N N . ASP A 1 421 ? 10.395 -18.147 6.720 1.00 95.56 421 ASP A N 1
ATOM 3391 C CA . ASP A 1 421 ? 11.258 -17.198 7.444 1.00 95.56 421 ASP A CA 1
ATOM 3392 C C . ASP A 1 421 ? 12.537 -16.831 6.662 1.00 95.56 421 ASP A C 1
ATOM 3394 O O . ASP A 1 421 ? 13.020 -15.705 6.751 1.00 95.56 421 ASP A O 1
ATOM 3398 N N . GLU A 1 422 ? 13.051 -17.737 5.823 1.00 96.06 422 GLU A N 1
ATOM 3399 C CA . GLU A 1 422 ? 14.186 -17.491 4.916 1.00 96.06 422 GLU A CA 1
ATOM 3400 C C . GLU A 1 422 ? 13.945 -16.351 3.904 1.00 96.06 422 GLU A C 1
ATOM 3402 O O . GLU A 1 422 ? 14.893 -15.698 3.464 1.00 96.06 422 GLU A O 1
ATOM 3407 N N . PHE A 1 423 ? 12.681 -16.058 3.578 1.00 96.62 423 PHE A N 1
ATOM 3408 C CA . PHE A 1 423 ? 12.291 -14.932 2.729 1.00 96.62 423 PHE A CA 1
ATOM 3409 C C . PHE A 1 423 ? 11.839 -13.703 3.533 1.00 96.62 423 PHE A C 1
ATOM 3411 O O . PHE A 1 423 ? 11.721 -12.622 2.950 1.00 96.62 423 PHE A O 1
ATOM 3418 N N . VAL A 1 424 ? 11.632 -13.825 4.850 1.00 95.00 424 VAL A N 1
ATOM 3419 C CA . VAL A 1 424 ? 11.230 -12.740 5.766 1.00 95.00 424 VAL A CA 1
ATOM 3420 C C . VAL A 1 424 ? 12.447 -12.269 6.568 1.00 95.00 424 VAL A C 1
ATOM 3422 O O . VAL A 1 424 ? 12.668 -12.630 7.723 1.00 95.00 424 VAL A O 1
ATOM 3425 N N . LEU A 1 425 ? 13.266 -11.432 5.932 1.00 93.06 425 LEU A N 1
ATOM 3426 C CA . LEU A 1 425 ? 14.502 -10.912 6.514 1.00 93.06 425 LEU A CA 1
ATOM 3427 C C . LEU A 1 425 ? 14.243 -10.075 7.788 1.00 93.06 425 LEU A C 1
ATOM 3429 O O . LEU A 1 425 ? 13.176 -9.497 7.994 1.00 93.06 425 LEU A O 1
ATOM 3433 N N . GLN A 1 426 ? 15.247 -9.966 8.667 1.00 87.56 426 GLN A N 1
ATOM 3434 C CA . GLN A 1 426 ? 15.106 -9.241 9.937 1.00 87.56 426 GLN A CA 1
ATOM 3435 C C . GLN A 1 426 ? 14.665 -7.783 9.711 1.00 87.56 426 GLN A C 1
ATOM 3437 O O . GLN A 1 426 ? 15.378 -7.016 9.063 1.00 87.56 426 GLN A O 1
ATOM 3442 N N . ASN A 1 427 ? 13.547 -7.372 10.313 1.00 85.50 427 ASN A N 1
ATOM 3443 C CA . ASN A 1 427 ? 12.898 -6.065 10.119 1.00 85.50 427 ASN A CA 1
ATOM 3444 C C . ASN A 1 427 ? 12.378 -5.819 8.682 1.00 85.50 427 ASN A C 1
ATOM 3446 O O . ASN A 1 427 ? 12.319 -4.671 8.247 1.00 85.50 427 ASN A O 1
ATOM 3450 N N . SER A 1 428 ? 12.007 -6.866 7.941 1.00 91.56 428 SER A N 1
ATOM 3451 C CA . SER A 1 428 ? 11.163 -6.739 6.746 1.00 91.56 428 SER A CA 1
ATOM 3452 C C . SER A 1 428 ? 9.827 -6.067 7.069 1.00 91.56 428 SER A C 1
ATOM 3454 O O . SER A 1 428 ? 9.276 -6.238 8.159 1.00 91.56 428 SER A O 1
ATOM 3456 N N . LEU A 1 429 ? 9.274 -5.355 6.087 1.00 90.81 429 LEU A N 1
ATOM 3457 C CA . LEU A 1 429 ? 7.904 -4.850 6.129 1.00 90.81 429 LEU A CA 1
ATOM 3458 C C . LEU A 1 429 ? 7.233 -5.231 4.818 1.00 90.81 429 LEU A C 1
ATOM 3460 O O . LEU A 1 429 ? 7.450 -4.601 3.785 1.00 90.81 429 LEU A O 1
ATOM 3464 N N . ILE A 1 430 ? 6.438 -6.295 4.870 1.00 93.25 430 ILE A N 1
ATOM 3465 C CA . ILE A 1 430 ? 5.725 -6.808 3.706 1.00 93.25 430 ILE A CA 1
ATOM 3466 C C . ILE A 1 430 ? 4.484 -5.927 3.510 1.00 93.25 430 ILE A C 1
ATOM 3468 O O . ILE A 1 430 ? 3.573 -5.954 4.340 1.00 93.25 430 ILE A O 1
ATOM 3472 N N . THR A 1 431 ? 4.478 -5.076 2.480 1.00 89.38 431 THR A N 1
ATOM 3473 C CA . THR A 1 431 ? 3.537 -3.942 2.375 1.00 89.38 431 THR A CA 1
ATOM 3474 C C . THR A 1 431 ? 2.415 -4.129 1.368 1.00 89.38 431 THR A C 1
ATOM 3476 O O . THR A 1 431 ? 1.310 -3.640 1.615 1.00 89.38 431 THR A O 1
ATOM 3479 N N . ASN A 1 432 ? 2.681 -4.774 0.230 1.00 95.62 432 ASN A N 1
ATOM 3480 C CA . ASN A 1 432 ? 1.774 -4.770 -0.918 1.00 95.62 432 ASN A CA 1
ATOM 3481 C C . ASN A 1 432 ? 1.795 -6.088 -1.701 1.00 95.62 432 ASN A C 1
ATOM 3483 O O . ASN A 1 432 ? 2.793 -6.805 -1.682 1.00 95.62 432 ASN A O 1
ATOM 3487 N N . ILE A 1 433 ? 0.695 -6.380 -2.404 1.00 97.94 433 ILE A N 1
ATOM 3488 C CA . ILE A 1 433 ? 0.549 -7.542 -3.286 1.00 97.94 433 ILE A CA 1
ATOM 3489 C C . ILE A 1 433 ? -0.132 -7.200 -4.613 1.00 97.94 433 ILE A C 1
ATOM 3491 O O . ILE A 1 433 ? -0.967 -6.293 -4.679 1.00 97.94 433 ILE A O 1
ATOM 3495 N N . VAL A 1 434 ? 0.175 -7.988 -5.645 1.00 98.00 434 VAL A N 1
ATOM 3496 C CA . VAL A 1 434 ? -0.562 -8.054 -6.918 1.00 98.00 434 VAL A CA 1
ATOM 3497 C C . VAL A 1 434 ? -0.670 -9.517 -7.358 1.00 98.00 434 VAL A C 1
ATOM 3499 O O . VAL A 1 434 ? 0.299 -10.266 -7.242 1.00 98.00 434 VAL A O 1
ATOM 3502 N N . VAL A 1 435 ? -1.839 -9.927 -7.855 1.00 97.88 435 VAL A N 1
ATOM 3503 C CA . VAL A 1 435 ? -2.124 -11.311 -8.273 1.00 97.88 435 VAL A CA 1
ATOM 3504 C C . VAL A 1 435 ? -2.060 -11.436 -9.799 1.00 97.88 435 VAL A C 1
ATOM 3506 O O . VAL A 1 435 ? -2.775 -10.740 -10.517 1.00 97.88 435 VAL A O 1
ATOM 3509 N N . ASP A 1 436 ? -1.226 -12.348 -10.296 1.00 97.12 436 ASP A N 1
ATOM 3510 C CA . ASP A 1 436 ? -1.113 -12.720 -11.709 1.00 97.12 436 ASP A CA 1
ATOM 3511 C C . ASP A 1 436 ? -1.804 -14.064 -11.961 1.00 97.12 436 ASP A C 1
ATOM 3513 O O . ASP A 1 436 ? -1.174 -15.122 -11.928 1.00 97.12 436 ASP A O 1
ATOM 3517 N N . SER A 1 437 ? -3.112 -14.002 -12.216 1.00 94.25 437 SER A N 1
ATOM 3518 C CA . SER A 1 437 ? -3.883 -15.110 -12.793 1.00 94.25 437 SER A CA 1
ATOM 3519 C C . SER A 1 437 ? -3.906 -15.015 -14.324 1.00 94.25 437 SER A C 1
ATOM 3521 O O . SER A 1 437 ? -3.959 -13.905 -14.878 1.00 94.25 437 SER A O 1
ATOM 3523 N N . ARG A 1 438 ? -3.854 -16.172 -15.004 1.00 89.88 438 ARG A N 1
ATOM 3524 C CA . ARG A 1 438 ? -3.738 -16.268 -16.476 1.00 89.88 438 ARG A CA 1
ATOM 3525 C C . ARG A 1 438 ? -4.754 -17.160 -17.178 1.00 89.88 438 ARG A C 1
ATOM 3527 O O . ARG A 1 438 ? -5.176 -16.812 -18.279 1.00 89.88 438 ARG A O 1
ATOM 3534 N N . ASP A 1 439 ? -5.126 -18.304 -16.605 1.00 85.75 439 ASP A N 1
ATOM 3535 C CA . ASP A 1 439 ? -6.123 -19.194 -17.211 1.00 85.75 439 ASP A CA 1
ATOM 3536 C C . ASP A 1 439 ? -7.528 -18.915 -16.666 1.00 85.75 439 ASP A C 1
ATOM 3538 O O . ASP A 1 439 ? -7.701 -18.460 -15.539 1.00 85.75 439 ASP A O 1
ATOM 3542 N N . ALA A 1 440 ? -8.557 -19.258 -17.444 1.00 87.31 440 ALA A N 1
ATOM 3543 C CA . ALA A 1 440 ? -9.961 -18.994 -17.111 1.00 87.31 440 ALA A CA 1
ATOM 3544 C C . ALA A 1 440 ? -10.483 -19.695 -15.831 1.00 87.31 440 ALA A C 1
ATOM 3546 O O . ALA A 1 440 ? -11.661 -19.559 -15.508 1.00 87.31 440 ALA A O 1
ATOM 3547 N N . ARG A 1 441 ? -9.647 -20.466 -15.118 1.00 89.75 441 ARG A N 1
ATOM 3548 C CA . ARG A 1 441 ? -9.972 -21.142 -13.851 1.00 89.75 441 ARG A CA 1
ATOM 3549 C C . ARG A 1 441 ? -8.988 -20.819 -12.713 1.00 89.75 441 ARG A C 1
ATOM 3551 O O . ARG A 1 441 ? -9.015 -21.527 -11.710 1.00 89.75 441 ARG A O 1
ATOM 3558 N N . CYS A 1 442 ? -8.131 -19.803 -12.868 1.00 92.56 442 CYS A N 1
ATOM 3559 C CA . CYS A 1 442 ? -7.176 -19.323 -11.855 1.00 92.56 442 CYS A CA 1
ATOM 3560 C C . CYS A 1 442 ? -6.270 -20.416 -11.246 1.00 92.56 442 CYS A C 1
ATOM 3562 O O . CYS A 1 442 ? -5.948 -20.394 -10.060 1.00 92.56 442 CYS A O 1
ATOM 3564 N N . ARG A 1 443 ? -5.863 -21.385 -12.073 1.00 90.94 443 ARG A N 1
ATOM 3565 C CA . ARG A 1 443 ? -4.931 -22.478 -11.747 1.00 90.94 443 ARG A CA 1
ATOM 3566 C C . ARG A 1 443 ? -3.484 -22.080 -12.004 1.00 90.94 443 ARG A C 1
ATOM 3568 O O . ARG A 1 443 ? -2.603 -22.448 -11.236 1.00 90.94 443 ARG A O 1
ATOM 3575 N N . ASP A 1 444 ? -3.237 -21.332 -13.079 1.00 94.12 444 ASP A N 1
ATOM 3576 C CA . ASP A 1 444 ? -1.974 -20.618 -13.240 1.00 94.12 444 ASP A CA 1
ATOM 3577 C C . ASP A 1 444 ? -2.074 -19.260 -12.547 1.00 94.12 444 ASP A C 1
ATOM 3579 O O . ASP A 1 444 ? -2.420 -18.246 -13.163 1.00 94.12 444 ASP A O 1
ATOM 3583 N N . LEU A 1 445 ? -1.790 -19.281 -11.244 1.00 96.56 445 LEU A N 1
ATOM 3584 C CA . LEU A 1 445 ? -1.833 -18.123 -10.367 1.00 96.56 445 LEU A CA 1
ATOM 3585 C C . LEU A 1 445 ? -0.515 -17.968 -9.609 1.00 96.56 445 LEU A C 1
ATOM 3587 O O . LEU A 1 445 ? -0.051 -18.881 -8.918 1.00 96.56 445 LEU A O 1
ATOM 3591 N N . HIS A 1 446 ? 0.066 -16.778 -9.731 1.00 98.38 446 HIS A N 1
ATOM 3592 C CA . HIS A 1 446 ? 1.199 -16.326 -8.930 1.00 98.38 446 HIS A CA 1
ATOM 3593 C C . HIS A 1 446 ? 0.826 -15.044 -8.180 1.00 98.38 446 HIS A C 1
ATOM 3595 O O . HIS A 1 446 ? -0.009 -14.268 -8.645 1.00 98.38 446 HIS A O 1
ATOM 3601 N N . VAL A 1 447 ? 1.452 -14.796 -7.030 1.00 98.69 447 VAL A N 1
ATOM 3602 C CA . VAL A 1 447 ? 1.281 -13.543 -6.279 1.00 98.69 447 VAL A CA 1
ATOM 3603 C C . VAL A 1 447 ? 2.637 -12.886 -6.074 1.00 98.69 447 VAL A C 1
ATOM 3605 O O . VAL A 1 447 ? 3.571 -13.503 -5.564 1.00 98.69 447 VAL A O 1
ATOM 3608 N N . TYR A 1 448 ? 2.729 -11.625 -6.483 1.00 98.75 448 TYR A N 1
ATOM 3609 C CA . TYR A 1 448 ? 3.899 -10.772 -6.319 1.00 98.75 448 TYR A CA 1
ATOM 3610 C C . TYR A 1 448 ? 3.735 -9.952 -5.049 1.00 98.75 448 TYR A C 1
ATOM 3612 O O . TYR A 1 448 ? 2.707 -9.300 -4.869 1.00 98.75 448 TYR A O 1
ATOM 3620 N N . ILE A 1 449 ? 4.727 -10.005 -4.165 1.00 98.69 449 ILE A N 1
ATOM 3621 C CA . ILE A 1 449 ? 4.652 -9.513 -2.791 1.00 98.69 449 ILE A CA 1
ATOM 3622 C C . ILE A 1 449 ? 5.851 -8.587 -2.529 1.00 98.69 449 ILE A C 1
ATOM 3624 O O . ILE A 1 449 ? 7.005 -8.999 -2.639 1.00 98.69 449 ILE A O 1
ATOM 3628 N N . ALA A 1 450 ? 5.579 -7.329 -2.180 1.00 98.12 450 ALA A N 1
ATOM 3629 C CA . ALA A 1 450 ? 6.596 -6.302 -1.964 1.00 98.12 450 ALA A CA 1
ATOM 3630 C C . ALA A 1 450 ? 7.047 -6.221 -0.497 1.00 98.12 450 ALA A C 1
ATOM 3632 O O . ALA A 1 450 ? 6.219 -6.125 0.412 1.00 98.12 450 ALA A O 1
ATOM 3633 N N . ASP A 1 451 ? 8.363 -6.194 -0.280 1.00 97.19 451 ASP A N 1
ATOM 3634 C CA . ASP A 1 451 ? 9.002 -5.913 1.007 1.00 97.19 451 ASP A CA 1
ATOM 3635 C C . ASP A 1 451 ? 9.691 -4.543 0.969 1.00 97.19 451 ASP A C 1
ATOM 3637 O O . ASP A 1 451 ? 10.784 -4.388 0.413 1.00 97.19 451 ASP A O 1
ATOM 3641 N N . ALA A 1 452 ? 9.047 -3.546 1.576 1.00 95.25 452 ALA A N 1
ATOM 3642 C CA . ALA A 1 452 ? 9.461 -2.150 1.493 1.00 95.25 452 ALA A CA 1
ATOM 3643 C C . ALA A 1 452 ? 10.698 -1.821 2.341 1.00 95.25 452 ALA A C 1
ATOM 3645 O O . ALA A 1 452 ? 11.413 -0.875 2.021 1.00 95.25 452 ALA A O 1
ATOM 3646 N N . TRP A 1 453 ? 10.975 -2.575 3.411 1.00 94.12 453 TRP A N 1
ATOM 3647 C CA . TRP A 1 453 ? 12.098 -2.294 4.326 1.00 94.12 453 TRP A CA 1
ATOM 3648 C C . TRP A 1 453 ? 13.331 -3.163 4.075 1.00 94.12 453 TRP A C 1
ATOM 3650 O O . TRP A 1 453 ? 14.427 -2.814 4.523 1.00 94.12 453 TRP A O 1
ATOM 3660 N N . ARG A 1 454 ? 13.187 -4.270 3.334 1.00 95.62 454 ARG A N 1
ATOM 3661 C CA . ARG A 1 454 ? 14.317 -5.091 2.861 1.00 95.62 454 ARG A CA 1
ATOM 3662 C C . ARG A 1 454 ? 14.364 -5.267 1.343 1.00 95.62 454 ARG A C 1
ATOM 3664 O O . ARG A 1 454 ? 15.016 -6.189 0.858 1.00 95.62 454 ARG A O 1
ATOM 3671 N N . PHE A 1 455 ? 13.719 -4.352 0.621 1.00 96.25 455 PHE A N 1
ATOM 3672 C CA . PHE A 1 455 ? 13.946 -4.053 -0.798 1.00 96.25 455 PHE A CA 1
ATOM 3673 C C . PHE A 1 455 ? 13.928 -5.307 -1.685 1.00 96.25 455 PHE A C 1
ATOM 3675 O O . PHE A 1 455 ? 14.864 -5.567 -2.440 1.00 96.25 455 PHE A O 1
ATOM 3682 N N . GLY A 1 456 ? 12.888 -6.128 -1.539 1.00 97.06 456 GLY A N 1
ATOM 3683 C CA . GLY A 1 456 ? 12.804 -7.433 -2.193 1.00 97.06 456 GLY A CA 1
ATOM 3684 C C . GLY A 1 456 ? 11.414 -7.748 -2.718 1.00 97.06 456 GLY A C 1
ATOM 3685 O O . GLY A 1 456 ? 10.407 -7.347 -2.134 1.00 97.06 456 GLY A O 1
ATOM 3686 N N . LEU A 1 457 ? 11.389 -8.495 -3.817 1.00 98.50 457 LEU A N 1
ATOM 3687 C CA . LEU A 1 457 ? 10.187 -9.043 -4.428 1.00 98.50 457 LEU A CA 1
ATOM 3688 C C . LEU A 1 457 ? 10.086 -10.517 -4.032 1.00 98.50 457 LEU A C 1
ATOM 3690 O O . LEU A 1 457 ? 10.848 -11.348 -4.525 1.00 98.50 457 LEU A O 1
ATOM 3694 N N . ILE A 1 458 ? 9.158 -10.836 -3.134 1.00 98.69 458 ILE A N 1
ATOM 3695 C CA . ILE A 1 458 ? 8.784 -12.218 -2.830 1.00 98.69 458 ILE A CA 1
ATOM 3696 C C . ILE A 1 458 ? 7.732 -12.646 -3.860 1.00 98.69 458 ILE A C 1
ATOM 3698 O O . ILE A 1 458 ? 6.824 -11.884 -4.194 1.00 98.69 458 ILE A O 1
ATOM 3702 N N . VAL A 1 459 ? 7.857 -13.861 -4.379 1.00 98.69 459 VAL A N 1
ATOM 3703 C CA . VAL A 1 459 ? 6.924 -14.460 -5.335 1.00 98.69 459 VAL A CA 1
ATOM 3704 C C . VAL A 1 459 ? 6.359 -15.729 -4.718 1.00 98.69 459 VAL A C 1
ATOM 3706 O O . VAL A 1 459 ? 7.100 -16.516 -4.136 1.00 98.69 459 VAL A O 1
ATOM 3709 N N . PHE A 1 460 ? 5.048 -15.911 -4.841 1.00 98.75 460 PHE A N 1
ATOM 3710 C CA . PHE A 1 460 ? 4.319 -17.118 -4.463 1.00 98.75 460 PHE A CA 1
ATOM 3711 C C . PHE A 1 460 ? 3.720 -17.777 -5.708 1.00 98.75 460 PHE A C 1
ATOM 3713 O O . PHE A 1 460 ? 3.195 -17.071 -6.574 1.00 98.75 460 PHE A O 1
ATOM 3720 N N . ARG A 1 461 ? 3.736 -19.111 -5.773 1.00 98.25 461 ARG A N 1
ATOM 3721 C CA . ARG A 1 461 ? 3.049 -19.918 -6.792 1.00 98.25 461 ARG A CA 1
ATOM 3722 C C . ARG A 1 461 ? 1.977 -20.787 -6.143 1.00 98.25 461 ARG A C 1
ATOM 3724 O O . ARG A 1 461 ? 2.261 -21.547 -5.224 1.00 98.25 461 ARG A O 1
ATOM 3731 N N . GLN A 1 462 ? 0.744 -20.707 -6.644 1.00 96.81 462 GLN A N 1
ATOM 3732 C CA . GLN A 1 462 ? -0.389 -21.404 -6.029 1.00 96.81 462 GLN A CA 1
ATOM 3733 C C . GLN A 1 462 ? -0.331 -22.929 -6.207 1.00 96.81 462 GLN A C 1
ATOM 3735 O O . GLN A 1 462 ? -0.673 -23.655 -5.276 1.00 96.81 462 GLN A O 1
ATOM 3740 N N . SER A 1 463 ? 0.114 -23.414 -7.371 1.00 95.94 463 SER A N 1
ATOM 3741 C CA . SER A 1 463 ? -0.009 -24.824 -7.778 1.00 95.94 463 SER A CA 1
ATOM 3742 C C . SER A 1 463 ? 0.736 -25.830 -6.891 1.00 95.94 463 SER A C 1
ATOM 3744 O O . SER A 1 463 ? 0.368 -27.001 -6.857 1.00 95.94 463 SER A O 1
ATOM 3746 N N . ASP A 1 464 ? 1.785 -25.385 -6.203 1.00 97.06 464 ASP A N 1
ATOM 3747 C CA . ASP A 1 464 ? 2.638 -26.173 -5.304 1.00 97.06 464 ASP A CA 1
ATOM 3748 C C . ASP A 1 464 ? 2.977 -25.430 -3.995 1.00 97.06 464 ASP A C 1
ATOM 3750 O O . ASP A 1 464 ? 3.817 -25.882 -3.220 1.00 97.06 464 ASP A O 1
ATOM 3754 N N . ALA A 1 465 ? 2.312 -24.296 -3.747 1.00 97.19 465 ALA A N 1
ATOM 3755 C CA . ALA A 1 465 ? 2.518 -23.398 -2.611 1.00 97.19 465 ALA A CA 1
ATOM 3756 C C . ALA A 1 465 ? 3.970 -22.903 -2.403 1.00 97.19 465 ALA A C 1
ATOM 3758 O O . ALA A 1 465 ? 4.325 -22.483 -1.299 1.00 97.19 465 ALA A O 1
ATOM 3759 N N . MET A 1 466 ? 4.816 -22.936 -3.441 1.00 98.00 466 MET A N 1
ATOM 3760 C CA . MET A 1 466 ? 6.212 -22.505 -3.334 1.00 98.00 466 MET A CA 1
ATOM 3761 C C . MET A 1 466 ? 6.358 -20.982 -3.220 1.00 98.00 466 MET A C 1
ATOM 3763 O O . MET A 1 466 ? 5.605 -20.214 -3.824 1.00 98.00 466 MET A O 1
ATOM 3767 N N . PHE A 1 467 ? 7.396 -20.560 -2.493 1.00 98.62 467 PHE A N 1
ATOM 3768 C CA . PHE A 1 467 ? 7.853 -19.175 -2.393 1.00 98.62 467 PHE A CA 1
ATOM 3769 C C . PHE A 1 467 ? 9.309 -19.043 -2.864 1.00 98.62 467 PHE A C 1
ATOM 3771 O O . PHE A 1 467 ? 10.095 -19.979 -2.722 1.00 98.62 467 PHE A O 1
ATOM 3778 N N . TRP A 1 468 ? 9.675 -17.873 -3.388 1.00 98.50 468 TRP A N 1
ATOM 3779 C CA . TRP A 1 468 ? 11.065 -17.453 -3.616 1.00 98.50 468 TRP A CA 1
ATOM 3780 C C . TRP A 1 468 ? 11.194 -15.926 -3.528 1.00 98.50 468 TRP A C 1
ATOM 3782 O O . TRP A 1 468 ? 10.190 -15.213 -3.521 1.00 98.50 468 TRP A O 1
ATOM 3792 N N . ARG A 1 469 ? 12.423 -15.396 -3.443 1.00 98.25 469 ARG A N 1
ATOM 3793 C CA . ARG A 1 469 ? 12.688 -13.954 -3.281 1.00 98.25 469 ARG A CA 1
ATOM 3794 C C . ARG A 1 469 ? 13.747 -13.446 -4.257 1.00 98.25 469 ARG A C 1
ATOM 3796 O O . ARG A 1 469 ? 14.907 -13.830 -4.163 1.00 98.25 469 ARG A O 1
ATOM 3803 N N . PHE A 1 470 ? 13.372 -12.496 -5.109 1.00 98.19 470 PHE A N 1
ATOM 3804 C CA . PHE A 1 470 ? 14.314 -11.671 -5.866 1.00 98.19 470 PHE A CA 1
ATOM 3805 C C . PHE A 1 470 ? 14.812 -10.503 -5.009 1.00 98.19 470 PHE A C 1
ATOM 3807 O O . PHE A 1 470 ? 14.035 -9.846 -4.310 1.00 98.19 470 PHE A O 1
ATOM 3814 N N . SER A 1 471 ? 16.105 -10.199 -5.118 1.00 95.56 471 SER A N 1
ATOM 3815 C CA . SER A 1 471 ? 16.723 -8.990 -4.559 1.00 95.56 471 SER A CA 1
ATOM 3816 C C . SER A 1 471 ? 17.430 -8.245 -5.688 1.00 95.56 471 SER A C 1
ATOM 3818 O O . SER A 1 471 ? 18.243 -8.836 -6.392 1.00 95.56 471 SER A O 1
ATOM 3820 N N . HIS A 1 472 ? 17.108 -6.967 -5.893 1.00 97.06 472 HIS A N 1
ATOM 3821 C CA . HIS A 1 472 ? 17.619 -6.194 -7.024 1.00 97.06 472 HIS A CA 1
ATOM 3822 C C . HIS A 1 472 ? 17.815 -4.722 -6.654 1.00 97.06 472 HIS A C 1
ATOM 3824 O O . HIS A 1 472 ? 17.032 -4.163 -5.886 1.00 97.06 472 HIS A O 1
ATOM 3830 N N . TYR A 1 473 ? 18.831 -4.062 -7.215 1.00 95.88 473 TYR A N 1
ATOM 3831 C CA . TYR A 1 473 ? 19.167 -2.677 -6.851 1.00 95.88 473 TYR A CA 1
ATOM 3832 C C . TYR A 1 473 ? 18.056 -1.673 -7.213 1.00 95.88 473 TYR A C 1
ATOM 3834 O O . TYR A 1 473 ? 17.910 -0.650 -6.554 1.00 95.88 473 TYR A O 1
ATOM 3842 N N . THR A 1 474 ? 17.205 -1.988 -8.195 1.00 97.62 474 THR A N 1
ATOM 3843 C CA . THR A 1 474 ? 16.019 -1.185 -8.559 1.00 97.62 474 THR A CA 1
ATOM 3844 C C . THR A 1 474 ? 14.889 -1.228 -7.522 1.00 97.62 474 THR A C 1
ATOM 3846 O O . THR A 1 474 ? 13.903 -0.517 -7.669 1.00 97.62 474 THR A O 1
ATOM 3849 N N . PHE A 1 475 ? 14.976 -2.093 -6.506 1.00 98.06 475 PHE A N 1
ATOM 3850 C CA . PHE A 1 475 ? 14.007 -2.157 -5.405 1.00 98.06 475 PHE A CA 1
ATOM 3851 C C . PHE A 1 475 ? 14.346 -1.192 -4.256 1.00 98.06 475 PHE A C 1
ATOM 3853 O O . PHE A 1 475 ? 13.599 -1.123 -3.279 1.00 98.06 475 PHE A O 1
ATOM 3860 N N . TYR A 1 476 ? 15.466 -0.472 -4.344 1.00 98.00 476 TYR A N 1
ATOM 3861 C CA . TYR A 1 476 ? 15.937 0.462 -3.323 1.00 98.00 476 TYR A CA 1
ATOM 3862 C C . TYR A 1 476 ? 15.326 1.862 -3.542 1.00 98.00 476 TYR A C 1
ATOM 3864 O O . TYR A 1 476 ? 15.052 2.239 -4.683 1.00 98.00 476 TYR A O 1
ATOM 3872 N N . PRO A 1 477 ? 15.119 2.655 -2.474 1.00 97.56 477 PRO A N 1
ATOM 3873 C CA . PRO A 1 477 ? 14.672 4.044 -2.586 1.00 97.56 477 PRO A CA 1
ATOM 3874 C C . PRO A 1 477 ? 15.756 4.957 -3.184 1.00 97.56 477 PRO A C 1
ATOM 3876 O O . PRO A 1 477 ? 16.951 4.726 -2.996 1.00 97.56 477 PRO A O 1
ATOM 3879 N N . GLU A 1 478 ? 15.346 6.058 -3.816 1.00 96.44 478 GLU A N 1
ATOM 3880 C CA . GLU A 1 478 ? 16.235 7.173 -4.157 1.00 96.44 478 GLU A CA 1
ATOM 3881 C C . GLU A 1 478 ? 16.474 8.030 -2.897 1.00 96.44 478 GLU A C 1
ATOM 3883 O O . GLU A 1 478 ? 15.540 8.688 -2.432 1.00 96.44 478 GLU A O 1
ATOM 3888 N N . PRO A 1 479 ? 17.700 8.107 -2.332 1.00 94.25 479 PRO A N 1
ATOM 3889 C CA . PRO A 1 479 ? 17.909 8.726 -1.015 1.00 94.25 479 PRO A CA 1
ATOM 3890 C C . PRO A 1 479 ? 17.528 10.211 -0.928 1.00 94.25 479 PRO A C 1
ATOM 3892 O O . PRO A 1 479 ? 17.186 10.698 0.147 1.00 94.25 479 PRO A O 1
ATOM 3895 N N . LEU A 1 480 ? 17.563 10.931 -2.055 1.00 93.31 480 LEU A N 1
ATOM 3896 C CA . LEU A 1 480 ? 17.156 12.339 -2.142 1.00 93.31 480 LEU A CA 1
ATOM 3897 C C . LEU A 1 480 ? 15.629 12.528 -2.092 1.00 93.31 480 LEU A C 1
ATOM 3899 O O . LEU A 1 480 ? 15.166 13.623 -1.784 1.00 93.31 480 LEU A O 1
ATOM 3903 N N . LEU A 1 481 ? 14.857 11.475 -2.374 1.00 95.56 481 LEU A N 1
ATOM 3904 C CA . LEU A 1 481 ? 13.391 11.476 -2.389 1.00 95.56 481 LEU A CA 1
ATOM 3905 C C . LEU A 1 481 ? 12.774 10.832 -1.141 1.00 95.56 481 LEU A C 1
ATOM 3907 O O . LEU A 1 481 ? 11.554 10.874 -0.981 1.00 95.56 481 LEU A O 1
ATOM 3911 N N . SER A 1 482 ? 13.607 10.302 -0.238 1.00 95.81 482 SER A N 1
ATOM 3912 C CA . SER A 1 482 ? 13.209 9.814 1.090 1.00 95.81 482 SER A CA 1
ATOM 3913 C C . SER A 1 482 ? 12.759 10.913 2.062 1.00 95.81 482 SER A C 1
ATOM 3915 O O . SER A 1 482 ? 12.264 10.600 3.144 1.00 95.81 482 SER A O 1
ATOM 3917 N N . ASN A 1 483 ? 12.949 12.193 1.723 1.00 94.25 483 ASN A N 1
ATOM 3918 C CA . ASN A 1 483 ? 12.527 13.333 2.535 1.00 94.25 483 ASN A CA 1
ATOM 3919 C C . ASN A 1 483 ? 11.265 13.971 1.940 1.00 94.25 483 ASN A C 1
ATOM 3921 O O . ASN A 1 483 ? 11.278 14.455 0.810 1.00 94.25 483 ASN A O 1
ATOM 3925 N N . TYR A 1 484 ? 10.186 13.988 2.719 1.00 94.00 484 TYR A N 1
ATOM 3926 C CA . TYR A 1 484 ? 8.849 14.369 2.280 1.00 94.00 484 TYR A CA 1
ATOM 3927 C C . TYR A 1 484 ? 8.364 15.637 2.978 1.00 94.00 484 TYR A C 1
ATOM 3929 O O . TYR A 1 484 ? 8.523 15.784 4.190 1.00 94.00 484 TYR A O 1
ATOM 3937 N N . THR A 1 485 ? 7.664 16.486 2.225 1.00 93.44 485 THR A N 1
ATOM 3938 C CA . THR A 1 485 ? 6.931 17.653 2.734 1.00 93.44 485 THR A CA 1
ATOM 3939 C C . THR A 1 485 ? 5.483 17.560 2.268 1.00 93.44 485 THR A C 1
ATOM 3941 O O . THR A 1 485 ? 5.203 17.740 1.086 1.00 93.44 485 THR A O 1
ATOM 3944 N N . LEU A 1 486 ? 4.549 17.290 3.183 1.00 93.38 486 LEU A N 1
ATOM 3945 C CA . LEU A 1 486 ? 3.130 17.093 2.867 1.00 93.38 486 LEU A CA 1
ATOM 3946 C C . LEU A 1 486 ? 2.259 17.979 3.762 1.00 93.38 486 LEU A C 1
ATOM 3948 O O . LEU A 1 486 ? 2.214 17.786 4.974 1.00 93.38 486 LEU A O 1
ATOM 3952 N N . HIS A 1 487 ? 1.566 18.964 3.178 1.00 93.00 487 HIS A N 1
ATOM 3953 C CA . HIS A 1 487 ? 0.688 19.904 3.907 1.00 93.00 487 HIS A CA 1
ATOM 3954 C C . HIS A 1 487 ? 1.364 20.579 5.124 1.00 93.00 487 HIS A C 1
ATOM 3956 O O . HIS A 1 487 ? 0.734 20.829 6.150 1.00 93.00 487 HIS A O 1
ATOM 3962 N N . GLY A 1 488 ? 2.666 20.870 5.014 1.00 91.69 488 GLY A N 1
ATOM 3963 C CA . GLY A 1 488 ? 3.478 21.491 6.070 1.00 91.69 488 GLY A CA 1
ATOM 3964 C C . GLY A 1 488 ? 4.053 20.526 7.117 1.00 91.69 488 GLY A C 1
ATOM 3965 O O . GLY A 1 488 ? 4.767 20.970 8.014 1.00 91.69 488 GLY A O 1
ATOM 3966 N N . LEU A 1 489 ? 3.777 19.223 7.011 1.00 94.69 489 LEU A N 1
ATOM 3967 C CA . LEU A 1 489 ? 4.442 18.177 7.786 1.00 94.69 489 LEU A CA 1
ATOM 3968 C C . LEU A 1 489 ? 5.669 17.668 7.018 1.00 94.69 489 LEU A C 1
ATOM 3970 O O . LEU A 1 489 ? 5.525 17.132 5.918 1.00 94.69 489 LEU A O 1
ATOM 3974 N N . ASN A 1 490 ? 6.849 17.789 7.629 1.00 94.81 490 ASN A N 1
ATOM 3975 C CA . ASN A 1 490 ? 8.087 17.198 7.121 1.00 94.81 490 ASN A CA 1
ATOM 3976 C C . ASN A 1 490 ? 8.333 15.844 7.798 1.00 94.81 490 ASN A C 1
ATOM 3978 O O . ASN A 1 490 ? 8.236 15.743 9.023 1.00 94.81 490 ASN A O 1
ATOM 3982 N N . TYR A 1 491 ? 8.650 14.814 7.017 1.00 94.50 491 TYR A N 1
ATOM 3983 C CA . TYR A 1 491 ? 8.902 13.454 7.501 1.00 94.50 491 TYR A CA 1
ATOM 3984 C C . TYR A 1 491 ? 9.831 12.692 6.550 1.00 94.50 491 TYR A C 1
ATOM 3986 O O . TYR A 1 491 ? 10.071 13.121 5.424 1.00 94.50 491 TYR A O 1
ATOM 3994 N N . GLN A 1 492 ? 10.382 11.569 7.014 1.00 94.19 492 GLN A N 1
ATOM 3995 C CA . GLN A 1 492 ? 11.331 10.762 6.249 1.00 94.19 492 GLN A CA 1
ATOM 3996 C C . GLN A 1 492 ? 10.898 9.299 6.233 1.00 94.19 492 GLN A C 1
ATOM 3998 O O . GLN A 1 492 ? 10.694 8.708 7.294 1.00 94.19 492 GLN A O 1
ATOM 4003 N N . TRP A 1 493 ? 10.799 8.723 5.036 1.00 94.31 493 TRP A N 1
ATOM 4004 C CA . TRP A 1 493 ? 10.620 7.289 4.804 1.00 94.31 493 TRP A CA 1
ATOM 4005 C C . TRP A 1 493 ? 11.643 6.847 3.755 1.00 94.31 493 TRP A C 1
ATOM 4007 O O . TRP A 1 493 ? 11.798 7.504 2.729 1.00 94.31 493 TRP A O 1
ATOM 4017 N N . SER A 1 494 ? 12.315 5.721 3.976 1.00 94.69 494 SER A N 1
ATOM 4018 C CA . SER A 1 494 ? 13.229 5.108 2.997 1.00 94.69 494 SER A CA 1
ATOM 4019 C C . SER A 1 494 ? 12.676 3.761 2.547 1.00 94.69 494 SER A C 1
ATOM 4021 O O . SER A 1 494 ? 13.380 2.755 2.524 1.00 94.69 494 SER A O 1
ATOM 4023 N N . ASP A 1 495 ? 11.385 3.766 2.232 1.00 95.88 495 ASP A N 1
ATOM 4024 C CA . ASP A 1 495 ? 10.643 2.606 1.770 1.00 95.88 495 ASP A CA 1
ATOM 4025 C C . ASP A 1 495 ? 11.011 2.346 0.298 1.00 95.88 495 ASP A C 1
ATOM 4027 O O . ASP A 1 495 ? 10.857 3.213 -0.571 1.00 95.88 495 ASP A O 1
ATOM 4031 N N . GLY A 1 496 ? 11.550 1.153 0.041 1.00 97.62 496 GLY A N 1
ATOM 4032 C CA . GLY A 1 496 ? 11.894 0.651 -1.286 1.00 97.62 496 GLY A CA 1
ATOM 4033 C C . GLY A 1 496 ? 10.663 0.152 -2.040 1.00 97.62 496 GLY A C 1
ATOM 4034 O O . GLY A 1 496 ? 9.611 0.783 -1.970 1.00 97.62 496 GLY A O 1
ATOM 4035 N N . LEU A 1 497 ? 10.800 -0.961 -2.774 1.00 98.06 497 LEU A N 1
ATOM 4036 C CA . LEU A 1 497 ? 9.735 -1.594 -3.569 1.00 98.06 497 LEU A CA 1
ATOM 4037 C C . LEU A 1 497 ? 8.389 -1.591 -2.827 1.00 98.06 497 LEU A C 1
ATOM 4039 O O . LEU A 1 497 ? 8.273 -2.143 -1.733 1.00 98.06 497 LEU A O 1
ATOM 4043 N N . PHE A 1 498 ? 7.380 -0.964 -3.433 1.00 96.44 498 PHE A N 1
ATOM 4044 C CA . PHE A 1 498 ? 6.102 -0.708 -2.766 1.00 96.44 498 PHE A CA 1
ATOM 4045 C C . PHE A 1 498 ? 4.928 -0.740 -3.742 1.00 96.44 498 PHE A C 1
ATOM 4047 O O . PHE A 1 498 ? 3.976 -1.494 -3.538 1.00 96.44 498 PHE A O 1
ATOM 4054 N N . GLY A 1 499 ? 4.990 0.047 -4.818 1.00 95.56 499 GLY A N 1
ATOM 4055 C CA . GLY A 1 499 ? 3.997 0.013 -5.884 1.00 95.56 499 GLY A CA 1
ATOM 4056 C C . GLY A 1 499 ? 4.373 -0.997 -6.962 1.00 95.56 499 GLY A C 1
ATOM 4057 O O . GLY A 1 499 ? 5.534 -1.110 -7.356 1.00 95.56 499 GLY A O 1
ATOM 4058 N N . MET A 1 500 ? 3.375 -1.749 -7.417 1.00 98.19 500 MET A N 1
ATOM 4059 C CA . MET A 1 500 ? 3.488 -2.801 -8.423 1.00 98.19 500 MET A CA 1
ATOM 4060 C C . MET A 1 500 ? 2.201 -2.828 -9.251 1.00 98.19 500 MET A C 1
ATOM 4062 O O . MET A 1 500 ? 1.121 -2.650 -8.693 1.00 98.19 500 MET A O 1
ATOM 4066 N N . SER A 1 501 ? 2.308 -3.063 -10.558 1.00 97.56 501 SER A N 1
ATOM 4067 C CA . SER A 1 501 ? 1.179 -3.067 -11.493 1.00 97.56 501 SER A CA 1
ATOM 4068 C C . SER A 1 501 ? 1.429 -4.034 -12.652 1.00 97.56 501 SER A C 1
ATOM 4070 O O . SER A 1 501 ? 2.504 -4.025 -13.250 1.00 97.56 501 SER A O 1
ATOM 4072 N N . LEU A 1 502 ? 0.442 -4.863 -12.997 1.00 97.62 502 LEU A N 1
ATOM 4073 C CA . LEU A 1 502 ? 0.526 -5.782 -14.136 1.00 97.62 502 LEU A CA 1
ATOM 4074 C C . LEU A 1 502 ? -0.065 -5.142 -15.390 1.00 97.62 502 LEU A C 1
ATOM 4076 O O . LEU A 1 502 ? -1.205 -4.690 -15.371 1.00 97.62 502 LEU A O 1
ATOM 4080 N N . GLY A 1 503 ? 0.683 -5.161 -16.493 1.00 95.56 503 GLY A N 1
ATOM 4081 C CA . GLY A 1 503 ? 0.169 -4.737 -17.795 1.00 95.56 503 GLY A CA 1
ATOM 4082 C C . GLY A 1 503 ? -0.813 -5.733 -18.428 1.00 95.56 503 GLY A C 1
ATOM 4083 O O . GLY A 1 503 ? -1.202 -6.752 -17.837 1.00 95.56 503 GLY A O 1
ATOM 4084 N N . LYS A 1 504 ? -1.183 -5.462 -19.688 1.00 91.69 504 LYS A N 1
ATOM 4085 C CA . LYS A 1 504 ? -1.954 -6.410 -20.506 1.00 91.69 504 LYS A CA 1
ATOM 4086 C C . LYS A 1 504 ? -1.207 -7.748 -20.609 1.00 91.69 504 LYS A C 1
ATOM 4088 O O . LYS A 1 504 ? 0.011 -7.779 -20.764 1.00 91.69 504 LYS A O 1
ATOM 4093 N N . PHE A 1 505 ? -1.957 -8.845 -20.538 1.00 90.38 505 PHE A N 1
ATOM 4094 C CA . PHE A 1 505 ? -1.459 -10.183 -20.853 1.00 90.38 505 PHE A CA 1
ATOM 4095 C C . PHE A 1 505 ? -1.558 -10.404 -22.365 1.00 90.38 505 PHE A C 1
ATOM 4097 O O . PHE A 1 505 ? -2.622 -10.187 -22.946 1.00 90.38 505 PHE A O 1
ATOM 4104 N N . HIS A 1 506 ? -0.462 -10.804 -23.008 1.00 87.19 506 HIS A N 1
ATOM 4105 C CA . HIS A 1 506 ? -0.394 -10.974 -24.458 1.00 87.19 506 HIS A CA 1
ATOM 4106 C C . HIS A 1 506 ? 0.600 -12.082 -24.825 1.00 87.19 506 HIS A C 1
ATOM 4108 O O . HIS A 1 506 ? 1.727 -12.089 -24.340 1.00 87.19 506 HIS A O 1
ATOM 4114 N N . LEU A 1 507 ? 0.181 -13.029 -25.675 1.00 86.38 507 LEU A N 1
ATOM 4115 C CA . LEU A 1 507 ? 1.006 -14.151 -26.164 1.00 86.38 507 LEU A CA 1
ATOM 4116 C C . LEU A 1 507 ? 1.739 -14.949 -25.059 1.00 86.38 507 LEU A C 1
ATOM 4118 O O . LEU A 1 507 ? 2.852 -15.423 -25.256 1.00 86.38 507 LEU A O 1
ATOM 4122 N N . GLY A 1 508 ? 1.109 -15.110 -23.890 1.00 85.88 508 GLY A N 1
ATOM 4123 C CA . GLY A 1 508 ? 1.694 -15.824 -22.748 1.00 85.88 508 GLY A CA 1
ATOM 4124 C C . GLY A 1 508 ? 2.581 -14.966 -21.837 1.00 85.88 508 GLY A C 1
ATOM 4125 O O . GLY A 1 508 ? 2.952 -15.432 -20.762 1.00 85.88 508 GLY A O 1
ATOM 4126 N N . GLU A 1 509 ? 2.861 -13.716 -22.207 1.00 92.00 509 GLU A N 1
ATOM 4127 C CA . GLU A 1 509 ? 3.729 -12.785 -21.483 1.00 92.00 509 GLU A CA 1
ATOM 4128 C C . GLU A 1 509 ? 2.943 -11.604 -20.885 1.00 92.00 509 GLU A C 1
ATOM 4130 O O . GLU A 1 509 ? 1.820 -11.294 -21.297 1.00 92.00 509 GLU A O 1
ATOM 4135 N N . ARG A 1 510 ? 3.526 -10.945 -19.878 1.00 94.19 510 ARG A N 1
ATOM 4136 C CA . ARG A 1 510 ? 2.963 -9.761 -19.211 1.00 94.19 510 ARG A CA 1
ATOM 4137 C C . ARG A 1 510 ? 4.090 -8.963 -18.545 1.00 94.19 510 ARG A C 1
ATOM 4139 O O . ARG A 1 510 ? 4.910 -9.578 -17.863 1.00 94.19 510 ARG A O 1
ATOM 4146 N N . PRO A 1 511 ? 4.156 -7.630 -18.674 1.00 97.25 511 PRO A N 1
ATOM 4147 C CA . PRO A 1 511 ? 5.088 -6.829 -17.889 1.00 97.25 511 PRO A CA 1
ATOM 4148 C C . PRO A 1 511 ? 4.560 -6.634 -16.460 1.00 97.25 511 PRO A C 1
ATOM 4150 O O . PRO A 1 511 ? 3.378 -6.338 -16.262 1.00 97.25 511 PRO A O 1
ATOM 4153 N N . LEU A 1 512 ? 5.449 -6.756 -15.473 1.00 98.56 512 LEU A N 1
ATOM 4154 C CA . LEU A 1 512 ? 5.267 -6.192 -14.138 1.00 98.56 512 LEU A CA 1
ATOM 4155 C C . LEU A 1 512 ? 5.982 -4.837 -14.105 1.00 98.56 512 LEU A C 1
ATOM 4157 O O . LEU A 1 512 ? 7.211 -4.782 -14.161 1.00 98.56 512 LEU A O 1
ATOM 4161 N N . TYR A 1 513 ? 5.210 -3.759 -14.008 1.00 98.69 513 TYR A N 1
ATOM 4162 C CA . TYR A 1 513 ? 5.712 -2.425 -13.691 1.00 98.69 513 TYR A CA 1
ATOM 4163 C C . TYR A 1 513 ? 5.851 -2.285 -12.174 1.00 98.69 513 TYR A C 1
ATOM 4165 O O . TYR A 1 513 ? 5.004 -2.792 -11.431 1.00 98.69 513 TYR A O 1
ATOM 4173 N N . TYR A 1 514 ? 6.906 -1.626 -11.704 1.00 98.69 514 TYR A N 1
ATOM 4174 C CA . TYR A 1 514 ? 7.140 -1.438 -10.275 1.00 98.69 514 TYR A CA 1
ATOM 4175 C C . TYR A 1 514 ? 8.009 -0.217 -9.960 1.00 98.69 514 TYR A C 1
ATOM 4177 O O . TYR A 1 514 ? 8.827 0.233 -10.766 1.00 98.69 514 TYR A O 1
ATOM 4185 N N . HIS A 1 515 ? 7.889 0.265 -8.725 1.00 98.44 515 HIS A N 1
ATOM 4186 C CA . HIS A 1 515 ? 8.690 1.362 -8.193 1.00 98.44 515 HIS A CA 1
ATOM 4187 C C . HIS A 1 515 ? 8.886 1.247 -6.678 1.00 98.44 515 HIS A C 1
ATOM 4189 O O . HIS A 1 515 ? 8.103 0.617 -5.954 1.00 98.44 515 HIS A O 1
ATOM 4195 N N . ALA A 1 516 ? 9.944 1.895 -6.194 1.00 98.06 516 ALA A N 1
ATOM 4196 C CA . ALA A 1 516 ? 10.090 2.182 -4.777 1.00 98.06 516 ALA A CA 1
ATOM 4197 C C . ALA A 1 516 ? 9.166 3.337 -4.356 1.00 98.06 516 ALA A C 1
ATOM 4199 O O . ALA A 1 516 ? 8.930 4.255 -5.141 1.00 98.06 516 ALA A O 1
ATOM 4200 N N . MET A 1 517 ? 8.673 3.310 -3.114 1.00 97.00 517 MET A N 1
ATOM 4201 C CA . MET A 1 517 ? 7.829 4.375 -2.554 1.00 97.00 517 MET A CA 1
ATOM 4202 C C . MET A 1 517 ? 8.558 5.725 -2.597 1.00 97.00 517 MET A C 1
ATOM 4204 O O . MET A 1 517 ? 8.073 6.699 -3.173 1.00 97.00 517 MET A O 1
ATOM 4208 N N . SER A 1 518 ? 9.783 5.755 -2.065 1.00 97.06 518 SER A N 1
ATOM 4209 C CA . SER A 1 518 ? 10.674 6.916 -2.134 1.00 97.06 518 SER A CA 1
ATOM 4210 C C . SER A 1 518 ? 11.438 6.957 -3.464 1.00 97.06 518 SER A C 1
ATOM 4212 O O . SER A 1 518 ? 12.667 6.975 -3.475 1.00 97.06 518 SER A O 1
ATOM 4214 N N . SER A 1 519 ? 10.725 6.935 -4.599 1.00 97.25 519 SER A N 1
ATOM 4215 C CA . SER A 1 519 ? 11.320 7.072 -5.936 1.00 97.25 519 SER A CA 1
ATOM 4216 C C . SER A 1 519 ? 10.411 7.755 -6.970 1.00 97.25 519 SER A C 1
ATOM 4218 O O . SER A 1 519 ? 9.193 7.579 -7.019 1.00 97.25 519 SER A O 1
ATOM 4220 N N . SER A 1 520 ? 11.055 8.521 -7.847 1.00 97.12 520 SER A N 1
ATOM 4221 C CA . SER A 1 520 ? 10.519 9.146 -9.055 1.00 97.12 520 SER A CA 1
ATOM 4222 C C . SER A 1 520 ? 10.573 8.248 -10.297 1.00 97.12 520 SER A C 1
ATOM 4224 O O . SER A 1 520 ? 10.040 8.624 -11.341 1.00 97.12 520 SER A O 1
ATOM 4226 N N . LEU A 1 521 ? 11.242 7.097 -10.217 1.00 98.06 521 LEU A N 1
ATOM 4227 C CA . LEU A 1 521 ? 11.484 6.193 -11.339 1.00 98.06 521 LEU A CA 1
ATOM 4228 C C . LEU A 1 521 ? 10.395 5.118 -11.422 1.00 98.06 521 LEU A C 1
ATOM 4230 O O . LEU A 1 521 ? 9.839 4.699 -10.407 1.00 98.06 521 LEU A O 1
ATOM 4234 N N . GLU A 1 522 ? 10.117 4.657 -12.638 1.00 98.50 522 GLU A N 1
ATOM 4235 C CA . GLU A 1 522 ? 9.341 3.441 -12.890 1.00 98.50 522 GLU A CA 1
ATOM 4236 C C . GLU A 1 522 ? 10.257 2.413 -13.546 1.00 98.50 522 GLU A C 1
ATOM 4238 O O . GLU A 1 522 ? 11.052 2.750 -14.429 1.00 98.50 522 GLU A O 1
ATOM 4243 N N . PHE A 1 523 ? 10.131 1.161 -13.135 1.00 98.69 523 PHE A N 1
ATOM 4244 C CA . PHE A 1 523 ? 10.873 0.039 -13.683 1.00 98.69 523 PHE A CA 1
ATOM 4245 C C . PHE A 1 523 ? 9.911 -1.012 -14.237 1.00 98.69 523 PHE A C 1
ATOM 4247 O O . PHE A 1 523 ? 8.709 -0.993 -13.966 1.00 98.69 523 PHE A O 1
ATOM 4254 N N . VAL A 1 524 ? 10.441 -1.932 -15.035 1.00 98.56 524 VAL A N 1
ATOM 4255 C CA . VAL A 1 524 ? 9.687 -3.032 -15.631 1.00 98.56 524 VAL A CA 1
ATOM 4256 C C . VAL A 1 524 ? 10.518 -4.308 -15.661 1.00 98.56 524 VAL A C 1
ATOM 4258 O O . VAL A 1 524 ? 11.725 -4.274 -15.898 1.00 98.56 524 VAL A O 1
ATOM 4261 N N . VAL A 1 525 ? 9.857 -5.441 -15.442 1.00 98.38 525 VAL A N 1
ATOM 4262 C CA . VAL A 1 525 ? 10.402 -6.782 -15.674 1.00 98.38 525 VAL A CA 1
ATOM 4263 C C . VAL A 1 525 ? 9.335 -7.653 -16.338 1.00 98.38 525 VAL A C 1
ATOM 4265 O O . VAL A 1 525 ? 8.143 -7.504 -16.059 1.00 98.38 525 VAL A O 1
ATOM 4268 N N . ASN A 1 526 ? 9.740 -8.563 -17.223 1.00 97.75 526 ASN A N 1
ATOM 4269 C CA . ASN A 1 526 ? 8.813 -9.549 -17.778 1.00 97.75 526 ASN A CA 1
ATOM 4270 C C . ASN A 1 526 ? 8.462 -10.593 -16.716 1.00 97.75 526 ASN A C 1
ATOM 4272 O O . ASN A 1 526 ? 9.325 -11.102 -16.000 1.00 97.75 526 ASN A O 1
ATOM 4276 N N . THR A 1 527 ? 7.180 -10.924 -16.618 1.00 97.75 527 THR A N 1
ATOM 4277 C CA . THR A 1 527 ? 6.680 -11.836 -15.584 1.00 97.75 527 THR A CA 1
ATOM 4278 C C . THR A 1 527 ? 7.181 -13.266 -15.756 1.00 97.75 527 THR A C 1
ATOM 4280 O O . THR A 1 527 ? 7.324 -13.951 -14.748 1.00 97.75 527 THR A O 1
ATOM 4283 N N . SER A 1 528 ? 7.508 -13.714 -16.975 1.00 96.19 528 SER A N 1
ATOM 4284 C CA . SER A 1 528 ? 8.197 -14.999 -17.198 1.00 96.19 528 SER A CA 1
ATOM 4285 C C . SER A 1 528 ? 9.505 -15.128 -16.412 1.00 96.19 528 SER A C 1
ATOM 4287 O O . SER A 1 528 ? 9.772 -16.189 -15.855 1.00 96.19 528 SER A O 1
ATOM 4289 N N . VAL A 1 529 ? 10.277 -14.043 -16.290 1.00 97.69 529 VAL A N 1
ATOM 4290 C CA . VAL A 1 529 ? 11.562 -14.023 -15.571 1.00 97.69 529 VAL A CA 1
ATOM 4291 C C . VAL A 1 529 ? 11.351 -14.235 -14.073 1.00 97.69 529 VAL A C 1
ATOM 4293 O O . VAL A 1 529 ? 12.009 -15.070 -13.466 1.00 97.69 529 VAL A O 1
ATOM 4296 N N . ILE A 1 530 ? 10.400 -13.514 -13.472 1.00 97.81 530 ILE A N 1
ATOM 4297 C CA . ILE A 1 530 ? 10.135 -13.590 -12.024 1.00 97.81 530 ILE A CA 1
ATOM 4298 C C . ILE A 1 530 ? 9.266 -14.787 -11.607 1.00 97.81 530 ILE A C 1
ATOM 4300 O O . ILE A 1 530 ? 9.198 -15.106 -10.420 1.00 97.81 530 ILE A O 1
ATOM 4304 N N . ARG A 1 531 ? 8.613 -15.466 -12.560 1.00 96.75 531 ARG A N 1
ATOM 4305 C CA . ARG A 1 531 ? 7.845 -16.706 -12.335 1.00 96.75 531 ARG A CA 1
ATOM 4306 C C . ARG A 1 531 ? 8.708 -17.972 -12.341 1.00 96.75 531 ARG A C 1
ATOM 4308 O O . ARG A 1 531 ? 8.231 -19.027 -11.929 1.00 96.75 531 ARG A O 1
ATOM 4315 N N . ASP A 1 532 ? 9.961 -17.866 -12.769 1.00 96.88 532 ASP A N 1
ATOM 4316 C CA . ASP A 1 532 ? 10.931 -18.955 -12.734 1.00 96.88 532 ASP A CA 1
ATOM 4317 C C . ASP A 1 532 ? 11.861 -18.803 -11.508 1.00 96.88 532 ASP A C 1
ATOM 4319 O O . ASP A 1 532 ? 12.660 -17.862 -11.457 1.00 96.88 532 ASP A O 1
ATOM 4323 N N . PRO A 1 533 ? 11.801 -19.708 -10.510 1.00 97.19 533 PRO A N 1
ATOM 4324 C CA . PRO A 1 533 ? 12.668 -19.634 -9.335 1.00 97.19 533 PRO A CA 1
ATOM 4325 C C . PRO A 1 533 ? 14.154 -19.866 -9.662 1.00 97.19 533 PRO A C 1
ATOM 4327 O O . PRO A 1 533 ? 15.009 -19.475 -8.869 1.00 97.19 533 PRO A O 1
ATOM 4330 N N . THR A 1 534 ? 14.501 -20.457 -10.814 1.00 97.44 534 THR A N 1
ATOM 4331 C CA . THR A 1 534 ? 15.906 -20.641 -11.223 1.00 97.44 534 THR A CA 1
ATOM 4332 C C . THR A 1 534 ? 16.563 -19.317 -11.625 1.00 97.44 534 THR A C 1
ATOM 4334 O O . THR A 1 534 ? 17.764 -19.141 -11.424 1.00 97.44 534 THR A O 1
ATOM 4337 N N . ARG A 1 535 ? 15.775 -18.337 -12.094 1.00 96.81 535 ARG A N 1
ATOM 4338 C CA . ARG A 1 535 ? 16.256 -17.014 -12.526 1.00 96.81 535 ARG A CA 1
ATOM 4339 C C . ARG A 1 535 ? 16.586 -16.063 -11.369 1.00 96.81 535 ARG A C 1
ATOM 4341 O O . ARG A 1 535 ? 17.098 -14.977 -11.622 1.00 96.81 535 ARG A O 1
ATOM 4348 N N . VAL A 1 536 ? 16.348 -16.443 -10.106 1.00 95.94 536 VAL A N 1
ATOM 4349 C CA . VAL A 1 536 ? 16.507 -15.570 -8.917 1.00 95.94 536 VAL A CA 1
ATOM 4350 C C . VAL A 1 536 ? 17.868 -14.865 -8.834 1.00 95.94 536 VAL A C 1
ATOM 4352 O O . VAL A 1 536 ? 17.920 -13.698 -8.448 1.00 95.94 536 VAL A O 1
ATOM 4355 N N . ASN A 1 537 ? 18.951 -15.541 -9.229 1.00 92.06 537 ASN A N 1
ATOM 4356 C CA . ASN A 1 537 ? 20.315 -14.993 -9.216 1.00 92.06 537 ASN A CA 1
ATOM 4357 C C . ASN A 1 537 ? 20.846 -14.617 -10.616 1.00 92.06 537 ASN A C 1
ATOM 4359 O O . ASN A 1 537 ? 21.995 -14.204 -10.739 1.00 92.06 537 ASN A O 1
ATOM 4363 N N . ASP A 1 538 ? 20.026 -14.761 -11.659 1.00 93.50 538 ASP A N 1
ATOM 4364 C CA . ASP A 1 538 ? 20.412 -14.636 -13.069 1.00 93.50 538 ASP A CA 1
ATOM 4365 C C . ASP A 1 538 ? 19.314 -13.902 -13.859 1.00 93.50 538 ASP A C 1
ATOM 4367 O O . ASP A 1 538 ? 18.733 -14.434 -14.798 1.00 93.50 538 ASP A O 1
ATOM 4371 N N . ALA A 1 539 ? 18.947 -12.697 -13.413 1.00 94.06 539 ALA A N 1
ATOM 4372 C CA . ALA A 1 539 ? 17.873 -11.872 -13.998 1.00 94.06 539 ALA A CA 1
ATOM 4373 C C . ALA A 1 539 ? 18.194 -10.361 -14.018 1.00 94.06 539 ALA A C 1
ATOM 4375 O O . ALA A 1 539 ? 17.315 -9.519 -14.210 1.00 94.06 539 ALA A O 1
ATOM 4376 N N . VAL A 1 540 ? 19.452 -9.994 -13.754 1.00 92.62 540 VAL A N 1
ATOM 4377 C CA . VAL A 1 540 ? 19.880 -8.607 -13.485 1.00 92.62 540 VAL A CA 1
ATOM 4378 C C . VAL A 1 540 ? 19.726 -7.693 -14.711 1.00 92.62 540 VAL A C 1
ATOM 4380 O O . VAL A 1 540 ? 19.526 -6.490 -14.563 1.00 92.62 540 VAL A O 1
ATOM 4383 N N . ALA A 1 541 ? 19.781 -8.243 -15.928 1.00 94.81 541 ALA A N 1
ATOM 4384 C CA . ALA A 1 541 ? 19.635 -7.478 -17.168 1.00 94.81 541 ALA A CA 1
ATOM 4385 C C . ALA A 1 541 ? 18.164 -7.269 -17.585 1.00 94.81 541 ALA A C 1
ATOM 4387 O O . ALA A 1 541 ? 17.871 -6.454 -18.465 1.00 94.81 541 ALA A O 1
ATOM 4388 N N . GLU A 1 542 ? 17.233 -8.010 -16.983 1.00 97.31 542 GLU A N 1
ATOM 4389 C CA . GLU A 1 542 ? 15.813 -8.032 -17.321 1.00 97.31 542 GLU A CA 1
ATOM 4390 C C . GLU A 1 542 ? 14.980 -7.018 -16.526 1.00 97.31 542 GLU A C 1
ATOM 4392 O O . GLU A 1 542 ? 13.961 -6.549 -17.035 1.00 97.31 542 GLU A O 1
ATOM 4397 N N . PHE A 1 543 ? 15.435 -6.632 -15.331 1.00 98.12 543 PHE A N 1
ATOM 4398 C CA . PHE A 1 543 ? 14.885 -5.528 -14.538 1.00 98.12 543 PHE A CA 1
ATOM 4399 C C . PHE A 1 543 ? 15.355 -4.175 -15.103 1.00 98.12 543 PHE A C 1
ATOM 4401 O O . PHE A 1 543 ? 16.485 -3.742 -14.869 1.00 98.12 543 PHE A O 1
ATOM 4408 N N . LYS A 1 544 ? 14.496 -3.489 -15.863 1.00 98.00 544 LYS A N 1
ATOM 4409 C CA . LYS A 1 544 ? 14.870 -2.313 -16.671 1.00 98.00 544 LYS A CA 1
ATOM 4410 C C . LYS A 1 544 ? 14.193 -1.037 -16.186 1.00 98.00 544 LYS A C 1
ATOM 4412 O O . LYS A 1 544 ? 13.038 -1.056 -15.775 1.00 98.00 544 LYS A O 1
ATOM 4417 N N . LEU A 1 545 ? 14.896 0.094 -16.287 1.00 98.31 545 LEU A N 1
ATOM 4418 C CA . LEU A 1 545 ? 14.281 1.419 -16.158 1.00 98.31 545 LEU A CA 1
ATOM 4419 C C . LEU A 1 545 ? 13.303 1.625 -17.323 1.00 98.31 545 LEU A C 1
ATOM 4421 O O . LEU A 1 545 ? 13.684 1.457 -18.480 1.00 98.31 545 LEU A O 1
ATOM 4425 N N . LEU A 1 546 ? 12.056 1.983 -17.021 1.00 97.94 546 LEU A N 1
ATOM 4426 C CA . LEU A 1 546 ? 10.984 2.086 -18.015 1.00 97.94 546 LEU A CA 1
ATOM 4427 C C . LEU A 1 546 ? 11.072 3.372 -18.859 1.00 97.94 546 LEU A C 1
ATOM 4429 O O . LEU A 1 546 ? 10.625 3.393 -20.005 1.00 97.94 546 LEU A O 1
ATOM 4433 N N . GLY A 1 547 ? 11.646 4.446 -18.308 1.00 97.06 547 GLY A N 1
ATOM 4434 C CA . GLY A 1 547 ? 11.824 5.714 -19.012 1.00 97.06 547 GLY A CA 1
ATOM 4435 C C . GLY A 1 547 ? 12.214 6.879 -18.101 1.00 97.06 547 GLY A C 1
ATOM 4436 O O . GLY A 1 547 ? 12.985 6.723 -17.159 1.00 97.06 547 GLY A O 1
ATOM 4437 N N . GLU A 1 548 ? 11.695 8.068 -18.403 1.00 97.88 548 GLU A N 1
ATOM 4438 C CA . GLU A 1 548 ? 12.025 9.315 -17.709 1.00 97.88 548 GLU A CA 1
ATOM 4439 C C . GLU A 1 548 ? 11.449 9.363 -16.287 1.00 97.88 548 GLU A C 1
ATOM 4441 O O . GLU A 1 548 ? 10.281 9.036 -16.066 1.00 97.88 548 GLU A O 1
ATOM 4446 N N . SER A 1 549 ? 12.231 9.893 -15.343 1.00 97.00 549 SER A N 1
ATOM 4447 C CA . SER A 1 549 ? 11.777 10.247 -13.991 1.00 97.00 549 SER A CA 1
ATOM 4448 C C . SER A 1 549 ? 10.486 11.085 -14.002 1.00 97.00 549 SER A C 1
ATOM 4450 O O . SER A 1 549 ? 10.266 11.919 -14.888 1.00 97.00 549 SER A O 1
ATOM 4452 N N . ARG A 1 550 ? 9.643 10.882 -12.982 1.00 96.25 550 ARG A N 1
ATOM 4453 C CA . ARG A 1 550 ? 8.465 11.696 -12.626 1.00 96.25 550 ARG A CA 1
ATOM 4454 C C . ARG A 1 550 ? 8.821 13.035 -11.949 1.00 96.25 550 ARG A C 1
ATOM 4456 O O . ARG A 1 550 ? 7.923 13.784 -11.577 1.00 96.25 550 ARG A O 1
ATOM 4463 N N . GLY A 1 551 ? 10.108 13.345 -11.778 1.00 94.56 551 GLY A N 1
ATOM 4464 C CA . GLY A 1 551 ? 10.594 14.573 -11.145 1.00 94.56 551 GLY A CA 1
ATOM 4465 C C . GLY A 1 551 ? 10.681 14.504 -9.609 1.00 94.56 551 GLY A C 1
ATOM 4466 O O . GLY A 1 551 ? 10.371 13.475 -9.008 1.00 94.56 551 GLY A O 1
ATOM 4467 N N . PRO A 1 552 ? 11.105 15.600 -8.947 1.00 91.69 552 PRO A N 1
ATOM 4468 C CA . PRO A 1 552 ? 11.493 15.600 -7.529 1.00 91.69 552 PRO A CA 1
ATOM 4469 C C . PRO A 1 552 ? 10.338 15.399 -6.532 1.00 91.69 552 PRO A C 1
ATOM 4471 O O . PRO A 1 552 ? 10.581 15.055 -5.383 1.00 91.69 552 PRO A O 1
ATOM 4474 N N . ASN A 1 553 ? 9.091 15.578 -6.973 1.00 92.00 553 ASN A N 1
ATOM 4475 C CA . ASN A 1 553 ? 7.880 15.280 -6.198 1.00 92.00 553 ASN A CA 1
ATOM 4476 C C . ASN A 1 553 ? 7.161 14.025 -6.746 1.00 92.00 553 ASN A C 1
ATOM 4478 O O . ASN A 1 553 ? 5.972 13.816 -6.519 1.00 92.00 553 ASN A O 1
ATOM 4482 N N . GLY A 1 554 ? 7.862 13.213 -7.538 1.00 94.50 554 GLY A N 1
ATOM 4483 C CA . GLY A 1 554 ? 7.306 12.094 -8.291 1.00 94.50 554 GLY A CA 1
ATOM 4484 C C . GLY A 1 554 ? 7.096 10.804 -7.496 1.00 94.50 554 GLY A C 1
ATOM 4485 O O . GLY A 1 554 ? 7.030 9.752 -8.123 1.00 94.50 554 GLY A O 1
ATOM 4486 N N . GLN A 1 555 ? 7.039 10.839 -6.161 1.00 97.19 555 GLN A N 1
ATOM 4487 C CA . GLN A 1 555 ? 6.801 9.640 -5.348 1.00 97.19 555 GLN A CA 1
ATOM 4488 C C . GLN A 1 555 ? 5.394 9.068 -5.591 1.00 97.19 555 GLN A C 1
ATOM 4490 O O . GLN A 1 555 ? 4.419 9.822 -5.704 1.00 97.19 555 GLN A O 1
ATOM 4495 N N . VAL A 1 556 ? 5.286 7.736 -5.651 1.00 97.56 556 VAL A N 1
ATOM 4496 C CA . VAL A 1 556 ? 4.034 7.018 -5.936 1.00 97.56 556 VAL A CA 1
ATOM 4497 C C . VAL A 1 556 ? 3.791 5.917 -4.903 1.00 97.56 556 VAL A C 1
ATOM 4499 O O . VAL A 1 556 ? 4.698 5.163 -4.563 1.00 97.56 556 VAL A O 1
ATOM 4502 N N . SER A 1 557 ? 2.554 5.834 -4.402 1.00 97.00 557 SER A N 1
ATOM 4503 C CA . SER A 1 557 ? 2.137 4.860 -3.375 1.00 97.00 557 SER A CA 1
ATOM 4504 C C . SER A 1 557 ? 1.460 3.604 -3.929 1.00 97.00 557 SER A C 1
ATOM 4506 O O . SER A 1 557 ? 1.484 2.552 -3.295 1.00 97.00 557 SER A O 1
ATOM 4508 N N . ALA A 1 558 ? 0.819 3.708 -5.092 1.00 97.44 558 ALA A N 1
ATOM 4509 C CA . ALA A 1 558 ? 0.165 2.604 -5.782 1.00 97.44 558 ALA A CA 1
ATOM 4510 C C . ALA A 1 558 ? -0.070 2.962 -7.253 1.00 97.44 558 ALA A C 1
ATOM 4512 O O . ALA A 1 558 ? -0.282 4.133 -7.589 1.00 97.44 558 ALA A O 1
ATOM 4513 N N . ALA A 1 559 ? -0.083 1.940 -8.104 1.00 97.94 559 ALA A N 1
ATOM 4514 C CA . ALA A 1 559 ? -0.421 2.033 -9.516 1.00 97.94 559 ALA A CA 1
ATOM 4515 C C . ALA A 1 559 ? -1.180 0.776 -9.959 1.00 97.94 559 ALA A C 1
ATOM 4517 O O . ALA A 1 559 ? -0.979 -0.297 -9.395 1.00 97.94 559 ALA A O 1
ATOM 4518 N N . ALA A 1 560 ? -2.018 0.901 -10.984 1.00 97.94 560 ALA A N 1
ATOM 4519 C CA . ALA A 1 560 ? -2.702 -0.215 -11.635 1.00 97.94 560 ALA A CA 1
ATOM 4520 C C . ALA A 1 560 ? -2.954 0.120 -13.113 1.00 97.94 560 ALA A C 1
ATOM 4522 O O . ALA A 1 560 ? -3.087 1.293 -13.460 1.00 97.94 560 ALA A O 1
ATOM 4523 N N . VAL A 1 561 ? -3.014 -0.892 -13.981 1.00 97.38 561 VAL A N 1
ATOM 4524 C CA . VAL A 1 561 ? -3.320 -0.747 -15.415 1.00 97.38 561 VAL A CA 1
ATOM 4525 C C . VAL A 1 561 ? -4.719 -1.293 -15.702 1.00 97.38 561 VAL A C 1
ATOM 4527 O O . VAL A 1 561 ? -5.071 -2.375 -15.232 1.00 97.38 561 VAL A O 1
ATOM 4530 N N . ASP A 1 562 ? -5.530 -0.543 -16.448 1.00 95.69 562 ASP A N 1
ATOM 4531 C CA . ASP A 1 562 ? -6.872 -0.974 -16.857 1.00 95.69 562 ASP A CA 1
ATOM 4532 C C . ASP A 1 562 ? -6.839 -1.917 -18.082 1.00 95.69 562 ASP A C 1
ATOM 4534 O O . ASP A 1 562 ? -5.792 -2.152 -18.692 1.00 95.69 562 ASP A O 1
ATOM 4538 N N . ARG A 1 563 ? -7.990 -2.469 -18.494 1.00 92.31 563 ARG A N 1
ATOM 4539 C CA . ARG A 1 563 ? -8.065 -3.332 -19.694 1.00 92.31 563 ARG A CA 1
ATOM 4540 C C . ARG A 1 563 ? -7.699 -2.607 -20.992 1.00 92.31 563 ARG A C 1
ATOM 4542 O O . ARG A 1 563 ? -7.275 -3.263 -21.944 1.00 92.31 563 ARG A O 1
ATOM 4549 N N . ASN A 1 564 ? -7.816 -1.281 -21.031 1.00 93.00 564 ASN A N 1
ATOM 4550 C CA . ASN A 1 564 ? -7.388 -0.469 -22.167 1.00 93.00 564 ASN A CA 1
ATOM 4551 C C . ASN A 1 564 ? -5.860 -0.290 -22.201 1.00 93.00 564 ASN A C 1
ATOM 4553 O O . ASN A 1 564 ? -5.303 -0.063 -23.266 1.00 93.00 564 ASN A O 1
ATOM 4557 N N . GLY A 1 565 ? -5.136 -0.517 -21.105 1.00 94.50 565 GLY A N 1
ATOM 4558 C CA . GLY A 1 565 ? -3.688 -0.298 -21.046 1.00 94.50 565 GLY A CA 1
ATOM 4559 C C . GLY A 1 565 ? -3.318 1.119 -20.618 1.00 94.50 565 GLY A C 1
ATOM 4560 O O . GLY A 1 565 ? -2.232 1.595 -20.933 1.00 94.50 565 GLY A O 1
ATOM 4561 N N . VAL A 1 566 ? -4.201 1.815 -19.905 1.00 97.44 566 VAL A N 1
ATOM 4562 C CA . VAL A 1 566 ? -3.835 3.035 -19.190 1.00 97.44 566 VAL A CA 1
ATOM 4563 C C . VAL A 1 566 ? -3.430 2.654 -17.772 1.00 97.44 566 VAL A C 1
ATOM 4565 O O . VAL A 1 566 ? -4.217 2.083 -17.016 1.00 97.44 566 VAL A O 1
ATOM 4568 N N . MET A 1 567 ? -2.198 2.991 -17.397 1.00 98.19 567 MET A N 1
ATOM 4569 C CA . MET A 1 567 ? -1.766 3.000 -16.007 1.00 98.19 567 MET A CA 1
ATOM 4570 C C . MET A 1 567 ? -2.320 4.240 -15.306 1.00 98.19 567 MET A C 1
ATOM 4572 O O . MET A 1 567 ? -2.082 5.355 -15.763 1.00 98.19 567 MET A O 1
ATOM 4576 N N . PHE A 1 568 ? -2.976 4.052 -14.165 1.00 98.50 568 PHE A N 1
ATOM 4577 C CA . PHE A 1 568 ? -3.321 5.108 -13.213 1.00 98.50 568 PHE A CA 1
ATOM 4578 C C . PHE A 1 568 ? -2.449 4.961 -11.966 1.00 98.50 568 PHE A C 1
ATOM 4580 O O . PHE A 1 568 ? -2.218 3.838 -11.512 1.00 98.50 568 PHE A O 1
ATOM 4587 N N . TYR A 1 569 ? -1.956 6.070 -11.411 1.00 98.50 569 TYR A N 1
ATOM 4588 C CA . TYR A 1 569 ? -1.026 6.037 -10.280 1.00 98.50 569 TYR A CA 1
ATOM 4589 C C . TYR A 1 569 ? -1.186 7.215 -9.306 1.00 98.50 569 TYR A C 1
ATOM 4591 O O . TYR A 1 569 ? -1.452 8.352 -9.693 1.00 98.50 569 TYR A O 1
ATOM 4599 N N . ASN A 1 570 ? -1.006 6.938 -8.015 1.00 98.06 570 ASN A N 1
ATOM 4600 C CA . ASN A 1 570 ? -1.191 7.887 -6.915 1.00 98.06 570 ASN A CA 1
ATOM 4601 C C . ASN A 1 570 ? 0.041 8.790 -6.718 1.00 98.06 570 ASN A C 1
ATOM 4603 O O . ASN A 1 570 ? 1.026 8.352 -6.129 1.00 98.06 570 ASN A O 1
ATOM 4607 N N . LEU A 1 571 ? -0.019 10.060 -7.129 1.00 96.94 571 LEU A N 1
ATOM 4608 C CA . LEU A 1 571 ? 1.046 11.050 -6.915 1.00 96.94 571 LEU A CA 1
ATOM 4609 C C . LEU A 1 571 ? 0.864 11.762 -5.565 1.00 96.94 571 LEU A C 1
ATOM 4611 O O . LEU A 1 571 ? 0.190 12.795 -5.466 1.00 96.94 571 LEU A O 1
ATOM 4615 N N . ILE A 1 572 ? 1.484 11.210 -4.519 1.00 95.56 572 ILE A N 1
ATOM 4616 C CA . ILE A 1 572 ? 1.283 11.653 -3.129 1.00 95.56 572 ILE A CA 1
ATOM 4617 C C . ILE A 1 572 ? 1.731 13.097 -2.867 1.00 95.56 572 ILE A C 1
ATOM 4619 O O . ILE A 1 572 ? 1.012 13.843 -2.211 1.00 95.56 572 ILE A O 1
ATOM 4623 N N . SER A 1 573 ? 2.864 13.528 -3.423 1.00 94.00 573 SER A N 1
ATOM 4624 C CA . SER A 1 573 ? 3.422 14.876 -3.209 1.00 94.00 573 SER A CA 1
ATOM 4625 C C . SER A 1 573 ? 2.747 15.969 -4.061 1.00 94.00 573 SER A C 1
ATOM 4627 O O . SER A 1 573 ? 3.154 17.129 -4.011 1.00 94.00 573 SER A O 1
ATOM 4629 N N . TYR A 1 574 ? 1.725 15.608 -4.847 1.00 94.88 574 TYR A N 1
ATOM 4630 C CA . TYR A 1 574 ? 0.952 16.507 -5.715 1.00 94.88 574 TYR A CA 1
ATOM 4631 C C . TYR A 1 574 ? -0.557 16.526 -5.390 1.00 94.88 574 TYR A C 1
ATOM 4633 O O . TYR A 1 574 ? -1.315 17.163 -6.121 1.00 94.88 574 TYR A O 1
ATOM 4641 N N . ASP A 1 575 ? -1.015 15.826 -4.344 1.00 96.88 575 ASP A N 1
ATOM 4642 C CA . ASP A 1 575 ? -2.441 15.605 -4.033 1.00 96.88 575 ASP A CA 1
ATOM 4643 C C . ASP A 1 575 ? -3.262 15.111 -5.254 1.00 96.88 575 ASP A C 1
ATOM 4645 O O . ASP A 1 575 ? -4.355 15.624 -5.535 1.00 96.88 575 ASP A O 1
ATOM 4649 N N . SER A 1 576 ? -2.716 14.179 -6.050 1.00 97.00 576 SER A N 1
ATOM 4650 C CA . SER A 1 576 ? -3.250 13.873 -7.390 1.00 97.00 576 SER A CA 1
ATOM 4651 C C . SER A 1 576 ? -3.156 12.404 -7.824 1.00 97.00 576 SER A C 1
ATOM 4653 O O . SER A 1 576 ? -2.463 11.591 -7.211 1.00 97.00 576 SER A O 1
ATOM 4655 N N . ILE A 1 577 ? -3.875 12.075 -8.898 1.00 98.25 577 ILE A N 1
ATOM 4656 C CA . ILE A 1 577 ? -3.810 10.807 -9.630 1.00 98.25 577 ILE A CA 1
ATOM 4657 C C . ILE A 1 577 ? -3.273 11.120 -11.030 1.00 98.25 577 ILE A C 1
ATOM 4659 O O . ILE A 1 577 ? -3.890 11.882 -11.780 1.00 98.25 577 ILE A O 1
ATOM 4663 N N . GLY A 1 578 ? -2.120 10.544 -11.361 1.00 97.62 578 GLY A N 1
ATOM 4664 C CA . GLY A 1 578 ? -1.514 10.613 -12.686 1.00 97.62 578 GLY A CA 1
ATOM 4665 C C . GLY A 1 578 ? -1.942 9.455 -13.587 1.00 97.62 578 GLY A C 1
ATOM 4666 O O . GLY A 1 578 ? -2.485 8.452 -13.112 1.00 97.62 578 GLY A O 1
ATOM 4667 N N . CYS A 1 579 ? -1.680 9.593 -14.885 1.00 97.94 579 CYS A N 1
ATOM 4668 C CA . CYS A 1 579 ? -1.918 8.554 -15.883 1.00 97.94 579 CYS A CA 1
ATOM 4669 C C . CYS A 1 579 ? -0.759 8.395 -16.879 1.00 97.94 579 CYS A C 1
ATOM 4671 O O . CYS A 1 579 ? 0.053 9.304 -17.069 1.00 97.94 579 CYS A O 1
ATOM 4673 N N . TRP A 1 580 ? -0.711 7.238 -17.542 1.00 98.00 580 TRP A N 1
ATOM 4674 C CA . TRP A 1 580 ? 0.168 6.945 -18.679 1.00 98.00 580 TRP A CA 1
ATOM 4675 C C . TRP A 1 580 ? -0.438 5.839 -19.558 1.00 98.00 580 TRP A C 1
ATOM 4677 O O . TRP A 1 580 ? -0.876 4.817 -19.037 1.00 98.00 580 TRP A O 1
ATOM 4687 N N . ASN A 1 581 ? -0.438 6.005 -20.882 1.00 96.94 581 ASN A N 1
ATOM 4688 C CA . ASN A 1 581 ? -0.835 4.949 -21.823 1.00 96.94 581 ASN A CA 1
ATOM 4689 C C . ASN A 1 581 ? 0.363 4.015 -22.101 1.00 96.94 581 ASN A C 1
ATOM 4691 O O . ASN A 1 581 ? 1.358 4.454 -22.683 1.00 96.94 581 ASN A O 1
ATOM 4695 N N . THR A 1 582 ? 0.257 2.727 -21.741 1.00 95.94 582 THR A N 1
ATOM 4696 C CA . THR A 1 582 ? 1.362 1.748 -21.812 1.00 95.94 582 THR A CA 1
ATOM 4697 C C . THR A 1 582 ? 1.875 1.465 -23.229 1.00 95.94 582 THR A C 1
ATOM 4699 O O . THR A 1 582 ? 2.940 0.874 -23.378 1.00 95.94 582 THR A O 1
ATOM 4702 N N . CYS A 1 583 ? 1.143 1.867 -24.273 1.00 93.94 583 CYS A N 1
ATOM 4703 C CA . CYS A 1 583 ? 1.573 1.765 -25.674 1.00 93.94 583 CYS A CA 1
ATOM 4704 C C . CYS A 1 583 ? 2.532 2.890 -26.107 1.00 93.94 583 CYS A C 1
ATOM 4706 O O . CYS A 1 583 ? 2.979 2.912 -27.251 1.00 93.94 583 CYS A O 1
ATOM 4708 N N . THR A 1 584 ? 2.806 3.858 -25.230 1.00 95.56 584 THR A N 1
ATOM 4709 C CA . THR A 1 584 ? 3.635 5.038 -25.508 1.00 95.56 584 THR A CA 1
ATOM 4710 C C . THR A 1 584 ? 4.887 5.025 -24.634 1.00 95.56 584 THR A C 1
ATOM 4712 O O . THR A 1 584 ? 4.837 4.525 -23.515 1.00 95.56 584 THR A O 1
ATOM 4715 N N . ASP A 1 585 ? 6.003 5.610 -25.085 1.00 95.69 585 ASP A N 1
ATOM 4716 C CA . ASP A 1 585 ? 7.205 5.736 -24.242 1.00 95.69 585 ASP A CA 1
ATOM 4717 C C . ASP A 1 585 ? 6.870 6.341 -22.862 1.00 95.69 585 ASP A C 1
ATOM 4719 O O . ASP A 1 585 ? 6.113 7.313 -22.783 1.00 95.69 585 ASP A O 1
ATOM 4723 N N . TYR A 1 586 ? 7.489 5.857 -21.780 1.00 97.44 586 TYR A N 1
ATOM 4724 C CA . TYR A 1 586 ? 7.334 6.446 -20.443 1.00 97.44 586 TYR A CA 1
ATOM 4725 C C . TYR A 1 586 ? 8.132 7.758 -20.324 1.00 97.44 586 TYR A C 1
ATOM 4727 O O . TYR A 1 586 ? 9.208 7.819 -19.730 1.00 97.44 586 TYR A O 1
ATOM 4735 N N . LYS A 1 587 ? 7.622 8.818 -20.954 1.00 97.00 587 LYS A N 1
ATOM 4736 C CA . LYS A 1 587 ? 8.249 10.145 -21.067 1.00 97.00 587 LYS A CA 1
ATOM 4737 C C . LYS A 1 587 ? 7.299 11.223 -20.567 1.00 97.00 587 LYS A C 1
ATOM 4739 O O . LYS A 1 587 ? 6.087 11.058 -20.660 1.00 97.00 587 LYS A O 1
ATOM 4744 N N . ASN A 1 588 ? 7.825 12.346 -20.081 1.00 95.12 588 ASN A N 1
ATOM 4745 C CA . ASN A 1 588 ? 7.030 13.421 -19.474 1.00 95.12 588 ASN A CA 1
ATOM 4746 C C . ASN A 1 588 ? 5.894 13.924 -20.380 1.00 95.12 588 ASN A C 1
ATOM 4748 O O . ASN A 1 588 ? 4.800 14.176 -19.893 1.00 95.12 588 ASN A O 1
ATOM 4752 N N . LYS A 1 589 ? 6.121 13.985 -21.698 1.00 95.94 589 LYS A N 1
ATOM 4753 C CA . LYS A 1 589 ? 5.120 14.386 -22.704 1.00 95.94 589 LYS A CA 1
ATOM 4754 C C . LYS A 1 589 ? 3.952 13.402 -22.923 1.00 95.94 589 LYS A C 1
ATOM 4756 O O . LYS A 1 589 ? 2.998 13.761 -23.601 1.00 95.94 589 LYS A O 1
ATOM 4761 N N . ASN A 1 590 ? 4.042 12.177 -22.401 1.00 96.56 590 ASN A N 1
ATOM 4762 C CA . ASN A 1 590 ? 3.059 11.099 -22.586 1.00 96.56 590 ASN A CA 1
ATOM 4763 C C . ASN A 1 590 ? 2.311 10.769 -21.271 1.00 96.56 590 ASN A C 1
ATOM 4765 O O . ASN A 1 590 ? 1.724 9.694 -21.133 1.00 96.56 590 ASN A O 1
ATOM 4769 N N . ARG A 1 591 ? 2.395 11.653 -20.268 1.00 95.81 591 ARG A N 1
ATOM 4770 C CA . ARG A 1 591 ? 1.819 11.482 -18.926 1.00 95.81 591 ARG A CA 1
ATOM 4771 C C . ARG A 1 591 ? 0.999 12.712 -18.560 1.00 95.81 591 ARG A C 1
ATOM 4773 O O . ARG A 1 591 ? 1.392 13.822 -18.904 1.00 95.81 591 ARG A O 1
ATOM 4780 N N . ASP A 1 592 ? -0.095 12.513 -17.835 1.00 96.25 592 ASP A N 1
ATOM 4781 C CA . ASP A 1 592 ? -1.020 13.588 -17.454 1.00 96.25 592 ASP A CA 1
ATOM 4782 C C . ASP A 1 592 ? -1.537 13.417 -16.015 1.00 96.25 592 ASP A C 1
ATOM 4784 O O . ASP A 1 592 ? -1.244 12.414 -15.355 1.00 96.25 592 ASP A O 1
ATOM 4788 N N . ILE A 1 593 ? -2.316 14.385 -15.524 1.00 96.38 593 ILE A N 1
ATOM 4789 C CA . ILE A 1 593 ? -2.996 14.342 -14.220 1.00 96.38 593 ILE A CA 1
ATOM 4790 C C . ILE A 1 593 ? -4.515 14.365 -14.429 1.00 96.38 593 ILE A C 1
ATOM 4792 O O . ILE A 1 593 ? -5.097 15.387 -14.783 1.00 96.38 593 ILE A O 1
ATOM 4796 N N . VAL A 1 594 ? -5.178 13.241 -14.143 1.00 96.06 594 VAL A N 1
ATOM 4797 C CA . VAL A 1 594 ? -6.628 13.056 -14.383 1.00 96.06 594 VAL A CA 1
ATOM 4798 C C . VAL A 1 594 ? -7.515 13.556 -13.239 1.00 96.06 594 VAL A C 1
ATOM 4800 O O . VAL A 1 594 ? -8.720 13.776 -13.403 1.00 96.06 594 VAL A O 1
ATOM 4803 N N . ALA A 1 595 ? -6.929 13.722 -12.051 1.00 95.94 595 ALA A N 1
ATOM 4804 C CA . ALA A 1 595 ? -7.587 14.296 -10.886 1.00 95.94 595 ALA A CA 1
ATOM 4805 C C . ALA A 1 595 ? -6.554 14.886 -9.918 1.00 95.94 595 ALA A C 1
ATOM 4807 O O . ALA A 1 595 ? -5.586 14.221 -9.563 1.00 95.94 595 ALA A O 1
ATOM 4808 N N . GLN A 1 596 ? -6.793 16.101 -9.422 1.00 95.69 596 GLN A N 1
ATOM 4809 C CA . GLN A 1 596 ? -5.994 16.734 -8.368 1.00 95.69 596 GLN A CA 1
ATOM 4810 C C . GLN A 1 596 ? -6.915 17.437 -7.373 1.00 95.69 596 GLN A C 1
ATOM 4812 O O . GLN A 1 596 ? -7.823 18.170 -7.773 1.00 95.69 596 GLN A O 1
ATOM 4817 N N . ASN A 1 597 ? -6.722 17.208 -6.071 1.00 95.38 597 ASN A N 1
ATOM 4818 C CA . ASN A 1 597 ? -7.568 17.822 -5.051 1.00 95.38 597 ASN A CA 1
ATOM 4819 C C . ASN A 1 597 ? -6.946 17.793 -3.644 1.00 95.38 597 ASN A C 1
ATOM 4821 O O . ASN A 1 597 ? -7.088 16.815 -2.906 1.00 95.38 597 ASN A O 1
ATOM 4825 N N . THR A 1 598 ? -6.413 18.938 -3.217 1.00 94.38 598 THR A N 1
ATOM 4826 C CA . THR A 1 598 ? -5.730 19.156 -1.925 1.00 94.38 598 THR A CA 1
ATOM 4827 C C . THR A 1 598 ? -6.585 18.952 -0.661 1.00 94.38 598 THR A C 1
ATOM 4829 O O . THR A 1 598 ? -6.112 19.141 0.456 1.00 94.38 598 THR A O 1
ATOM 4832 N N . ARG A 1 599 ? -7.867 18.578 -0.797 1.00 93.06 599 ARG A N 1
ATOM 4833 C CA . ARG A 1 599 ? -8.771 18.257 0.325 1.00 93.06 599 ARG A CA 1
ATOM 4834 C C . ARG A 1 599 ? -9.261 16.815 0.336 1.00 93.06 599 ARG A C 1
ATOM 4836 O O . ARG A 1 599 ? -9.684 16.343 1.390 1.00 93.06 599 ARG A O 1
ATOM 4843 N N . THR A 1 600 ? -9.276 16.134 -0.808 1.00 95.06 600 THR A N 1
ATOM 4844 C CA . THR A 1 600 ? -9.766 14.748 -0.916 1.00 95.06 600 THR A CA 1
ATOM 4845 C C . THR A 1 600 ? -8.648 13.745 -1.146 1.00 95.06 600 THR A C 1
ATOM 4847 O O . THR A 1 600 ? -8.769 12.642 -0.625 1.00 95.06 600 THR A O 1
ATOM 4850 N N . LEU A 1 601 ? -7.558 14.152 -1.801 1.00 96.69 601 LEU A N 1
ATOM 4851 C CA . LEU A 1 601 ? -6.365 13.357 -2.095 1.00 96.69 601 LEU A CA 1
ATOM 4852 C C . LEU A 1 601 ? -5.165 13.795 -1.227 1.00 96.69 601 LEU A C 1
ATOM 4854 O O . LEU A 1 601 ? -4.062 13.915 -1.734 1.00 96.69 601 LEU A O 1
ATOM 4858 N N . VAL A 1 602 ? -5.365 14.060 0.073 1.00 96.44 602 VAL A N 1
ATOM 4859 C CA . VAL A 1 602 ? -4.299 14.561 0.986 1.00 96.44 602 VAL A CA 1
ATOM 4860 C C . VAL A 1 602 ? -3.157 13.552 1.163 1.00 96.44 602 VAL A C 1
ATOM 4862 O O . VAL A 1 602 ? -2.010 13.923 1.378 1.00 96.44 602 VAL A O 1
ATOM 4865 N N . PHE A 1 603 ? -3.476 12.261 1.104 1.00 97.62 603 PHE A N 1
ATOM 4866 C CA . PHE A 1 603 ? -2.505 11.195 0.892 1.00 97.62 603 PHE A CA 1
ATOM 4867 C C . PHE A 1 603 ? -3.229 10.058 0.160 1.00 97.62 603 PHE A C 1
ATOM 4869 O O . PHE A 1 603 ? -3.981 9.308 0.796 1.00 97.62 603 PHE A O 1
ATOM 4876 N N . PRO A 1 604 ? -3.158 9.970 -1.179 1.00 97.56 604 PRO A N 1
ATOM 4877 C CA . PRO A 1 604 ? -3.694 8.834 -1.918 1.00 97.56 604 PRO A CA 1
ATOM 4878 C C . PRO A 1 604 ? -2.798 7.624 -1.619 1.00 97.56 604 PRO A C 1
ATOM 4880 O O . PRO A 1 604 ? -1.605 7.637 -1.901 1.00 97.56 604 PRO A O 1
ATOM 4883 N N . ASN A 1 605 ? -3.345 6.619 -0.940 1.00 96.94 605 ASN A N 1
ATOM 4884 C CA . ASN A 1 605 ? -2.576 5.588 -0.236 1.00 96.94 605 ASN A CA 1
ATOM 4885 C C . ASN A 1 605 ? -2.523 4.257 -0.989 1.00 96.94 605 ASN A C 1
ATOM 4887 O O . ASN A 1 605 ? -1.514 3.558 -0.959 1.00 96.94 605 ASN A O 1
ATOM 4891 N N . ASP A 1 606 ? -3.638 3.891 -1.610 1.00 98.12 606 ASP A N 1
ATOM 4892 C CA . ASP A 1 606 ? -3.803 2.650 -2.357 1.00 98.12 606 ASP A CA 1
ATOM 4893 C C . ASP A 1 606 ? -4.696 2.906 -3.568 1.00 98.12 606 ASP A C 1
ATOM 4895 O O . ASP A 1 606 ? -5.538 3.808 -3.527 1.00 98.12 606 ASP A O 1
ATOM 4899 N N . LEU A 1 607 ? -4.481 2.150 -4.640 1.00 98.00 607 LEU A N 1
ATOM 4900 C CA . LEU A 1 607 ? -5.223 2.252 -5.891 1.00 98.00 607 LEU A CA 1
ATOM 4901 C C . LEU A 1 607 ? -5.379 0.847 -6.481 1.00 98.00 607 LEU A C 1
ATOM 4903 O O . LEU A 1 607 ? -4.391 0.132 -6.639 1.00 98.00 607 LEU A O 1
ATOM 4907 N N . ARG A 1 608 ? -6.614 0.468 -6.814 1.00 97.69 608 ARG A N 1
ATOM 4908 C CA . ARG A 1 608 ? -6.957 -0.762 -7.548 1.00 97.69 608 ARG A CA 1
ATOM 4909 C C . ARG A 1 608 ? -7.840 -0.437 -8.741 1.00 97.69 608 ARG A C 1
ATOM 4911 O O . ARG A 1 608 ? -8.441 0.635 -8.805 1.00 97.69 608 ARG A O 1
ATOM 4918 N N . ILE A 1 609 ? -7.934 -1.377 -9.671 1.00 97.19 609 ILE A N 1
ATOM 4919 C CA . ILE A 1 609 ? -8.885 -1.341 -10.782 1.00 97.19 609 ILE A CA 1
ATOM 4920 C C . ILE A 1 609 ? -9.624 -2.668 -10.752 1.00 97.19 609 ILE A C 1
ATOM 4922 O O . ILE A 1 609 ? -8.994 -3.723 -10.729 1.00 97.19 609 ILE A O 1
ATOM 4926 N N . ASP A 1 610 ? -10.949 -2.600 -10.686 1.00 95.31 610 ASP A N 1
ATOM 4927 C CA . ASP A 1 610 ? -11.784 -3.783 -10.490 1.00 95.31 610 ASP A CA 1
ATOM 4928 C C . ASP A 1 610 ? -11.887 -4.659 -11.754 1.00 95.31 610 ASP A C 1
ATOM 4930 O O . ASP A 1 610 ? -11.517 -4.251 -12.857 1.00 95.31 610 ASP A O 1
ATOM 4934 N N . HIS A 1 611 ? -12.407 -5.881 -11.612 1.00 93.06 611 HIS A N 1
ATOM 4935 C CA . HIS A 1 611 ? -12.623 -6.803 -12.739 1.00 93.06 611 HIS A CA 1
ATOM 4936 C C . HIS A 1 611 ? -14.005 -6.657 -13.396 1.00 93.06 611 HIS A C 1
ATOM 4938 O O . HIS A 1 611 ? -14.391 -7.494 -14.215 1.00 93.06 611 HIS A O 1
ATOM 4944 N N . GLU A 1 612 ? -14.759 -5.609 -13.087 1.00 93.31 612 GLU A N 1
ATOM 4945 C CA . GLU A 1 612 ? -16.161 -5.474 -13.486 1.00 93.31 612 GLU A CA 1
ATOM 4946 C C . GLU A 1 612 ? -16.295 -4.917 -14.913 1.00 93.31 612 GLU A C 1
ATOM 4948 O O . GLU A 1 612 ? -15.305 -4.625 -15.590 1.00 93.31 612 GLU A O 1
ATOM 4953 N N . VAL A 1 613 ? -17.525 -4.802 -15.420 1.00 91.62 613 VAL A N 1
ATOM 4954 C CA . VAL A 1 613 ? -17.806 -4.194 -16.731 1.00 91.62 613 VAL A CA 1
ATOM 4955 C C . VAL A 1 613 ? -18.939 -3.168 -16.582 1.00 91.62 613 VAL A C 1
ATOM 4957 O O . VAL A 1 613 ? -20.067 -3.568 -16.292 1.00 91.62 613 VAL A O 1
ATOM 4960 N N . PRO A 1 614 ? -18.686 -1.859 -16.795 1.00 92.12 614 PRO A N 1
ATOM 4961 C CA . PRO A 1 614 ? -17.373 -1.230 -16.988 1.00 92.12 614 PRO A CA 1
ATOM 4962 C C . PRO A 1 614 ? -16.497 -1.300 -15.724 1.00 92.12 614 PRO A C 1
ATOM 4964 O O . PRO A 1 614 ? -17.016 -1.379 -14.609 1.00 92.12 614 PRO A O 1
ATOM 4967 N N . GLN A 1 615 ? -15.176 -1.237 -15.913 1.00 94.44 615 GLN A N 1
ATOM 4968 C CA . GLN A 1 615 ? -14.222 -1.140 -14.806 1.00 94.44 615 GLN A CA 1
ATOM 4969 C C . GLN A 1 615 ? -14.268 0.245 -14.155 1.00 94.44 615 GLN A C 1
ATOM 4971 O O . GLN A 1 615 ? -14.461 1.247 -14.846 1.00 94.44 615 GLN A O 1
ATOM 4976 N N . PHE A 1 616 ? -13.991 0.312 -12.853 1.00 97.06 616 PHE A N 1
ATOM 4977 C CA . PHE A 1 616 ? -13.682 1.561 -12.153 1.00 97.06 616 PHE A CA 1
ATOM 4978 C C . PHE A 1 616 ? -12.320 1.487 -11.459 1.00 97.06 616 PHE A C 1
ATOM 4980 O O . PHE A 1 616 ? -11.875 0.424 -11.018 1.00 97.06 616 PHE A O 1
ATOM 4987 N N . VAL A 1 617 ? -11.670 2.646 -11.345 1.00 98.06 617 VAL A N 1
ATOM 4988 C CA . VAL A 1 617 ? -10.472 2.830 -10.519 1.00 98.06 617 VAL A CA 1
ATOM 4989 C C . VAL A 1 617 ? -10.923 3.210 -9.112 1.00 98.06 617 VAL A C 1
ATOM 4991 O O . VAL A 1 617 ? -11.708 4.145 -8.953 1.00 98.06 617 VAL A O 1
ATOM 4994 N N . TRP A 1 618 ? -10.422 2.509 -8.098 1.00 98.25 618 TRP A N 1
ATOM 4995 C CA . TRP A 1 618 ? -10.779 2.665 -6.686 1.00 98.25 618 TRP A CA 1
ATOM 4996 C C . TRP A 1 618 ? -9.573 3.126 -5.886 1.00 98.25 618 TRP A C 1
ATOM 4998 O O . TRP A 1 618 ? -8.508 2.522 -5.974 1.00 98.25 618 TRP A O 1
ATOM 5008 N N . ILE A 1 619 ? -9.738 4.188 -5.098 1.00 98.50 619 ILE A N 1
ATOM 5009 C CA . ILE A 1 619 ? -8.643 4.840 -4.376 1.00 98.50 619 ILE A CA 1
ATOM 5010 C C . ILE A 1 619 ? -9.039 5.022 -2.911 1.00 98.50 619 ILE A C 1
ATOM 5012 O O . ILE A 1 619 ? -10.056 5.655 -2.616 1.00 98.50 619 ILE A O 1
ATOM 5016 N N . ILE A 1 620 ? -8.209 4.545 -1.978 1.00 98.19 620 ILE A N 1
ATOM 5017 C CA . ILE A 1 620 ? -8.239 5.074 -0.607 1.00 98.19 620 ILE A CA 1
ATOM 5018 C C . ILE A 1 620 ? -7.347 6.299 -0.554 1.00 98.19 620 ILE A C 1
ATOM 5020 O O . ILE A 1 620 ? -6.152 6.229 -0.847 1.00 98.19 620 ILE A O 1
ATOM 5024 N N . SER A 1 621 ? -7.915 7.413 -0.096 1.00 98.25 621 SER A N 1
ATOM 5025 C CA . SER A 1 621 ? -7.116 8.517 0.415 1.00 98.25 621 SER A CA 1
ATOM 5026 C C . SER A 1 621 ? -7.346 8.685 1.907 1.00 98.25 621 SER A C 1
ATOM 5028 O O . SER A 1 621 ? -8.480 8.732 2.391 1.00 98.25 621 SER A O 1
ATOM 5030 N N . ASN A 1 622 ? -6.243 8.757 2.641 1.00 97.38 622 ASN A N 1
ATOM 5031 C CA . ASN A 1 622 ? -6.217 8.936 4.080 1.00 97.38 622 ASN A CA 1
ATOM 5032 C C . ASN A 1 622 ? -5.327 10.149 4.424 1.00 97.38 622 ASN A C 1
ATOM 5034 O O . ASN A 1 622 ? -5.179 11.078 3.627 1.00 97.38 622 ASN A O 1
ATOM 5038 N N . ARG A 1 623 ? -4.758 10.162 5.630 1.00 96.50 623 ARG A N 1
ATOM 5039 C CA . ARG A 1 623 ? -3.737 11.126 6.060 1.00 96.50 623 ARG A CA 1
ATOM 5040 C C . ARG A 1 623 ? -2.594 10.389 6.768 1.00 96.50 623 ARG A C 1
ATOM 5042 O O . ARG A 1 623 ? -2.303 10.682 7.927 1.00 96.50 623 ARG A O 1
ATOM 5049 N N . LEU A 1 624 ? -2.019 9.368 6.125 1.00 96.25 624 LEU A N 1
ATOM 5050 C CA . LEU A 1 624 ? -1.086 8.422 6.756 1.00 96.25 624 LEU A CA 1
ATOM 5051 C C . LEU A 1 624 ? 0.056 9.093 7.554 1.00 96.25 624 LEU A C 1
ATOM 5053 O O . LEU A 1 624 ? 0.189 8.756 8.734 1.00 96.25 624 LEU A O 1
ATOM 5057 N N . PRO A 1 625 ? 0.804 10.086 7.028 1.00 95.94 625 PRO A N 1
ATOM 5058 C CA . PRO A 1 625 ? 1.828 10.777 7.816 1.00 95.94 625 PRO A CA 1
ATOM 5059 C C . PRO A 1 625 ? 1.252 11.456 9.068 1.00 95.94 625 PRO A C 1
ATOM 5061 O O . PRO A 1 625 ? 1.736 11.249 10.178 1.00 95.94 625 PRO A O 1
ATOM 5064 N N . MET A 1 626 ? 0.149 12.201 8.936 1.00 96.12 626 MET A N 1
ATOM 5065 C CA . MET A 1 626 ? -0.504 12.853 10.078 1.00 96.12 626 MET A CA 1
ATOM 5066 C C . MET A 1 626 ? -1.012 11.829 11.105 1.00 96.12 626 MET A C 1
ATOM 5068 O O . MET A 1 626 ? -0.955 12.087 12.303 1.00 96.12 626 MET A O 1
ATOM 5072 N N . TYR A 1 627 ? -1.461 10.649 10.671 1.00 96.31 627 TYR A N 1
ATOM 5073 C CA . TYR A 1 627 ? -1.819 9.548 11.565 1.00 96.31 627 TYR A CA 1
ATOM 5074 C C . TYR A 1 627 ? -0.604 8.978 12.309 1.00 96.31 627 TYR A C 1
ATOM 5076 O O . TYR A 1 627 ? -0.694 8.767 13.522 1.00 96.31 627 TYR A O 1
ATOM 5084 N N . GLN A 1 628 ? 0.531 8.782 11.632 1.00 94.62 628 GLN A N 1
ATOM 5085 C CA . GLN A 1 628 ? 1.775 8.311 12.251 1.00 94.62 628 GLN A CA 1
ATOM 5086 C C . GLN A 1 628 ? 2.227 9.260 13.377 1.00 94.62 628 GLN A C 1
ATOM 5088 O O . GLN A 1 628 ? 2.494 8.810 14.488 1.00 94.62 628 GLN A O 1
ATOM 5093 N N . PHE A 1 629 ? 2.193 10.578 13.142 1.00 93.44 629 PHE A N 1
ATOM 5094 C CA . PHE A 1 629 ? 2.587 11.597 14.128 1.00 93.44 629 PHE A CA 1
ATOM 5095 C C . PHE A 1 629 ? 1.472 12.038 15.104 1.00 93.44 629 PHE A C 1
ATOM 5097 O O . PHE A 1 629 ? 1.680 12.961 15.889 1.00 93.44 629 PHE A O 1
ATOM 5104 N N . ASN A 1 630 ? 0.306 11.377 15.111 1.00 94.31 630 ASN A N 1
ATOM 5105 C CA . ASN A 1 630 ? -0.852 11.695 15.973 1.00 94.31 630 ASN A CA 1
ATOM 5106 C C . ASN A 1 630 ? -1.441 13.116 15.778 1.00 94.31 630 ASN A C 1
ATOM 5108 O O . ASN A 1 630 ? -1.950 13.727 16.715 1.00 94.31 630 ASN A O 1
ATOM 5112 N N . LEU A 1 631 ? -1.404 13.627 14.545 1.00 95.06 631 LEU A N 1
ATOM 5113 C CA . LEU A 1 631 ? -1.869 14.956 14.115 1.00 95.06 631 LEU A CA 1
ATOM 5114 C C . LEU A 1 631 ? -3.251 14.934 13.421 1.00 95.06 631 LEU A C 1
ATOM 5116 O O . LEU A 1 631 ? -3.593 15.850 12.676 1.00 95.06 631 LEU A O 1
ATOM 5120 N N . ILE A 1 632 ? -4.041 13.877 13.620 1.00 95.31 632 ILE A N 1
ATOM 5121 C CA . ILE A 1 632 ? -5.389 13.727 13.045 1.00 95.31 632 ILE A CA 1
ATOM 5122 C C . ILE A 1 632 ? -6.402 14.546 13.856 1.00 95.31 632 ILE A C 1
ATOM 5124 O O . ILE A 1 632 ? -6.540 14.327 15.058 1.00 95.31 632 ILE A O 1
ATOM 5128 N N . ASP A 1 633 ? -7.160 15.439 13.207 1.00 95.06 633 ASP A N 1
ATOM 5129 C CA . ASP A 1 633 ? -8.320 16.083 13.839 1.00 95.06 633 ASP A CA 1
ATOM 5130 C C . ASP A 1 633 ? -9.557 15.166 13.721 1.00 95.06 633 ASP A C 1
ATOM 5132 O O . ASP A 1 633 ? -10.075 14.998 12.612 1.00 95.06 633 ASP A O 1
ATOM 5136 N N . PRO A 1 634 ? -10.092 14.608 14.828 1.00 95.31 634 PRO A N 1
ATOM 5137 C CA . PRO A 1 634 ? -11.276 13.741 14.811 1.00 95.31 634 PRO A CA 1
ATOM 5138 C C . PRO A 1 634 ? -12.574 14.429 14.333 1.00 95.31 634 PRO A C 1
ATOM 5140 O O . PRO A 1 634 ? -13.605 13.765 14.197 1.00 95.31 634 PRO A O 1
ATOM 5143 N N . ASN A 1 635 ? -12.552 15.746 14.094 1.00 95.56 635 ASN A N 1
ATOM 5144 C CA . ASN A 1 635 ? -13.687 16.549 13.634 1.00 95.56 635 ASN A CA 1
ATOM 5145 C C . ASN A 1 635 ? -13.666 16.846 12.120 1.00 95.56 635 ASN A C 1
ATOM 5147 O O . ASN A 1 635 ? -14.711 17.222 11.572 1.00 95.56 635 ASN A O 1
ATOM 5151 N N . GLU A 1 636 ? -12.532 16.675 11.435 1.00 95.44 636 GLU A N 1
ATOM 5152 C CA . GLU A 1 636 ? -12.416 16.794 9.972 1.00 95.44 636 GLU A CA 1
ATOM 5153 C C . GLU A 1 636 ? -12.608 15.441 9.277 1.00 95.44 636 GLU A C 1
ATOM 5155 O O . GLU A 1 636 ? -12.483 14.399 9.905 1.00 95.44 636 GLU A O 1
ATOM 5160 N N . TYR A 1 637 ? -12.899 15.432 7.971 1.00 97.12 637 TYR A N 1
ATOM 5161 C CA . TYR A 1 637 ? -12.892 14.189 7.191 1.00 97.12 637 TYR A CA 1
ATOM 5162 C C . TYR A 1 637 ? -11.451 13.805 6.831 1.00 97.12 637 TYR A C 1
ATOM 5164 O O . TYR A 1 637 ? -10.766 14.529 6.101 1.00 97.12 637 TYR A O 1
ATOM 5172 N N . ASN A 1 638 ? -11.005 12.662 7.345 1.00 97.69 638 ASN A N 1
ATOM 5173 C CA . ASN A 1 638 ? -9.620 12.197 7.265 1.00 97.69 638 ASN A CA 1
ATOM 5174 C C . ASN A 1 638 ? -9.431 11.031 6.301 1.00 97.69 638 ASN A C 1
ATOM 5176 O O . ASN A 1 638 ? -8.333 10.858 5.783 1.00 97.69 638 ASN A O 1
ATOM 5180 N N . TYR A 1 639 ? -10.490 10.262 6.052 1.00 98.31 639 TYR A N 1
ATOM 5181 C CA . TYR A 1 639 ? -10.441 9.025 5.280 1.00 98.31 639 TYR A CA 1
ATOM 5182 C C . TYR A 1 639 ? -11.530 9.031 4.212 1.00 98.31 639 TYR A C 1
ATOM 5184 O O . TYR A 1 639 ? -12.638 9.501 4.480 1.00 98.31 639 TYR A O 1
ATOM 5192 N N . ARG A 1 640 ? -11.235 8.535 3.008 1.00 98.31 640 ARG A N 1
ATOM 5193 C CA . ARG A 1 640 ? -12.169 8.494 1.874 1.00 98.31 640 ARG A CA 1
ATOM 5194 C C . ARG A 1 640 ? -11.970 7.232 1.047 1.00 98.31 640 ARG A C 1
ATOM 5196 O O . ARG A 1 640 ? -10.830 6.881 0.755 1.00 98.31 640 ARG A O 1
ATOM 5203 N N . VAL A 1 641 ? -13.080 6.634 0.617 1.00 98.38 641 VAL A N 1
ATOM 5204 C CA . VAL A 1 641 ? -13.113 5.768 -0.568 1.00 98.38 641 VAL A CA 1
ATOM 5205 C C . VAL A 1 641 ? -13.564 6.632 -1.737 1.00 98.38 641 VAL A C 1
ATOM 5207 O O . VAL A 1 641 ? -14.664 7.195 -1.730 1.00 98.38 641 VAL A O 1
ATOM 5210 N N . LEU A 1 642 ? -12.685 6.757 -2.720 1.00 97.88 642 LEU A N 1
ATOM 5211 C CA . LEU A 1 642 ? -12.856 7.539 -3.935 1.00 97.88 642 LEU A CA 1
ATOM 5212 C C . LEU A 1 642 ? -12.897 6.592 -5.135 1.00 97.88 642 LEU A C 1
ATOM 5214 O O . LEU A 1 642 ? -12.364 5.483 -5.072 1.00 97.88 642 LEU A O 1
ATOM 5218 N N . TYR A 1 643 ? -13.509 7.041 -6.225 1.00 97.19 643 TYR A N 1
ATOM 5219 C CA . TYR A 1 643 ? -13.546 6.286 -7.474 1.00 97.19 643 TYR A CA 1
ATOM 5220 C C . TYR A 1 643 ? -13.468 7.208 -8.686 1.00 97.19 643 TYR A C 1
ATOM 5222 O O . TYR A 1 643 ? -13.885 8.364 -8.611 1.00 97.19 643 TYR A O 1
ATOM 5230 N N . LEU A 1 644 ? -12.973 6.694 -9.808 1.00 96.12 644 LEU A N 1
ATOM 5231 C CA . LEU A 1 644 ? -13.105 7.343 -11.111 1.00 96.12 644 LEU A CA 1
ATOM 5232 C C . LEU A 1 644 ? -13.384 6.324 -12.219 1.00 96.12 644 LEU A C 1
ATOM 5234 O O . LEU A 1 644 ? -13.037 5.147 -12.121 1.00 96.12 644 LEU A O 1
ATOM 5238 N N . ASP A 1 645 ? -14.054 6.798 -13.262 1.00 96.00 645 ASP A N 1
ATOM 5239 C CA . ASP A 1 645 ? -14.270 6.071 -14.511 1.00 96.00 645 ASP A CA 1
ATOM 5240 C C . ASP A 1 645 ? -13.001 6.235 -15.368 1.00 96.00 645 ASP A C 1
ATOM 5242 O O . ASP A 1 645 ? -12.687 7.373 -15.731 1.00 96.00 645 ASP A O 1
ATOM 5246 N N . PRO A 1 646 ? -12.239 5.162 -15.659 1.00 95.56 646 PRO A N 1
ATOM 5247 C CA . PRO A 1 646 ? -10.939 5.281 -16.317 1.00 95.56 646 PRO A CA 1
ATOM 5248 C C . PRO A 1 646 ? -11.052 5.885 -17.720 1.00 95.56 646 PRO A C 1
ATOM 5250 O O . PRO A 1 646 ? -10.209 6.692 -18.102 1.00 95.56 646 PRO A O 1
ATOM 5253 N N . VAL A 1 647 ? -12.121 5.567 -18.458 1.00 94.00 647 VAL A N 1
ATOM 5254 C CA . VAL A 1 647 ? -12.324 6.038 -19.836 1.00 94.00 647 VAL A CA 1
ATOM 5255 C C . VAL A 1 647 ? -12.626 7.537 -19.849 1.00 94.00 647 VAL A C 1
ATOM 5257 O O . VAL A 1 647 ? -12.013 8.272 -20.618 1.00 94.00 647 VAL A O 1
ATOM 5260 N N . LYS A 1 648 ? -13.509 8.015 -18.960 1.00 94.12 648 LYS A N 1
ATOM 5261 C CA . LYS A 1 648 ? -13.806 9.458 -18.831 1.00 94.12 648 LYS A CA 1
ATOM 5262 C C . LYS A 1 648 ? -12.646 10.255 -18.241 1.00 94.12 648 LYS A C 1
ATOM 5264 O O . LYS A 1 648 ? -12.511 11.440 -18.520 1.00 94.12 648 LYS A O 1
ATOM 5269 N N . ALA A 1 649 ? -11.825 9.635 -17.395 1.00 94.81 649 ALA A N 1
ATOM 5270 C CA . ALA A 1 649 ? -10.707 10.308 -16.744 1.00 94.81 649 ALA A CA 1
ATOM 5271 C C . ALA A 1 649 ? -9.553 10.636 -17.708 1.00 94.81 649 ALA A C 1
ATOM 5273 O O . ALA A 1 649 ? -8.826 11.592 -17.456 1.00 94.81 649 ALA A O 1
ATOM 5274 N N . VAL A 1 650 ? -9.401 9.888 -18.810 1.00 95.19 650 VAL A N 1
ATOM 5275 C CA . VAL A 1 650 ? -8.414 10.173 -19.873 1.00 95.19 650 VAL A CA 1
ATOM 5276 C C . VAL A 1 650 ? -9.003 10.838 -21.119 1.00 95.19 650 VAL A C 1
ATOM 5278 O O . VAL A 1 650 ? -8.304 11.008 -22.115 1.00 95.19 650 VAL A O 1
ATOM 5281 N N . GLU A 1 651 ? -10.283 11.204 -21.099 1.00 93.06 651 GLU A N 1
ATOM 5282 C CA . GLU A 1 651 ? -10.951 11.804 -22.252 1.00 93.06 651 GLU A CA 1
ATOM 5283 C C . GLU A 1 651 ? -10.334 13.181 -22.565 1.00 93.06 651 GLU A C 1
ATOM 5285 O O . GLU A 1 651 ? -10.437 14.116 -21.769 1.00 93.06 651 GLU A O 1
ATOM 5290 N N . ASN A 1 652 ? -9.720 13.321 -23.744 1.00 89.81 652 ASN A N 1
ATOM 5291 C CA . ASN A 1 652 ? -8.942 14.486 -24.190 1.00 89.81 652 ASN A CA 1
ATOM 5292 C C . ASN A 1 652 ? -7.595 14.715 -23.460 1.00 89.81 652 ASN A C 1
ATOM 5294 O O . ASN A 1 652 ? -7.066 15.826 -23.519 1.00 89.81 652 ASN A O 1
ATOM 5298 N N . THR A 1 653 ? -7.010 13.701 -22.805 1.00 93.62 653 THR A N 1
ATOM 5299 C CA . THR A 1 653 ? -5.648 13.780 -22.226 1.00 93.62 653 THR A CA 1
ATOM 5300 C C . THR A 1 653 ? -4.617 13.032 -23.078 1.00 93.62 653 THR A C 1
ATOM 5302 O O . THR A 1 653 ? -4.970 12.190 -23.907 1.00 93.62 653 THR A O 1
ATOM 5305 N N . VAL A 1 654 ? -3.315 13.263 -22.849 1.00 95.06 654 VAL A N 1
ATOM 5306 C CA . VAL A 1 654 ? -2.247 12.497 -23.541 1.00 95.06 654 VAL A CA 1
ATOM 5307 C C . VAL A 1 654 ? -2.219 11.005 -23.170 1.00 95.06 654 VAL A C 1
ATOM 5309 O O . VAL A 1 654 ? -1.522 10.219 -23.808 1.00 95.06 654 VAL A O 1
ATOM 5312 N N . CYS A 1 655 ? -2.992 10.600 -22.160 1.00 95.00 655 CYS A N 1
ATOM 5313 C CA . CYS A 1 655 ? -3.164 9.211 -21.742 1.00 95.00 655 CYS A CA 1
ATOM 5314 C C . CYS A 1 655 ? -4.316 8.491 -22.452 1.00 95.00 655 CYS A C 1
ATOM 5316 O O . CYS A 1 655 ? -4.561 7.324 -22.142 1.00 95.00 655 CYS A O 1
ATOM 5318 N N . GLN A 1 656 ? -5.057 9.157 -23.346 1.00 91.94 656 GLN A N 1
ATOM 5319 C CA . GLN A 1 656 ? -6.191 8.538 -24.025 1.00 91.94 656 GLN A CA 1
ATOM 5320 C C . GLN A 1 656 ? -5.759 7.273 -24.788 1.00 91.94 656 GLN A C 1
ATOM 5322 O O . GLN A 1 656 ? -4.652 7.176 -25.328 1.00 91.94 656 GLN A O 1
ATOM 5327 N N . TYR A 1 657 ? -6.636 6.270 -24.798 1.00 76.38 657 TYR A N 1
ATOM 5328 C CA . TYR A 1 657 ? -6.384 4.992 -25.453 1.00 76.38 657 TYR A CA 1
ATOM 5329 C C . TYR A 1 657 ? -6.507 5.121 -26.982 1.00 76.38 657 TYR A C 1
ATOM 5331 O O . TYR A 1 657 ? -7.523 5.596 -27.486 1.00 76.38 657 TYR A O 1
ATOM 5339 N N . ILE A 1 658 ? -5.442 4.740 -27.700 1.00 67.62 658 ILE A N 1
ATOM 5340 C CA . ILE A 1 658 ? -5.271 4.872 -29.167 1.00 67.62 658 ILE A CA 1
ATOM 5341 C C . ILE A 1 658 ? -4.679 3.559 -29.764 1.00 67.62 658 ILE A C 1
ATOM 5343 O O . ILE A 1 658 ? -4.229 3.522 -30.905 1.00 67.62 658 ILE A O 1
ATOM 5347 N N . CYS A 1 659 ? -4.644 2.475 -28.978 1.00 57.16 659 CYS A N 1
ATOM 5348 C CA . CYS A 1 659 ? -4.051 1.169 -29.315 1.00 57.16 659 CYS A CA 1
ATOM 5349 C C . CYS A 1 659 ? -5.008 0.013 -28.954 1.00 57.16 659 CYS A C 1
ATOM 5351 O O . CYS A 1 659 ? -4.579 -0.988 -28.324 1.00 57.16 659 CYS A O 1
#

Foldseek 3Di:
DDPVPDDALVRLLVVLVVVLVVDDQAQEEDEDELDPRCDDLSNQVSCVVSNYWYWYAFHPPQAAQPLCNPALVVQLVVLLVVLVVVCCVVPVPDDCDPVNVVVSRPVSCCRSPDPVRSVVSCVSNPDDDDDDPVVVVVVVVVVVVVVDDDDDDDDDDDDDDDDDDDDDDDDDDDDDDDDDDDDDDDDDDDDDPPPDDDDDDDDDDDDDDDDDPNRHTDTDHSVSQWDDDPPPDIDGDDDDDDDDDDDDDDDDDDDDDDDDDDDDDDPDDCPPPDQKFFQAFALFAAADDPDVVVVVVCVVVQQADRLQWDWFEWDDDDQKIKTATFQQAGHPQAGIFIDGSPRPDRHDHTAHAPHSVQRDPVPPPHADTWQYWEADPVQKIWTWGCCWHNNLHDIDNSDATWIWIAHPVVSHTPDIQGDDVVQVDDPWDFHDKDWDADDPNSQAIKMWIDTFVQLWTWIAGDNVRDIDIAHAPQQWADQLQQWDAFPNDTDGDRTGKAAWEWFDQDPNKIKIWTTGQSFQWIWIAIVVQVVDRVNRVPCHVRTGTQADGNDSQRGWQYWYADPLQKIWTQSQRQLFIKIARNVDRPDPQLIDTLDHDCQQSSPFHYWDWHPDVVIKIWTKHFNVVCSSVVNRDSPGGGITIMIGRPQVSCVPHSRHRPD

Secondary structure (DSSP, 8-state):
-BTTBS--HHHHHHHHHHHTTTS-SS-EEEEE---GGG--HHHHHHHHTTTEEEEEPPTT-TTTT-HHHHTHHHHHHHHHHHHHHHHHHH-TT----HHHHHHHHHHHHHHHS-HHHHHHHHHTTT--SS--SHHHHHHHHHHHHHTS---PPP--------------------------------------TTS--------S-PPPPPPPTTSS-EE--GGGGB---TTS---B-----------------------------------TT-SEEEEEEESS--B--S-HHHHHHHHHTTS--GGG-----EEEETTEEEEE----SS----SEEEEESS-SSSSPPBEESS-GGGG--TTSSS---EEEEEE-TTSEEEEEE--EE-TTTS-EE-S--EEEEEETTT--EEEEEEPPGGGS-TT--EEEEEEEE-STTS-SEEEEEEETTTTEEEEEEGGG--EEEEE-GGGS--TTTSEEEETTEEEE----EEEEEE---BTTB-EEEEEETT-S--EEEEHHHHH-GGGGGS-TTTSEE-BS---TT--EEEEEE-TTSEEEEEEGGGTEEEEEETTS-BSGGGEEEEEE-TTT-SSEEEEEE-SSSS--EEEEE--HHHHHTT---TTS--EEEEEE-HHHHTTTSTT----

pLDDT: mean 77.62, std 26.37, range [20.66, 98.75]

Sequence (659 aa):
MTPKGSMNCKTFVKWIHHFAKFKTPDQCLSIFDGAPSHFDYNIVDVTDKHDIILFSLPSNTTHELQPMNKAVFRAFEHYWDQQLQKFRFQNKDKALTKQRIVRIFTPVWDKALTPSNIKSVFEATGSIHSTQIEFWNVLMLLAFQLTYQKQPIPSTTEVIVQPIVSSTLCNVLQPILSKPSNNINEAGNVSFTDMMKTPEKNSYNKSQRRKTINSLAQHLTRSLFVKINPTGVNTPLSTKTFHPVKRRKQASKQAQSWVWNGRAHLVIYKDAKKTLGTLYRWKQIDFKYPTEQERLAAIANGLFNQTNVIPLGIERWKGRIFVSTPKWKRGVPATLSALPIAAVEESPPLEPYPNWLWHNAGNCTGLTSVFRMSVDHCGVMWVLDSGQVEAFETPRQLCPPSLFAIDLETDTVLARYPIPDEFVLQNSLITNIVVDSRDARCRDLHVYIADAWRFGLIVFRQSDAMFWRFSHYTFYPEPLLSNYTLHGLNYQWSDGLFGMSLGKFHLGERPLYYHAMSSSLEFVVNTSVIRDPTRVNDAVAEFKLLGESRGPNGQVSAAAVDRNGVMFYNLISYDSIGCWNTCTDYKNKNRDIVAQNTRTLVFPNDLRIDHEVPQFVWIISNRLPMYQFNLIDPNEYNYRVLYLDPVKAVENTVCQYIC